Protein AF-A0A933MUD9-F1 (afdb_monomer)

Nearest PDB structures (foldseek):
  2j7q-assembly2_C  TM=5.095E-01  e=1.069E-01  Murid betaherpesvirus 1
  2k3a-assembly1_A  TM=3.183E-01  e=7.267E-02  Staphylococcus saprophyticus subsp. saprophyticus ATCC 15305 = NCTC 7292
  2j7q-assembly1_A  TM=4.721E-01  e=2.586E-01  Murid betaherpesvirus 1
  4bhm-assembly1_F  TM=3.850E-01  e=9.877E+00  Pyricularia oryzae

Secondary structure (DSSP, 8-state):
------------------------HHHHHHHHHHHHHHHTTSTTHHHHHHHHHH-HHHHHHHHHHHHHHHHHHHHHHTT----HHHHHHHHHHHHHTT-----GGGSSS-SS-------------------------------PPPPPP-------TT-GGGT--S------------------------------------------THHHHHHHHHHHHHHHHTT-EESS--HHHHHHHHHHHTT---SSTTSHHHHHHHHHHHTT--TTTT-SHHHHHHHH-SS-EEEEESS--GGGHHHHHHHHHHH--TT-EEEEE-SS-EEEEEEEEETTEEEEEEEEE--SSS---EEEEEEEHHHHHHHHHHHHHHTT--EEEEEE---HHHHHTTSGGGGG----

Sequence (404 aa):
MASINGIAGDTTLIVCNYKRNSVSGFENDLTLAKTESLLKHTNQYVRWKRMRQNNPAGAKEVAELVLDRCRMLREARGGAPTDVTKFDQLTEQLCRKGIRLFKSHQFREPIFSSLRPLTAAETSARSSPSQVDAETMAQTLSAGPPVSPDFPSCILPGDPLLLWPNNAPEVSKVQEAFDLSKGSRIPTVSDASDASEVSDVSEVSDVSNGSDISKEVVQLARDRYLGKHYRKRDCYVFLVRALEDAGINYYGSNGVKEALLRKAVNEGRQRYAYLTGEGVIQSLCSNPSEIHIPRASDKAFPEAWARLKEVLSPGSLISVSSRRFGHTGIVGNKGNEWTLINSARQGRSGESGYQVKEENLESELRSWIRRAQEQRSFLTVTVGSLETNMAARFSPDSAGRKVG

Solvent-accessible surface area (backbone atoms only — not comparable to full-atom values): 24933 Å² total; per-residue (Å²): 140,81,87,87,80,84,85,86,77,81,82,78,78,79,81,75,82,75,76,85,81,72,81,50,73,63,60,52,55,51,44,47,52,54,38,48,63,60,34,62,81,42,98,41,29,69,58,50,54,51,36,47,74,77,35,54,71,60,35,50,56,50,22,52,47,52,52,53,46,53,48,50,54,52,40,22,69,70,70,41,92,60,67,61,68,60,48,38,51,45,33,49,54,34,38,78,74,68,43,75,61,73,44,75,86,68,45,93,62,74,55,68,73,75,79,70,77,78,72,92,75,86,87,89,87,79,90,87,88,83,89,83,84,84,88,84,83,88,81,91,81,87,85,75,81,82,82,73,81,86,72,79,78,84,82,65,96,80,58,59,71,77,69,48,71,97,78,70,80,85,78,75,88,81,83,83,84,80,90,80,88,79,88,84,90,82,84,90,83,83,86,77,89,87,88,82,84,92,84,80,83,82,76,75,66,83,72,73,63,38,60,55,57,12,49,47,37,41,51,50,37,52,78,73,35,56,69,45,76,35,96,52,87,42,20,64,60,52,45,53,51,40,40,42,76,63,53,29,32,47,62,63,88,67,6,52,52,41,52,33,35,49,52,17,49,77,70,75,44,59,58,65,74,34,79,44,54,55,40,51,36,64,63,30,16,96,75,56,48,75,49,77,36,78,72,27,36,82,83,51,44,66,60,53,50,54,61,46,60,78,71,65,48,64,23,14,39,38,18,37,41,40,91,87,50,74,51,29,33,37,27,37,67,60,92,95,40,57,23,33,37,31,43,40,72,48,64,93,82,79,57,88,45,17,27,25,41,77,40,57,36,68,62,50,50,53,53,51,31,47,53,22,32,78,66,74,28,34,40,37,40,36,38,18,54,42,29,41,76,46,37,44,67,19,23,78,70,51,82,70,68,72,87,125

Radius of gyration: 32.19 Å; Cα contacts (8 Å, |Δi|>4): 472; chains: 1; bounding box: 108×72×94 Å

Foldseek 3Di:
DDDDDDDDDDPPPPPPPPPPDCPDPVVLVVLLVLLLLLCVLDPCNVVLVVCCVPPVPLSSVLSVLSVVLLVQLVCLQVVHQGDLVVSQVSQVVNVVSPRHFDRQVRDPDNSHPPPPPPPPDDDDDDDDDDDDDDDDDDDDDDDDDDDDPDDPDDDDSRDNCSTDDPDDPDPDDDDDDDDDDDDDDDDDDDDDDDDDDDDDDDPPDPPQVLPPLLQQLLVLLVVPFFFDWDADFPQLVSSQVSLVVSQQACDDCLHLLVVQQVVCVVVVHDSCPLSFLQNSQVQFFVDKDKDKFFAQDLVCLVVSVVVVVVADDRSKKKWKDKPPDIHIFGWHDDPPFIWTFGFAADDPPPDGTTGTDIGGVSVVSSVSSVVCNVVRIMMMMIIGRGGPVSSVSRGPCVVPDDPD

Mean predicted aligned error: 17.41 Å

pLDDT: mean 77.38, std 25.2, range [27.78, 98.69]

Structure (mmCIF, N/CA/C/O backbone):
data_AF-A0A933MUD9-F1
#
_entry.id   AF-A0A933MUD9-F1
#
loop_
_atom_site.group_PDB
_atom_site.id
_atom_site.type_symbol
_atom_site.label_atom_id
_atom_site.label_alt_id
_atom_site.label_comp_id
_atom_site.label_asym_id
_atom_site.label_entity_id
_atom_site.label_seq_id
_atom_site.pdbx_PDB_ins_code
_atom_site.Cartn_x
_atom_site.Cartn_y
_atom_site.Cartn_z
_atom_site.occupancy
_atom_site.B_iso_or_equiv
_atom_site.auth_seq_id
_atom_site.auth_comp_id
_atom_site.auth_asym_id
_atom_site.auth_atom_id
_atom_site.pdbx_PDB_model_num
ATOM 1 N N . MET A 1 1 ? 47.586 6.589 55.936 1.00 42.88 1 MET A N 1
ATOM 2 C CA . MET A 1 1 ? 48.152 6.230 54.620 1.00 42.88 1 MET A CA 1
ATOM 3 C C . MET A 1 1 ? 48.369 4.724 54.587 1.00 42.88 1 MET A C 1
ATOM 5 O O . MET A 1 1 ? 49.386 4.262 55.080 1.00 42.88 1 MET A O 1
ATOM 9 N N . ALA A 1 2 ? 47.386 3.965 54.100 1.00 34.47 2 ALA A N 1
ATOM 10 C CA . ALA A 1 2 ? 47.483 2.515 53.938 1.00 34.47 2 ALA A CA 1
ATOM 11 C C . ALA A 1 2 ? 47.312 2.192 52.449 1.00 34.47 2 ALA A C 1
ATOM 13 O O . ALA A 1 2 ? 46.334 2.608 51.832 1.00 34.47 2 ALA A O 1
ATOM 14 N N . SER A 1 3 ? 48.327 1.537 51.890 1.00 36.25 3 SER A N 1
ATOM 15 C CA . SER A 1 3 ? 48.461 1.200 50.475 1.00 36.25 3 SER A CA 1
ATOM 16 C C . SER A 1 3 ? 47.584 -0.007 50.133 1.00 36.25 3 SER A C 1
ATOM 18 O O . SER A 1 3 ? 47.681 -1.038 50.797 1.00 36.25 3 SER A O 1
ATOM 20 N N . ILE A 1 4 ? 46.732 0.118 49.113 1.00 43.03 4 ILE A N 1
ATOM 21 C CA . ILE A 1 4 ? 45.901 -0.970 48.581 1.00 43.03 4 ILE A CA 1
ATOM 22 C C . ILE A 1 4 ? 46.632 -1.553 47.370 1.00 43.03 4 ILE A C 1
ATOM 24 O O . ILE A 1 4 ? 46.722 -0.916 46.323 1.00 43.03 4 ILE A O 1
ATOM 28 N N . ASN A 1 5 ? 47.161 -2.766 47.529 1.00 43.69 5 ASN A N 1
ATOM 29 C CA . ASN A 1 5 ? 47.766 -3.545 46.455 1.00 43.69 5 ASN A CA 1
ATOM 30 C C . ASN A 1 5 ? 46.714 -4.414 45.748 1.00 43.69 5 ASN A C 1
ATOM 32 O O . ASN A 1 5 ? 46.036 -5.212 46.385 1.00 43.69 5 ASN A O 1
ATOM 36 N N . GLY A 1 6 ? 46.662 -4.272 44.421 1.00 41.50 6 GLY A N 1
ATOM 37 C CA . GLY A 1 6 ? 46.685 -5.376 43.455 1.00 41.50 6 GLY A CA 1
ATOM 38 C C . GLY A 1 6 ? 45.543 -6.393 43.457 1.00 41.50 6 GLY A C 1
ATOM 39 O O . GLY A 1 6 ? 45.650 -7.443 44.079 1.00 41.50 6 GLY A O 1
ATOM 40 N N . ILE A 1 7 ? 44.542 -6.166 42.601 1.00 38.16 7 ILE A N 1
ATOM 41 C CA . ILE A 1 7 ? 43.736 -7.244 42.009 1.00 38.16 7 ILE A CA 1
ATOM 42 C C . ILE A 1 7 ? 43.982 -7.200 40.498 1.00 38.16 7 ILE A C 1
ATOM 44 O O . ILE A 1 7 ? 43.381 -6.408 39.775 1.00 38.16 7 ILE A O 1
ATOM 48 N N . ALA A 1 8 ? 44.925 -8.021 40.037 1.00 41.59 8 ALA A N 1
ATOM 49 C CA . ALA A 1 8 ? 45.104 -8.327 38.625 1.00 41.59 8 ALA A CA 1
ATOM 50 C C . ALA A 1 8 ? 44.034 -9.357 38.234 1.00 41.59 8 ALA A C 1
ATOM 52 O O . ALA A 1 8 ? 44.115 -10.522 38.613 1.00 41.59 8 ALA A O 1
ATOM 53 N N . GLY A 1 9 ? 42.991 -8.895 37.544 1.00 38.22 9 GLY A N 1
ATOM 54 C CA . GLY A 1 9 ? 41.977 -9.755 36.944 1.00 38.22 9 GLY A CA 1
ATOM 55 C C . GLY A 1 9 ? 42.498 -10.347 35.640 1.00 38.22 9 GLY A C 1
ATOM 56 O O . GLY A 1 9 ? 42.813 -9.615 34.701 1.00 38.22 9 GLY A O 1
ATOM 57 N N . ASP A 1 10 ? 42.591 -11.670 35.604 1.00 36.88 10 ASP A N 1
ATOM 58 C CA . ASP A 1 10 ? 42.977 -12.455 34.440 1.00 36.88 10 ASP A CA 1
ATOM 59 C C . ASP A 1 10 ? 41.901 -12.323 33.349 1.00 36.88 10 ASP A C 1
ATOM 61 O O . ASP A 1 10 ? 40.750 -12.732 33.522 1.00 36.88 10 ASP A O 1
ATOM 65 N N . THR A 1 11 ? 42.253 -11.701 32.221 1.00 37.25 11 THR A N 1
ATOM 66 C CA . THR A 1 11 ? 41.331 -11.509 31.093 1.00 37.25 11 THR A CA 1
ATOM 67 C C . THR A 1 11 ? 41.279 -12.799 30.281 1.00 37.25 11 THR A C 1
ATOM 69 O O . THR A 1 11 ? 41.998 -12.964 29.296 1.00 37.25 11 THR A O 1
ATOM 72 N N . THR A 1 12 ? 40.436 -13.746 30.689 1.00 38.22 12 THR A N 1
ATOM 73 C CA . THR A 1 12 ? 40.179 -14.944 29.886 1.00 38.22 12 THR A CA 1
ATOM 74 C C . THR A 1 12 ? 39.406 -14.541 28.626 1.00 38.22 12 THR A C 1
ATOM 76 O O . THR A 1 12 ? 38.198 -14.307 28.653 1.00 38.22 12 THR A O 1
ATOM 79 N N . LEU A 1 13 ? 40.122 -14.420 27.507 1.00 34.41 13 LEU A N 1
ATOM 80 C CA . LEU A 1 13 ? 39.560 -14.244 26.169 1.00 34.41 13 LEU A CA 1
ATOM 81 C C . LEU A 1 13 ? 38.682 -15.455 25.825 1.00 34.41 13 LEU A C 1
ATOM 83 O O . LEU A 1 13 ? 39.172 -16.515 25.438 1.00 34.41 13 LEU A O 1
ATOM 87 N N . ILE A 1 14 ? 37.365 -15.291 25.951 1.00 35.88 14 ILE A N 1
ATOM 88 C CA . ILE A 1 14 ? 36.386 -16.225 25.396 1.00 35.88 14 ILE A CA 1
ATOM 89 C C . ILE A 1 14 ? 36.492 -16.129 23.871 1.00 35.88 14 ILE A C 1
ATOM 91 O O . ILE A 1 14 ? 35.976 -15.201 23.245 1.00 35.88 14 ILE A O 1
ATOM 95 N N . VAL A 1 15 ? 37.180 -17.094 23.261 1.00 35.31 15 VAL A N 1
ATOM 96 C CA . VAL A 1 15 ? 37.191 -17.294 21.810 1.00 35.31 15 VAL A CA 1
ATOM 97 C C . VAL A 1 15 ? 35.813 -17.818 21.403 1.00 35.31 15 VAL A C 1
ATOM 99 O O . VAL A 1 15 ? 35.556 -19.021 21.356 1.00 35.31 15 VAL A O 1
ATOM 102 N N . CYS A 1 16 ? 34.891 -16.897 21.133 1.00 31.75 16 CYS A N 1
ATOM 103 C CA . CYS A 1 16 ? 33.612 -17.207 20.510 1.00 31.75 16 CYS A CA 1
ATOM 104 C C . CYS A 1 16 ? 33.868 -17.674 19.073 1.00 31.75 16 CYS A C 1
ATOM 106 O O . CYS A 1 16 ? 34.040 -16.863 18.162 1.00 31.75 16 CYS A O 1
ATOM 108 N N . ASN A 1 17 ? 33.876 -18.989 18.866 1.00 33.88 17 ASN A N 1
ATOM 109 C CA . ASN A 1 17 ? 33.869 -19.613 17.547 1.00 33.88 17 ASN A CA 1
ATOM 110 C C . ASN A 1 17 ? 32.526 -19.310 16.850 1.00 33.88 17 ASN A C 1
ATOM 112 O O . ASN A 1 17 ? 31.584 -20.103 16.880 1.00 33.88 17 ASN A O 1
ATOM 116 N N . TYR A 1 18 ? 32.412 -18.127 16.240 1.00 38.28 18 TYR A N 1
ATOM 117 C CA . TYR A 1 18 ? 31.297 -17.777 15.365 1.00 38.28 18 TYR A CA 1
ATOM 118 C C . TYR A 1 18 ? 31.367 -18.667 14.119 1.00 38.28 18 TYR A C 1
ATOM 120 O O . TYR A 1 18 ? 32.068 -18.365 13.152 1.00 38.28 18 TYR A O 1
ATOM 128 N N . LYS A 1 19 ? 30.607 -19.767 14.122 1.00 39.28 19 LYS A N 1
ATOM 129 C CA . LYS A 1 19 ? 30.207 -20.464 12.894 1.00 39.28 19 LYS A CA 1
ATOM 130 C C . LYS A 1 19 ? 29.465 -19.457 12.004 1.00 39.28 19 LYS A C 1
ATOM 132 O O . LYS A 1 19 ? 28.252 -19.286 12.115 1.00 39.28 19 LYS A O 1
ATOM 137 N N . ARG A 1 20 ? 30.191 -18.778 11.107 1.00 47.59 20 ARG A N 1
ATOM 138 C CA . ARG A 1 20 ? 29.610 -18.203 9.887 1.00 47.59 20 ARG A CA 1
ATOM 139 C C . ARG A 1 20 ? 28.935 -19.360 9.166 1.00 47.59 20 ARG A C 1
ATOM 141 O O . ARG A 1 20 ? 29.640 -20.297 8.818 1.00 47.59 20 ARG A O 1
ATOM 148 N N . ASN A 1 21 ? 27.607 -19.334 9.057 1.00 46.91 21 ASN A N 1
ATOM 149 C CA . ASN A 1 21 ? 26.813 -19.921 7.960 1.00 46.91 21 ASN A CA 1
ATOM 150 C C . ASN A 1 21 ? 25.296 -19.892 8.246 1.00 46.91 21 ASN A C 1
ATOM 152 O O . ASN A 1 21 ? 24.565 -20.781 7.821 1.00 46.91 21 ASN A O 1
ATOM 156 N N . SER A 1 22 ? 24.779 -18.864 8.924 1.00 54.47 22 SER A N 1
ATOM 157 C CA . SER A 1 22 ? 23.352 -18.537 8.814 1.00 54.47 22 SER A CA 1
ATOM 158 C C . SER A 1 22 ? 23.216 -17.224 8.053 1.00 54.47 22 SER A C 1
ATOM 160 O O . SER A 1 22 ? 23.179 -16.141 8.626 1.00 54.47 22 SER A O 1
ATOM 162 N N . VAL A 1 23 ? 23.196 -17.328 6.721 1.00 62.81 23 VAL A N 1
ATOM 163 C CA . VAL A 1 23 ? 22.676 -16.253 5.863 1.00 62.81 23 VAL A CA 1
ATOM 164 C C . VAL A 1 23 ? 21.303 -15.896 6.423 1.00 62.81 23 VAL A C 1
ATOM 166 O O . VAL A 1 23 ? 20.439 -16.773 6.541 1.00 62.81 23 VAL A O 1
ATOM 169 N N . SER A 1 24 ? 21.139 -14.651 6.867 1.00 74.38 24 SER A N 1
ATOM 170 C CA . SER A 1 24 ? 19.957 -14.257 7.631 1.00 74.38 24 SER A CA 1
ATOM 171 C C . SER A 1 24 ? 18.693 -14.508 6.799 1.00 74.38 24 SER A C 1
ATOM 173 O O . SER A 1 24 ? 18.679 -14.284 5.588 1.00 74.38 24 SER A O 1
ATOM 175 N N . GLY A 1 25 ? 17.602 -14.968 7.425 1.00 80.50 25 GLY A N 1
ATOM 176 C CA . GLY A 1 25 ? 16.332 -15.195 6.713 1.00 80.50 25 GLY A CA 1
ATOM 177 C C . GLY A 1 25 ? 15.851 -13.960 5.935 1.00 80.50 25 GLY A C 1
ATOM 178 O O . GLY A 1 25 ? 15.219 -14.087 4.891 1.00 80.50 25 GLY A O 1
ATOM 179 N N . PHE A 1 26 ? 16.246 -12.770 6.394 1.00 79.06 26 PHE A N 1
ATOM 180 C CA . PHE A 1 26 ? 15.993 -11.500 5.728 1.00 79.06 26 PHE A CA 1
ATOM 181 C C . PHE A 1 26 ? 16.709 -11.355 4.375 1.00 79.06 26 PHE A C 1
ATOM 183 O O . PHE A 1 26 ? 16.090 -10.916 3.408 1.00 79.06 26 PHE A O 1
ATOM 190 N N . GLU A 1 27 ? 17.986 -11.734 4.272 1.00 84.38 27 GLU A N 1
ATOM 191 C CA . GLU A 1 27 ? 18.732 -11.665 3.005 1.00 84.38 27 GLU A CA 1
ATOM 192 C C . GLU A 1 27 ? 18.132 -12.592 1.947 1.00 84.38 27 GLU A C 1
ATOM 194 O O . GLU A 1 27 ? 18.066 -12.230 0.769 1.00 84.38 27 GLU A O 1
ATOM 199 N N . ASN A 1 28 ? 17.618 -13.749 2.373 1.00 88.00 28 ASN A N 1
ATOM 200 C CA . ASN A 1 28 ? 16.907 -14.669 1.489 1.00 88.00 28 ASN A CA 1
ATOM 201 C C . ASN A 1 28 ? 15.606 -14.038 0.971 1.00 88.00 28 ASN A C 1
ATOM 203 O O . ASN A 1 28 ? 15.379 -14.005 -0.239 1.00 88.00 28 ASN A O 1
ATOM 207 N N . ASP A 1 29 ? 14.779 -13.481 1.862 1.00 85.25 29 ASP A N 1
ATOM 208 C CA . ASP A 1 29 ? 13.521 -12.826 1.482 1.00 85.25 29 ASP A CA 1
ATOM 209 C C . ASP A 1 29 ? 13.769 -11.628 0.544 1.00 85.25 29 ASP A C 1
ATOM 211 O O . ASP A 1 29 ? 13.061 -11.450 -0.452 1.00 85.25 29 ASP A O 1
ATOM 215 N N . LEU A 1 30 ? 14.822 -10.844 0.803 1.00 89.56 30 LEU A N 1
ATOM 216 C CA . LEU A 1 30 ? 15.231 -9.725 -0.047 1.00 89.56 30 LEU A CA 1
ATOM 217 C C . LEU A 1 30 ? 15.693 -10.190 -1.437 1.00 89.56 30 LEU A C 1
ATOM 219 O O . LEU A 1 30 ? 15.343 -9.574 -2.445 1.00 89.56 30 LEU A O 1
ATOM 223 N N . THR A 1 31 ? 16.464 -11.274 -1.500 1.00 93.81 31 THR A N 1
ATOM 224 C CA . THR A 1 31 ? 16.965 -11.875 -2.746 1.00 93.81 31 THR A CA 1
ATOM 225 C C . THR A 1 31 ? 15.819 -12.379 -3.625 1.00 93.81 31 THR A C 1
ATOM 227 O O . THR A 1 31 ? 15.767 -12.082 -4.824 1.00 93.81 31 THR A O 1
ATOM 230 N N . LEU A 1 32 ? 14.836 -13.051 -3.017 1.00 95.06 32 LEU A N 1
ATOM 231 C CA . LEU A 1 32 ? 13.623 -13.500 -3.701 1.00 95.06 32 LEU A CA 1
ATOM 232 C C . LEU A 1 32 ? 12.788 -12.322 -4.216 1.00 95.06 32 LEU A C 1
ATOM 234 O O . LEU A 1 32 ? 12.334 -12.362 -5.357 1.00 95.06 32 LEU A O 1
ATOM 238 N N . ALA A 1 33 ? 12.613 -11.266 -3.416 1.00 90.38 33 ALA A N 1
ATOM 239 C CA . ALA A 1 33 ? 11.839 -10.086 -3.808 1.00 90.38 33 ALA A CA 1
ATOM 240 C C . ALA A 1 33 ? 12.491 -9.304 -4.964 1.00 90.38 33 ALA A C 1
ATOM 242 O O . ALA A 1 33 ? 11.802 -8.868 -5.887 1.00 90.38 33 ALA A O 1
ATOM 243 N N . LYS A 1 34 ? 13.824 -9.155 -4.960 1.00 92.25 34 LYS A N 1
ATOM 244 C CA . LYS A 1 34 ? 14.555 -8.525 -6.075 1.00 92.25 34 LYS A CA 1
ATOM 245 C C . LYS A 1 34 ? 14.395 -9.322 -7.369 1.00 92.25 34 LYS A C 1
ATOM 247 O O . LYS A 1 34 ? 14.082 -8.747 -8.407 1.00 92.25 34 LYS A O 1
ATOM 252 N N . THR A 1 35 ? 14.561 -10.640 -7.292 1.00 97.06 35 THR A N 1
ATOM 253 C CA . THR A 1 35 ? 14.366 -11.545 -8.436 1.00 97.06 35 THR A CA 1
ATOM 254 C C . THR A 1 35 ? 12.938 -11.484 -8.956 1.00 97.06 35 THR A C 1
ATOM 256 O O . THR A 1 35 ? 12.717 -11.424 -10.162 1.00 97.06 35 THR A O 1
ATOM 259 N N . GLU A 1 36 ? 11.963 -11.438 -8.048 1.00 95.62 36 GLU A N 1
ATOM 260 C CA . GLU A 1 36 ? 10.556 -11.281 -8.389 1.00 95.62 36 GLU A CA 1
ATOM 261 C C . GLU A 1 36 ? 10.308 -10.010 -9.206 1.00 95.62 36 GLU A C 1
ATOM 263 O O . GLU A 1 36 ? 9.679 -10.088 -10.258 1.00 95.62 36 GLU A O 1
ATOM 268 N N . SER A 1 37 ? 10.854 -8.871 -8.770 1.00 90.25 37 SER A N 1
ATOM 269 C CA . SER A 1 37 ? 10.739 -7.601 -9.495 1.00 90.25 37 SER A CA 1
ATOM 270 C C . SER A 1 37 ? 11.367 -7.656 -10.888 1.00 90.25 37 SER A C 1
ATOM 272 O O . SER A 1 37 ? 10.813 -7.080 -11.818 1.00 90.25 37 SER A O 1
ATOM 274 N N . LEU A 1 38 ? 12.509 -8.335 -11.038 1.00 94.50 38 LEU A N 1
ATOM 275 C CA . LEU A 1 38 ? 13.188 -8.472 -12.327 1.00 94.50 38 LEU A CA 1
ATOM 276 C C . LEU A 1 38 ? 12.367 -9.340 -13.287 1.00 94.50 38 LEU A C 1
ATOM 278 O O . LEU A 1 38 ? 12.112 -8.951 -14.423 1.00 94.50 38 LEU A O 1
ATOM 282 N N . LEU A 1 39 ? 11.899 -10.499 -12.821 1.00 95.44 39 LEU A N 1
ATOM 283 C CA . LEU A 1 39 ? 11.160 -11.435 -13.664 1.00 95.44 39 LEU A CA 1
ATOM 284 C C . LEU A 1 39 ? 9.719 -10.992 -13.946 1.00 95.44 39 LEU A C 1
ATOM 286 O O . LEU A 1 39 ? 9.166 -11.481 -14.929 1.00 95.44 39 LEU A O 1
ATOM 290 N N . LYS A 1 40 ? 9.127 -10.076 -13.154 1.00 92.44 40 LYS A N 1
ATOM 291 C CA . LYS A 1 40 ? 7.735 -9.580 -13.305 1.00 92.44 40 LYS A CA 1
ATOM 292 C C . LYS A 1 40 ? 7.424 -9.076 -14.716 1.00 92.44 40 LYS A C 1
ATOM 294 O O . LYS A 1 40 ? 6.302 -9.241 -15.176 1.00 92.44 40 LYS A O 1
ATOM 299 N N . HIS A 1 41 ? 8.417 -8.523 -15.406 1.00 86.44 41 HIS A N 1
ATOM 300 C CA . HIS A 1 41 ? 8.279 -7.966 -16.757 1.00 86.44 41 HIS A CA 1
ATOM 301 C C . HIS A 1 41 ? 8.691 -8.937 -17.869 1.00 86.44 41 HIS A C 1
ATOM 303 O O . HIS A 1 41 ? 8.854 -8.544 -19.018 1.00 86.44 41 HIS A O 1
ATOM 309 N N . THR A 1 42 ? 8.889 -10.209 -17.533 1.00 89.75 42 THR A N 1
ATOM 310 C CA . THR A 1 42 ? 9.243 -11.255 -18.490 1.00 89.75 42 THR A CA 1
ATOM 311 C C . THR A 1 42 ? 8.125 -12.283 -18.572 1.00 89.75 42 THR A C 1
ATOM 313 O O . THR A 1 42 ? 7.417 -12.538 -17.595 1.00 89.75 42 THR A O 1
ATOM 316 N N . ASN A 1 43 ? 8.067 -13.009 -19.686 1.00 89.25 43 ASN A N 1
ATOM 317 C CA . ASN A 1 43 ? 7.176 -14.166 -19.828 1.00 89.25 43 ASN A CA 1
ATOM 318 C C . ASN A 1 43 ? 7.549 -15.339 -18.892 1.00 89.25 43 ASN A C 1
ATOM 320 O O . ASN A 1 43 ? 6.901 -16.382 -18.908 1.00 89.25 43 ASN A O 1
ATOM 324 N N . GLN A 1 44 ? 8.587 -15.190 -18.057 1.00 95.88 44 GLN A N 1
ATOM 325 C CA . GLN A 1 44 ? 9.013 -16.187 -17.074 1.00 95.88 44 GLN A CA 1
ATOM 326 C C . GLN A 1 44 ? 8.397 -15.970 -15.681 1.00 95.88 44 GLN A C 1
ATOM 328 O O . GLN A 1 44 ? 8.562 -16.831 -14.813 1.00 95.88 44 GLN A O 1
ATOM 333 N N . TYR A 1 45 ? 7.665 -14.872 -15.439 1.00 94.62 45 TYR A N 1
ATOM 334 C CA . TYR A 1 45 ? 7.147 -14.545 -14.102 1.00 94.62 45 TYR A CA 1
ATOM 335 C C . TYR A 1 45 ? 6.217 -15.615 -13.518 1.00 94.62 45 TYR A C 1
ATOM 337 O O . TYR A 1 45 ? 6.354 -16.008 -12.358 1.00 94.62 45 TYR A O 1
ATOM 345 N N . VAL A 1 46 ? 5.286 -16.129 -14.327 1.00 87.75 46 VAL A N 1
ATOM 346 C CA . VAL A 1 46 ? 4.337 -17.171 -13.898 1.00 87.75 46 VAL A CA 1
ATOM 347 C C . VAL A 1 46 ? 5.088 -18.425 -13.446 1.00 87.75 46 VAL A C 1
ATOM 349 O O . VAL A 1 46 ? 4.775 -19.017 -12.410 1.00 87.75 46 VAL A O 1
ATOM 352 N N . ARG A 1 47 ? 6.136 -18.799 -14.187 1.00 91.62 47 ARG A N 1
ATOM 353 C CA . ARG A 1 47 ? 6.978 -19.955 -13.871 1.00 91.62 47 ARG A CA 1
ATOM 354 C C . ARG A 1 47 ? 7.804 -19.731 -12.607 1.00 91.62 47 ARG A C 1
ATOM 356 O O . ARG A 1 47 ? 7.891 -20.633 -11.777 1.00 91.62 47 ARG A O 1
ATOM 363 N N . TRP A 1 48 ? 8.328 -18.521 -12.420 1.00 96.81 48 TRP A N 1
ATOM 364 C CA . TRP A 1 48 ? 8.989 -18.099 -11.185 1.00 96.81 48 TRP A CA 1
ATOM 365 C C . TRP A 1 48 ? 8.066 -18.186 -9.959 1.00 96.81 48 TRP A C 1
ATOM 367 O O . TRP A 1 48 ? 8.450 -18.778 -8.949 1.00 96.81 48 TRP A O 1
ATOM 377 N N . LYS A 1 49 ? 6.826 -17.678 -10.047 1.00 94.44 49 LYS A N 1
ATOM 378 C CA . LYS A 1 49 ? 5.835 -17.795 -8.960 1.00 94.44 49 LYS A CA 1
ATOM 379 C C . LYS A 1 49 ? 5.581 -19.253 -8.579 1.00 94.44 49 LYS A C 1
ATOM 381 O O . LYS A 1 49 ? 5.652 -19.589 -7.398 1.00 94.44 49 LYS A O 1
ATOM 386 N N . ARG A 1 50 ? 5.341 -20.117 -9.572 1.00 91.44 50 ARG A N 1
ATOM 387 C CA . ARG A 1 50 ? 5.111 -21.554 -9.350 1.00 91.44 50 ARG A CA 1
ATOM 388 C C . ARG A 1 50 ? 6.322 -22.221 -8.691 1.00 91.44 50 ARG A C 1
ATOM 390 O O . ARG A 1 50 ? 6.162 -23.012 -7.768 1.00 91.44 50 ARG A O 1
ATOM 397 N N . MET A 1 51 ? 7.534 -21.870 -9.119 1.00 96.31 51 MET A N 1
ATOM 398 C CA . MET A 1 51 ? 8.767 -22.393 -8.528 1.00 96.31 51 MET A CA 1
ATOM 399 C C . MET A 1 51 ? 8.914 -22.005 -7.054 1.00 96.31 51 MET A C 1
ATOM 401 O O . MET A 1 51 ? 9.222 -22.867 -6.240 1.00 96.31 51 MET A O 1
ATOM 405 N N . ARG A 1 52 ? 8.641 -20.747 -6.687 1.00 95.38 52 ARG A N 1
ATOM 406 C CA . ARG A 1 52 ? 8.683 -20.305 -5.281 1.00 95.38 52 ARG A CA 1
ATOM 407 C C . ARG A 1 52 ? 7.711 -21.059 -4.383 1.00 95.38 52 ARG A C 1
ATOM 409 O O . ARG A 1 52 ? 8.035 -21.298 -3.226 1.00 95.38 52 ARG A O 1
ATOM 416 N N . GLN A 1 53 ? 6.533 -21.388 -4.904 1.00 90.38 53 GLN A N 1
ATOM 417 C CA . GLN A 1 53 ? 5.505 -22.116 -4.162 1.00 90.38 53 GLN A CA 1
ATOM 418 C C . GLN A 1 53 ? 5.877 -23.592 -3.992 1.00 90.38 53 GLN A C 1
ATOM 420 O O . GLN A 1 53 ? 5.771 -24.124 -2.893 1.00 90.38 53 GLN A O 1
ATOM 425 N N . ASN A 1 54 ? 6.355 -24.231 -5.063 1.00 92.06 54 ASN A N 1
ATOM 426 C CA . ASN A 1 54 ? 6.563 -25.679 -5.088 1.00 92.06 54 ASN A CA 1
ATOM 427 C C . ASN A 1 54 ? 7.956 -26.106 -4.602 1.00 92.06 54 ASN A C 1
ATOM 429 O O . ASN A 1 54 ? 8.121 -27.220 -4.119 1.00 92.06 54 ASN A O 1
ATOM 433 N N . ASN A 1 55 ? 8.971 -25.251 -4.755 1.00 96.19 55 ASN A N 1
ATOM 434 C CA . ASN A 1 55 ? 10.352 -25.538 -4.370 1.00 96.19 55 ASN A CA 1
ATOM 435 C C . ASN A 1 55 ? 11.073 -24.264 -3.877 1.00 96.19 55 ASN A C 1
ATOM 437 O O . ASN A 1 55 ? 11.842 -23.652 -4.628 1.00 96.19 55 ASN A O 1
ATOM 441 N N . PRO A 1 56 ? 10.863 -23.857 -2.611 1.00 92.00 56 PRO A N 1
ATOM 442 C CA . PRO A 1 56 ? 11.472 -22.647 -2.054 1.00 92.00 56 PRO A CA 1
ATOM 443 C C . PRO A 1 56 ? 13.008 -22.657 -2.076 1.00 92.00 56 PRO A C 1
ATOM 445 O O . PRO A 1 56 ? 13.624 -21.623 -2.331 1.00 92.00 56 PRO A O 1
ATOM 448 N N . ALA A 1 57 ? 13.630 -23.820 -1.845 1.00 93.69 57 ALA A N 1
ATOM 449 C CA . ALA A 1 57 ? 15.085 -23.967 -1.873 1.00 93.69 57 ALA A CA 1
ATOM 450 C C . ALA A 1 57 ? 15.642 -23.766 -3.292 1.00 93.69 57 ALA A C 1
ATOM 452 O O . ALA A 1 57 ? 16.564 -22.977 -3.488 1.00 93.69 57 ALA A O 1
ATOM 453 N N . GLY A 1 58 ? 15.026 -24.396 -4.297 1.00 95.50 58 GLY A N 1
ATOM 454 C CA . GLY A 1 58 ? 15.391 -24.196 -5.702 1.00 95.50 58 GLY A CA 1
ATOM 455 C C . GLY A 1 58 ? 15.124 -22.770 -6.189 1.00 95.50 58 GLY A C 1
ATOM 456 O O . GLY A 1 58 ? 15.913 -22.222 -6.954 1.00 95.50 58 GLY A O 1
ATOM 457 N N . ALA A 1 59 ? 14.057 -22.127 -5.704 1.00 96.56 59 ALA A N 1
ATOM 458 C CA . ALA A 1 59 ? 13.778 -20.731 -6.022 1.00 96.56 59 ALA A CA 1
ATOM 459 C C . ALA A 1 59 ? 14.861 -19.785 -5.486 1.00 96.56 59 ALA A C 1
ATOM 461 O O . ALA A 1 59 ? 15.203 -18.815 -6.157 1.00 96.56 59 ALA A O 1
ATOM 462 N N . LYS A 1 60 ? 15.435 -20.073 -4.310 1.00 96.12 60 LYS A N 1
ATOM 463 C CA . LYS A 1 60 ? 16.567 -19.303 -3.783 1.00 96.12 60 LYS A CA 1
ATOM 464 C C . LYS A 1 60 ? 17.779 -19.383 -4.717 1.00 96.12 60 LYS A C 1
ATOM 466 O O . LYS A 1 60 ? 18.320 -18.348 -5.088 1.00 96.12 60 LYS A O 1
ATOM 471 N N . GLU A 1 61 ? 18.157 -20.584 -5.141 1.00 97.12 61 GLU A N 1
ATOM 472 C CA . GLU A 1 61 ? 19.282 -20.784 -6.064 1.00 97.12 61 GLU A CA 1
ATOM 473 C C . GLU A 1 61 ? 19.041 -20.078 -7.412 1.00 97.12 61 GLU A C 1
ATOM 475 O O . GLU A 1 61 ? 19.918 -19.400 -7.943 1.00 97.12 61 GLU A O 1
ATOM 480 N N . VAL A 1 62 ? 17.818 -20.161 -7.950 1.00 97.88 62 VAL A N 1
ATOM 481 C CA . VAL A 1 62 ? 17.437 -19.428 -9.168 1.00 97.88 62 VAL A CA 1
ATOM 482 C C . VAL A 1 62 ? 17.519 -17.917 -8.972 1.00 97.88 62 VAL A C 1
ATOM 484 O O . VAL A 1 62 ? 17.972 -17.222 -9.878 1.00 97.88 62 VAL A O 1
ATOM 487 N N . ALA A 1 63 ? 17.116 -17.394 -7.812 1.00 97.50 63 ALA A N 1
ATOM 488 C CA . ALA A 1 63 ? 17.244 -15.971 -7.517 1.00 97.50 63 ALA A CA 1
ATOM 489 C C . ALA A 1 63 ? 18.699 -15.499 -7.535 1.00 97.50 63 ALA A C 1
ATOM 491 O O . ALA A 1 63 ? 18.996 -14.474 -8.145 1.00 97.50 63 ALA A O 1
ATOM 492 N N . GLU A 1 64 ? 19.610 -16.254 -6.926 1.00 97.44 64 GLU A N 1
ATOM 493 C CA . GLU A 1 64 ? 21.043 -15.940 -6.942 1.00 97.44 64 GLU A CA 1
ATOM 494 C C . GLU A 1 64 ? 21.586 -15.908 -8.381 1.00 97.44 64 GLU A C 1
ATOM 496 O O . GLU A 1 64 ? 22.193 -14.916 -8.786 1.00 97.44 64 GLU A O 1
ATOM 501 N N . LEU A 1 65 ? 21.249 -16.913 -9.200 1.00 98.00 65 LEU A N 1
ATOM 502 C CA . LEU A 1 65 ? 21.629 -16.961 -10.618 1.00 98.00 65 LEU A CA 1
ATOM 503 C C . LEU A 1 65 ? 21.070 -15.779 -11.432 1.00 98.00 65 LEU A C 1
ATOM 505 O O . LEU A 1 65 ? 21.785 -15.203 -12.256 1.00 98.00 65 LEU A O 1
ATOM 509 N N . VAL A 1 66 ? 19.805 -15.394 -11.215 1.00 97.75 66 VAL A N 1
ATOM 510 C CA . VAL A 1 66 ? 19.193 -14.235 -11.893 1.00 97.75 66 VAL A CA 1
ATOM 511 C C . VAL A 1 66 ? 19.912 -12.945 -11.505 1.00 97.75 66 VAL A C 1
ATOM 513 O O . VAL A 1 66 ? 20.229 -12.138 -12.381 1.00 97.75 66 VAL A O 1
ATOM 516 N N . LEU A 1 67 ? 20.189 -12.739 -10.215 1.00 96.81 67 LEU A N 1
ATOM 517 C CA . LEU A 1 67 ? 20.859 -11.531 -9.734 1.00 96.81 67 LEU A CA 1
ATOM 518 C C . LEU A 1 67 ? 22.303 -11.431 -10.230 1.00 96.81 67 LEU A C 1
ATOM 520 O O . LEU A 1 67 ? 22.715 -10.346 -10.650 1.00 96.81 67 LEU A O 1
ATOM 524 N N . ASP A 1 68 ? 23.043 -12.540 -10.242 1.00 97.62 68 ASP A N 1
ATOM 525 C CA . ASP A 1 68 ? 24.401 -12.607 -10.782 1.00 97.62 68 ASP A CA 1
ATOM 526 C C . ASP A 1 68 ? 24.424 -12.289 -12.280 1.00 97.62 68 ASP A C 1
ATOM 528 O O . ASP A 1 68 ? 25.204 -11.443 -12.728 1.00 97.62 68 ASP A O 1
ATOM 532 N N . ARG A 1 69 ? 23.500 -12.877 -13.049 1.00 97.31 69 ARG A N 1
ATOM 533 C CA . ARG A 1 69 ? 23.333 -12.581 -14.477 1.00 97.31 69 ARG A CA 1
ATOM 534 C C . ARG A 1 69 ? 22.989 -11.103 -14.714 1.00 97.31 69 ARG A C 1
ATOM 536 O O . ARG A 1 69 ? 23.557 -10.467 -15.601 1.00 97.31 69 ARG A O 1
ATOM 543 N N . CYS A 1 70 ? 22.089 -10.526 -13.915 1.00 96.31 70 CYS A N 1
ATOM 544 C CA . CYS A 1 70 ? 21.727 -9.106 -13.992 1.00 96.31 70 CYS A CA 1
ATOM 545 C C . CYS A 1 70 ? 22.854 -8.161 -13.550 1.00 96.31 70 CYS A C 1
ATOM 547 O O . CYS A 1 70 ? 22.891 -7.013 -13.994 1.00 96.31 70 CYS A O 1
ATOM 549 N N . ARG A 1 71 ? 23.760 -8.590 -12.664 1.00 96.69 71 ARG A N 1
ATOM 550 C CA . ARG A 1 71 ? 24.973 -7.831 -12.330 1.00 96.69 71 ARG A CA 1
ATOM 551 C C . ARG A 1 71 ? 25.899 -7.748 -13.546 1.00 96.69 71 ARG A C 1
ATOM 553 O O . ARG A 1 71 ? 26.235 -6.635 -13.933 1.00 96.69 71 ARG A O 1
ATOM 560 N N . MET A 1 72 ? 26.183 -8.874 -14.204 1.00 96.75 72 MET A N 1
ATOM 561 C CA . MET A 1 72 ? 27.047 -8.912 -15.396 1.00 96.75 72 MET A CA 1
ATOM 562 C C . MET A 1 72 ? 26.514 -8.051 -16.548 1.00 96.75 72 MET A C 1
ATOM 564 O O . MET A 1 72 ? 27.276 -7.360 -17.210 1.00 96.75 72 MET A O 1
ATOM 568 N N . LEU A 1 73 ? 25.196 -8.024 -16.769 1.00 95.06 73 LEU A N 1
ATOM 569 C CA . LEU A 1 73 ? 24.606 -7.141 -17.785 1.00 95.06 73 LEU A CA 1
ATOM 570 C C . LEU A 1 73 ? 24.784 -5.657 -17.472 1.00 95.06 73 LEU A C 1
ATOM 572 O O . LEU A 1 73 ? 24.978 -4.860 -18.386 1.00 95.06 73 LEU A O 1
ATOM 576 N N . ARG A 1 74 ? 24.697 -5.274 -16.194 1.00 93.81 74 ARG A N 1
ATOM 577 C CA . ARG A 1 74 ? 24.927 -3.884 -15.778 1.00 93.81 74 ARG A CA 1
ATOM 578 C C . ARG A 1 74 ? 26.393 -3.494 -15.939 1.00 93.81 74 ARG A C 1
ATOM 580 O O . ARG A 1 74 ? 26.657 -2.392 -16.399 1.00 93.81 74 ARG A O 1
ATOM 587 N N . GLU A 1 75 ? 27.312 -4.399 -15.611 1.00 94.38 75 GLU A N 1
ATOM 588 C CA . GLU A 1 75 ? 28.753 -4.219 -15.830 1.00 94.38 75 GLU A CA 1
ATOM 589 C C . GLU A 1 75 ? 29.065 -4.044 -17.323 1.00 94.38 75 GLU A C 1
ATOM 591 O O . GLU A 1 75 ? 29.660 -3.035 -17.699 1.00 94.38 75 GLU A O 1
ATOM 596 N N . ALA A 1 76 ? 28.564 -4.938 -18.183 1.00 94.19 76 ALA A N 1
ATOM 597 C CA . ALA A 1 76 ? 28.759 -4.860 -19.631 1.00 94.19 76 ALA A CA 1
ATOM 598 C C . ALA A 1 76 ? 28.220 -3.547 -20.230 1.00 94.19 76 ALA A C 1
ATOM 600 O O . ALA A 1 76 ? 28.914 -2.884 -20.997 1.00 94.19 76 ALA A O 1
ATOM 601 N N . ARG A 1 77 ? 27.019 -3.110 -19.820 1.00 91.25 77 ARG A N 1
ATOM 602 C CA . ARG A 1 77 ? 26.448 -1.813 -20.240 1.00 91.25 77 ARG A CA 1
ATOM 603 C C . ARG A 1 77 ? 27.244 -0.609 -19.745 1.00 91.25 77 ARG A C 1
ATOM 605 O O . ARG A 1 77 ? 27.247 0.421 -20.406 1.00 91.25 77 ARG A O 1
ATOM 612 N N . GLY A 1 78 ? 27.906 -0.733 -18.597 1.00 92.12 78 GLY A N 1
ATOM 613 C CA . GLY A 1 78 ? 28.828 0.276 -18.079 1.00 92.12 78 GLY A CA 1
ATOM 614 C C . GLY A 1 78 ? 30.189 0.289 -18.782 1.00 92.12 78 GLY A C 1
ATOM 615 O O . GLY A 1 78 ? 31.078 1.007 -18.338 1.00 92.12 78 GLY A O 1
ATOM 616 N N . GLY A 1 79 ? 30.380 -0.522 -19.831 1.00 92.69 79 GLY A N 1
ATOM 617 C CA . GLY A 1 79 ? 31.650 -0.658 -20.544 1.00 92.69 79 GLY A CA 1
ATOM 618 C C . GLY A 1 79 ? 32.694 -1.497 -19.804 1.00 92.69 79 GLY A C 1
ATOM 619 O O . GLY A 1 79 ? 33.838 -1.569 -20.250 1.00 92.69 79 GLY A O 1
ATOM 620 N N . ALA A 1 80 ? 32.335 -2.138 -18.686 1.00 92.88 80 ALA A N 1
ATOM 621 C CA . ALA A 1 80 ? 33.264 -2.990 -17.959 1.00 92.88 80 ALA A CA 1
ATOM 622 C C . ALA A 1 80 ? 33.508 -4.302 -18.731 1.00 92.88 80 ALA A C 1
ATOM 624 O O . ALA A 1 80 ? 32.556 -4.904 -19.250 1.00 92.88 80 ALA A O 1
ATOM 625 N N . PRO A 1 81 ? 34.763 -4.788 -18.793 1.00 93.00 81 PRO A N 1
ATOM 626 C CA . PRO A 1 81 ? 35.071 -6.059 -19.433 1.00 93.00 81 PRO A CA 1
ATOM 627 C C . PRO A 1 81 ? 34.302 -7.174 -18.722 1.00 93.00 81 PRO A C 1
ATOM 629 O O . PRO A 1 81 ? 34.464 -7.396 -17.524 1.00 93.00 81 PRO A O 1
ATOM 632 N N . THR A 1 82 ? 33.437 -7.859 -19.466 1.00 94.62 82 THR A N 1
ATOM 633 C CA . THR A 1 82 ? 32.538 -8.877 -18.921 1.00 94.62 82 THR A CA 1
ATOM 634 C C . THR A 1 82 ? 32.772 -10.205 -19.631 1.00 94.62 82 THR A C 1
ATOM 636 O O . THR A 1 82 ? 32.824 -10.260 -20.858 1.00 94.62 82 THR A O 1
ATOM 639 N N . ASP A 1 83 ? 32.894 -11.288 -18.863 1.00 95.94 83 ASP A N 1
ATOM 640 C CA . ASP A 1 83 ? 33.056 -12.641 -19.400 1.00 95.94 83 ASP A CA 1
ATOM 641 C C . ASP A 1 83 ? 31.736 -13.152 -20.004 1.00 95.94 83 ASP A C 1
ATOM 643 O O . ASP A 1 83 ? 30.824 -13.603 -19.304 1.00 95.94 83 ASP A O 1
ATOM 647 N N . VAL A 1 84 ? 31.641 -13.080 -21.331 1.00 95.94 84 VAL A N 1
ATOM 648 C CA . VAL A 1 84 ? 30.469 -13.513 -22.104 1.00 95.94 84 VAL A CA 1
ATOM 649 C C . VAL A 1 84 ? 30.183 -15.006 -21.921 1.00 95.94 84 VAL A C 1
ATOM 651 O O . VAL A 1 84 ? 29.023 -15.413 -21.836 1.00 95.94 84 VAL A O 1
ATOM 654 N N . THR A 1 85 ? 31.227 -15.826 -21.781 1.00 96.44 85 THR A N 1
ATOM 655 C CA . THR A 1 85 ? 31.088 -17.276 -21.604 1.00 96.44 85 THR A CA 1
ATOM 656 C C . THR A 1 85 ? 30.416 -17.578 -20.273 1.00 96.44 85 THR A C 1
ATOM 658 O O . THR A 1 85 ? 29.456 -18.348 -20.217 1.00 96.44 85 THR A O 1
ATOM 661 N N . LYS A 1 86 ? 30.861 -16.923 -19.196 1.00 97.50 86 LYS A N 1
ATOM 662 C CA . LYS A 1 86 ? 30.234 -17.051 -17.875 1.00 97.50 86 LYS A CA 1
ATOM 663 C C . LYS A 1 86 ? 28.783 -16.559 -17.881 1.00 97.50 86 LYS A C 1
ATOM 665 O O . LYS A 1 86 ? 27.923 -17.190 -17.264 1.00 97.50 86 LYS A O 1
ATOM 670 N N . PHE A 1 87 ? 28.481 -15.478 -18.601 1.00 97.44 87 PHE A N 1
ATOM 671 C CA . PHE A 1 87 ? 27.109 -14.983 -18.748 1.00 97.44 87 PHE A CA 1
ATOM 672 C C . PHE A 1 87 ? 26.180 -16.019 -19.408 1.00 97.44 87 PHE A C 1
ATOM 674 O O . PHE A 1 87 ? 25.069 -16.277 -18.923 1.00 97.44 87 PHE A O 1
ATOM 681 N N . ASP A 1 88 ? 26.636 -16.655 -20.486 1.00 97.12 88 ASP A N 1
ATOM 682 C CA . ASP A 1 88 ? 25.865 -17.688 -21.179 1.00 97.12 88 ASP A CA 1
ATOM 683 C C . ASP A 1 88 ? 25.751 -18.977 -20.359 1.00 97.12 88 ASP A C 1
ATOM 685 O O . ASP A 1 88 ? 24.692 -19.607 -20.360 1.00 97.12 88 ASP A O 1
ATOM 689 N N . GLN A 1 89 ? 26.777 -19.327 -19.577 1.00 98.06 89 GLN A N 1
ATOM 690 C CA . GLN A 1 89 ? 26.706 -20.429 -18.615 1.00 98.06 89 GLN A CA 1
ATOM 691 C C . GLN A 1 89 ? 25.633 -20.188 -17.545 1.00 98.06 89 GLN A C 1
ATOM 693 O O . GLN A 1 89 ? 24.843 -21.093 -17.273 1.00 98.06 89 GLN A O 1
ATOM 698 N N . LEU A 1 90 ? 25.550 -18.983 -16.964 1.00 97.94 90 LEU A N 1
ATOM 699 C CA . LEU A 1 90 ? 24.481 -18.632 -16.015 1.00 97.94 90 LEU A CA 1
ATOM 700 C C . LEU A 1 90 ? 23.098 -18.725 -16.672 1.00 97.94 90 LEU A C 1
ATOM 702 O O . LEU A 1 90 ? 22.154 -19.252 -16.083 1.00 97.94 90 LEU A O 1
ATOM 706 N N . THR A 1 91 ? 22.982 -18.251 -17.913 1.00 97.38 91 THR A N 1
ATOM 707 C CA . THR A 1 91 ? 21.733 -18.317 -18.685 1.00 97.38 91 THR A CA 1
ATOM 708 C C . THR A 1 91 ? 21.311 -19.767 -18.951 1.00 97.38 91 THR A C 1
ATOM 710 O O . THR A 1 91 ? 20.136 -20.107 -18.812 1.00 97.38 91 THR A O 1
ATOM 713 N N . GLU A 1 92 ? 22.258 -20.652 -19.260 1.00 97.81 92 GLU A N 1
ATOM 714 C CA . GLU A 1 92 ? 22.002 -22.081 -19.450 1.00 97.81 92 GLU A CA 1
ATOM 715 C C . GLU A 1 92 ? 21.595 -22.774 -18.138 1.00 97.81 92 GLU A C 1
ATOM 717 O O . GLU A 1 92 ? 20.664 -23.579 -18.123 1.00 97.81 92 GLU A O 1
ATOM 722 N N . GLN A 1 93 ? 22.224 -22.425 -17.010 1.00 97.88 93 GLN A N 1
ATOM 723 C CA . GLN A 1 93 ? 21.827 -22.934 -15.692 1.00 97.88 93 GLN A CA 1
ATOM 724 C C . GLN A 1 93 ? 20.389 -22.534 -15.334 1.00 97.88 93 GLN A C 1
ATOM 726 O O . GLN A 1 93 ? 19.610 -23.371 -14.871 1.00 97.88 93 GLN A O 1
ATOM 731 N N . LEU A 1 94 ? 20.007 -21.283 -15.606 1.00 97.88 94 LEU A N 1
ATOM 732 C CA . LEU A 1 94 ? 18.628 -20.817 -15.447 1.00 97.88 94 LEU A CA 1
ATOM 733 C C . LEU A 1 94 ? 17.664 -21.596 -16.351 1.00 97.88 94 LEU A C 1
ATOM 735 O O . LEU A 1 94 ? 16.614 -22.039 -15.878 1.00 97.88 94 LEU A O 1
ATOM 739 N N . CYS A 1 95 ? 18.049 -21.846 -17.607 1.00 96.75 95 CYS A N 1
ATOM 740 C CA . CYS A 1 95 ? 17.252 -22.616 -18.562 1.00 96.75 95 CYS A CA 1
ATOM 741 C C . CYS A 1 95 ? 16.977 -24.043 -18.061 1.00 96.75 95 CYS A C 1
ATOM 743 O O . CYS A 1 95 ? 15.827 -24.490 -18.081 1.00 96.75 95 CYS A O 1
ATOM 745 N N . ARG A 1 96 ? 17.996 -24.726 -17.516 1.00 97.38 96 ARG A N 1
ATOM 746 C CA . ARG A 1 96 ? 17.864 -26.066 -16.906 1.00 97.38 96 ARG A CA 1
ATOM 747 C C . ARG A 1 96 ? 16.926 -26.078 -15.700 1.00 97.38 96 ARG A C 1
ATOM 749 O O . ARG A 1 96 ? 16.222 -27.058 -15.483 1.00 97.38 96 ARG A O 1
ATOM 756 N N . LYS A 1 97 ? 16.862 -24.975 -14.949 1.00 97.25 97 LYS A N 1
ATOM 757 C CA . LYS A 1 97 ? 15.897 -24.779 -13.850 1.00 97.25 97 LYS A CA 1
ATOM 758 C C . LYS A 1 97 ? 14.531 -24.281 -14.335 1.00 97.25 97 LYS A C 1
ATOM 760 O O . LYS A 1 97 ? 13.622 -24.066 -13.540 1.00 97.25 97 LYS A O 1
ATOM 765 N N . GLY A 1 98 ? 14.351 -24.134 -15.645 1.00 95.00 98 GLY A N 1
ATOM 766 C CA . GLY A 1 98 ? 13.091 -23.774 -16.277 1.00 95.00 98 GLY A CA 1
ATOM 767 C C . GLY A 1 98 ? 12.878 -22.279 -16.500 1.00 95.00 98 GLY A C 1
ATOM 768 O O . GLY A 1 98 ? 11.847 -21.917 -17.051 1.00 95.00 98 GLY A O 1
ATOM 769 N N . ILE A 1 99 ? 13.813 -21.405 -16.131 1.00 97.62 99 ILE A N 1
ATOM 770 C CA . ILE A 1 99 ? 13.723 -19.968 -16.417 1.00 97.62 99 ILE A CA 1
ATOM 771 C C . ILE A 1 99 ? 14.476 -19.677 -17.716 1.00 97.62 99 ILE A C 1
ATOM 773 O O . ILE A 1 99 ? 15.701 -19.735 -17.763 1.00 97.62 99 ILE A O 1
ATOM 777 N N . ARG A 1 100 ? 13.746 -19.372 -18.792 1.00 97.06 100 ARG A N 1
ATOM 778 C CA . ARG A 1 100 ? 14.329 -19.119 -20.120 1.00 97.06 100 ARG A CA 1
ATOM 779 C C . ARG A 1 100 ? 14.549 -17.624 -20.342 1.00 97.06 100 ARG A C 1
ATOM 781 O O . ARG A 1 100 ? 13.587 -16.868 -20.443 1.00 97.06 100 ARG A O 1
ATOM 788 N N . LEU A 1 101 ? 15.812 -17.215 -20.429 1.00 95.69 101 LEU A N 1
ATOM 789 C CA . LEU A 1 101 ? 16.242 -15.841 -20.712 1.00 95.69 101 LEU A CA 1
ATOM 790 C C . LEU A 1 101 ? 17.177 -15.829 -21.928 1.00 95.69 101 LEU A C 1
ATOM 792 O O . LEU A 1 101 ? 17.719 -16.869 -22.300 1.00 95.69 101 LEU A O 1
ATOM 796 N N . PHE A 1 102 ? 17.380 -14.657 -22.529 1.00 94.81 102 PHE A N 1
ATOM 797 C CA . PHE A 1 102 ? 18.238 -14.507 -23.705 1.00 94.81 102 PHE A CA 1
ATOM 798 C C . PHE A 1 102 ? 19.724 -14.748 -23.406 1.00 94.81 102 PHE A C 1
ATOM 800 O O . PHE A 1 102 ? 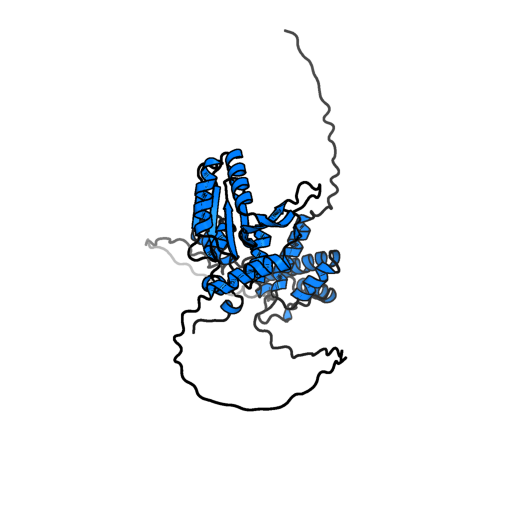20.254 -14.272 -22.402 1.00 94.81 102 PHE A O 1
ATOM 807 N N . LYS A 1 103 ? 20.411 -15.454 -24.300 1.00 96.94 103 LYS A N 1
ATOM 808 C CA . LYS A 1 103 ? 21.874 -15.562 -24.351 1.00 96.94 103 LYS A CA 1
ATOM 809 C C . LYS A 1 103 ? 22.491 -14.295 -24.947 1.00 96.94 103 LYS A C 1
ATOM 811 O O . LYS A 1 103 ? 21.799 -13.490 -25.567 1.00 96.94 103 LYS A O 1
ATOM 816 N N . SER A 1 104 ? 23.796 -14.131 -24.771 1.00 95.75 104 SER A N 1
ATOM 817 C CA . SER A 1 104 ? 24.583 -12.974 -25.217 1.00 95.75 104 SER A CA 1
ATOM 818 C C . SER A 1 104 ? 24.391 -12.626 -26.703 1.00 95.75 104 SER A C 1
ATOM 820 O O . SER A 1 104 ? 24.230 -11.462 -27.053 1.00 95.75 104 SER A O 1
ATOM 822 N N . HIS A 1 105 ? 24.322 -13.631 -27.575 1.00 94.75 105 HIS A N 1
ATOM 823 C CA . HIS A 1 105 ? 24.143 -13.460 -29.021 1.00 94.75 105 HIS A CA 1
ATOM 824 C C . HIS A 1 105 ? 22.694 -13.170 -29.444 1.00 94.75 105 HIS A C 1
ATOM 826 O O . HIS A 1 105 ? 22.438 -12.908 -30.614 1.00 94.75 105 HIS A O 1
ATOM 832 N N . GLN A 1 106 ? 21.727 -13.269 -28.526 1.00 93.81 106 GLN A N 1
ATOM 833 C CA . GLN A 1 106 ? 20.306 -13.056 -28.826 1.00 93.81 106 GLN A CA 1
ATOM 834 C C . GLN A 1 106 ? 19.867 -11.602 -28.596 1.00 93.81 106 GLN A C 1
ATOM 836 O O . GLN A 1 106 ? 18.721 -11.251 -28.879 1.00 93.81 106 GLN A O 1
ATOM 841 N N . PHE A 1 107 ? 20.754 -10.749 -28.079 1.00 90.94 107 PHE A N 1
ATOM 842 C CA . PHE A 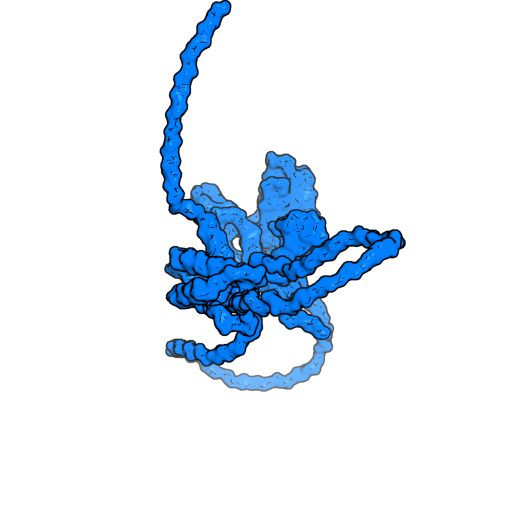1 107 ? 20.506 -9.315 -27.991 1.00 90.94 107 PHE A CA 1
ATOM 843 C C . PHE A 1 107 ? 20.692 -8.669 -29.370 1.00 90.94 107 PHE A C 1
ATOM 845 O O . PHE A 1 107 ? 21.652 -8.966 -30.074 1.00 90.94 107 PHE A O 1
ATOM 852 N N . ARG A 1 108 ? 19.767 -7.781 -29.758 1.00 83.50 108 ARG A N 1
ATOM 853 C CA . ARG A 1 108 ? 19.832 -7.060 -31.045 1.00 83.50 108 ARG A CA 1
ATOM 854 C C . ARG A 1 108 ? 21.033 -6.122 -31.131 1.00 83.50 108 ARG A C 1
ATOM 856 O O . ARG A 1 108 ? 21.640 -5.998 -32.185 1.00 83.50 108 ARG A O 1
ATOM 863 N N . GLU A 1 109 ? 21.345 -5.468 -30.021 1.00 85.38 109 GLU A N 1
ATOM 864 C CA . GLU A 1 109 ? 22.533 -4.639 -29.877 1.00 85.38 109 GLU A CA 1
ATOM 865 C C . GLU A 1 109 ? 23.579 -5.441 -29.098 1.00 85.38 109 GLU A C 1
ATOM 867 O O . GLU A 1 109 ? 23.233 -6.041 -28.071 1.00 85.38 109 GLU A O 1
ATOM 872 N N . PRO A 1 110 ? 24.841 -5.489 -29.556 1.00 83.69 110 PRO A N 1
ATOM 873 C CA . PRO A 1 110 ? 25.899 -6.187 -28.845 1.00 83.69 110 PRO A CA 1
ATOM 874 C C . PRO A 1 110 ? 26.199 -5.455 -27.531 1.00 83.69 110 PRO A C 1
ATOM 876 O O . PRO A 1 110 ? 26.988 -4.521 -27.483 1.00 83.69 110 PRO A O 1
ATOM 879 N N . ILE A 1 111 ? 25.548 -5.892 -26.449 1.00 90.25 111 ILE A N 1
ATOM 880 C CA . ILE A 1 111 ? 25.795 -5.391 -25.085 1.00 90.25 111 ILE A CA 1
ATOM 881 C C . ILE A 1 111 ? 27.213 -5.760 -24.637 1.00 90.25 111 ILE A C 1
ATOM 883 O O . ILE A 1 111 ? 27.854 -5.043 -23.874 1.00 90.25 111 ILE A O 1
ATOM 887 N N . PHE A 1 112 ? 27.693 -6.908 -25.106 1.00 89.00 112 PHE A N 1
ATOM 888 C CA . PHE A 1 112 ? 29.021 -7.404 -24.813 1.00 89.00 112 PHE A CA 1
ATOM 889 C C . PHE A 1 112 ? 29.953 -6.971 -25.934 1.00 89.00 112 PHE A C 1
ATOM 891 O O . PHE A 1 112 ? 30.044 -7.627 -26.972 1.00 89.00 112 PHE A O 1
ATOM 898 N N . SER A 1 113 ? 30.633 -5.848 -25.725 1.00 80.44 113 SER A N 1
ATOM 899 C CA . SER A 1 113 ? 31.709 -5.412 -26.603 1.00 80.44 113 SER A CA 1
ATOM 900 C C . SER A 1 113 ? 32.791 -6.485 -26.597 1.00 80.44 113 SER A C 1
ATOM 902 O O . SER A 1 113 ? 33.519 -6.640 -25.614 1.00 80.44 113 SER A O 1
ATOM 904 N N . SER A 1 114 ? 32.918 -7.237 -27.691 1.00 66.06 114 SER A N 1
ATOM 905 C CA . SER A 1 114 ? 34.160 -7.947 -27.966 1.00 66.06 114 SER A CA 1
ATOM 906 C C . SER A 1 114 ? 35.215 -6.859 -28.080 1.00 66.06 114 SER A C 1
ATOM 908 O O . SER A 1 114 ? 35.223 -6.133 -29.076 1.00 66.06 114 SER A O 1
ATOM 910 N N . LEU A 1 115 ? 36.020 -6.671 -27.032 1.00 60.62 115 LEU A N 1
ATOM 911 C CA . LEU A 1 115 ? 37.198 -5.816 -27.076 1.00 60.62 115 LEU A CA 1
ATOM 912 C C . LEU A 1 115 ? 37.981 -6.241 -28.313 1.00 60.62 115 LEU A C 1
ATOM 914 O O . LEU A 1 115 ? 38.643 -7.278 -28.317 1.00 60.62 115 LEU A O 1
ATOM 918 N N . ARG A 1 116 ? 37.831 -5.473 -29.394 1.00 51.09 116 ARG A N 1
ATOM 919 C CA . ARG A 1 116 ? 38.683 -5.596 -30.562 1.00 51.09 116 ARG A CA 1
ATOM 920 C C . ARG A 1 116 ? 40.061 -5.271 -30.002 1.00 51.09 116 ARG A C 1
ATOM 922 O O . ARG A 1 116 ? 40.195 -4.178 -29.446 1.00 51.09 116 ARG A O 1
ATOM 929 N N . PRO A 1 117 ? 41.032 -6.199 -30.029 1.00 51.91 117 PRO A N 1
ATOM 930 C CA . PRO A 1 117 ? 42.366 -5.892 -29.552 1.00 51.91 117 PRO A CA 1
ATOM 931 C C . PRO A 1 117 ? 42.794 -4.642 -30.307 1.00 51.91 117 PRO A C 1
ATOM 933 O O . PRO A 1 117 ? 42.862 -4.665 -31.537 1.00 51.91 117 PRO A O 1
ATOM 936 N N . LEU A 1 118 ? 42.972 -3.531 -29.593 1.00 50.59 118 LEU A N 1
ATOM 937 C CA . LEU A 1 118 ? 43.643 -2.368 -30.143 1.00 50.59 118 LEU A CA 1
ATOM 938 C C . LEU A 1 118 ? 45.066 -2.849 -30.391 1.00 50.59 118 LEU A C 1
ATOM 940 O O . LEU A 1 118 ? 45.898 -2.870 -29.487 1.00 50.59 118 LEU A O 1
ATOM 944 N N . THR A 1 119 ? 45.300 -3.369 -31.593 1.00 49.03 119 THR A N 1
ATOM 945 C CA . THR A 1 119 ? 46.627 -3.670 -32.096 1.00 49.03 119 THR A CA 1
ATOM 946 C C . THR A 1 119 ? 47.407 -2.375 -32.007 1.00 49.03 119 THR A C 1
ATOM 948 O O . THR A 1 119 ? 47.139 -1.430 -32.746 1.00 49.03 119 THR A O 1
ATOM 951 N N . ALA A 1 120 ? 48.328 -2.327 -31.050 1.00 52.44 120 ALA A N 1
ATOM 952 C CA . ALA A 1 120 ? 49.355 -1.312 -30.951 1.00 52.44 120 ALA A CA 1
ATOM 953 C C . ALA A 1 120 ? 50.260 -1.433 -32.186 1.00 52.44 120 ALA A C 1
ATOM 955 O O . ALA A 1 120 ? 51.270 -2.128 -32.169 1.00 52.44 120 ALA A O 1
ATOM 956 N N . ALA A 1 121 ? 49.846 -0.815 -33.285 1.00 55.19 121 ALA A N 1
ATOM 957 C CA . ALA A 1 121 ? 50.629 -0.661 -34.495 1.00 55.19 121 ALA A CA 1
ATOM 958 C C . ALA A 1 121 ? 50.344 0.736 -35.044 1.00 55.19 121 ALA A C 1
ATOM 960 O O . ALA A 1 121 ? 49.367 0.926 -35.752 1.00 55.19 121 ALA A O 1
ATOM 961 N N . GLU A 1 122 ? 51.146 1.709 -34.607 1.00 47.16 122 GLU A N 1
ATOM 962 C CA . GLU A 1 122 ? 51.829 2.688 -35.468 1.00 47.16 122 GLU A CA 1
ATOM 963 C C . GLU A 1 122 ? 52.518 3.750 -34.600 1.00 47.16 122 GLU A C 1
ATOM 965 O O . GLU A 1 122 ? 52.058 4.873 -34.420 1.00 47.16 122 GLU A O 1
ATOM 970 N N . THR A 1 123 ? 53.689 3.376 -34.083 1.00 53.19 123 THR A N 1
ATOM 971 C CA . THR A 1 123 ? 54.767 4.330 -33.820 1.00 53.19 123 THR A CA 1
ATOM 972 C C . THR A 1 123 ? 55.953 3.891 -34.672 1.00 53.19 123 THR A C 1
ATOM 974 O O . THR A 1 123 ? 56.622 2.934 -34.295 1.00 53.19 123 THR A O 1
ATOM 977 N N . SER A 1 124 ? 56.189 4.526 -35.829 1.00 48.91 124 SER A N 1
ATOM 978 C CA . SER A 1 124 ? 57.541 4.913 -36.290 1.00 48.91 124 SER A CA 1
ATOM 979 C C . SER A 1 124 ? 57.588 5.408 -37.738 1.00 48.91 124 SER A C 1
ATOM 981 O O . SER A 1 124 ? 57.414 4.625 -38.667 1.00 48.91 124 SER A O 1
ATOM 983 N N . ALA A 1 125 ? 57.935 6.691 -37.881 1.00 46.84 125 ALA A N 1
ATOM 984 C CA . ALA A 1 125 ? 58.827 7.334 -38.866 1.00 46.84 125 ALA A CA 1
ATOM 985 C C . ALA A 1 125 ? 58.311 8.777 -39.054 1.00 46.84 125 ALA A C 1
ATOM 987 O O . ALA A 1 125 ? 57.163 8.968 -39.419 1.00 46.84 125 ALA A O 1
ATOM 988 N N . ARG A 1 126 ? 59.065 9.856 -38.824 1.00 36.59 126 ARG A N 1
ATOM 989 C CA . ARG A 1 126 ? 60.446 10.096 -39.248 1.00 36.59 126 ARG A CA 1
ATOM 990 C C . ARG A 1 126 ? 60.993 11.350 -38.538 1.00 36.59 126 ARG A C 1
ATOM 992 O O . ARG A 1 126 ? 60.293 12.352 -38.438 1.00 36.59 126 ARG A O 1
ATOM 999 N N . SER A 1 127 ? 62.246 11.281 -38.097 1.00 47.62 127 SER A N 1
ATOM 1000 C CA . SER A 1 127 ? 63.103 12.396 -37.656 1.00 47.62 127 SER A CA 1
ATOM 1001 C C . SER A 1 127 ? 63.282 13.438 -38.782 1.00 47.62 127 SER A C 1
ATOM 1003 O O . SER A 1 127 ? 63.216 13.071 -39.955 1.00 47.62 127 SER A O 1
ATOM 1005 N N . SER A 1 128 ? 63.489 14.736 -38.521 1.00 45.44 128 SER A N 1
ATOM 1006 C CA . SER A 1 128 ? 64.790 15.327 -38.140 1.00 45.44 128 SER A CA 1
ATOM 1007 C C . SER A 1 128 ? 64.714 16.873 -37.988 1.00 45.44 128 SER A C 1
ATOM 1009 O O . SER A 1 128 ? 63.681 17.452 -38.322 1.00 45.44 128 SER A O 1
ATOM 1011 N N . PRO A 1 129 ? 65.777 17.544 -37.481 1.00 63.53 129 PRO A N 1
ATOM 1012 C CA . PRO A 1 129 ? 65.694 18.809 -36.741 1.00 63.53 129 PRO A CA 1
ATOM 1013 C C . PRO A 1 129 ? 66.171 20.047 -37.518 1.00 63.53 129 PRO A C 1
ATOM 1015 O O . PRO A 1 129 ? 67.005 19.938 -38.414 1.00 63.53 129 PRO A O 1
ATOM 1018 N N . SER A 1 130 ? 65.732 21.241 -37.107 1.00 37.94 130 SER A N 1
ATOM 1019 C CA . SER A 1 130 ? 66.482 22.497 -37.281 1.00 37.94 130 SER A CA 1
ATOM 1020 C C . SER A 1 130 ? 66.086 23.540 -36.234 1.00 37.94 130 SER A C 1
ATOM 1022 O O . SER A 1 130 ? 64.908 23.770 -35.975 1.00 37.94 130 SER A O 1
ATOM 1024 N N . GLN A 1 131 ? 67.120 24.123 -35.627 1.00 45.84 131 GLN A N 1
ATOM 1025 C CA . GLN A 1 131 ? 67.113 25.322 -34.790 1.00 45.84 131 GLN A CA 1
ATOM 1026 C C . GLN A 1 131 ? 66.727 26.556 -35.617 1.00 45.84 131 GLN A C 1
ATOM 1028 O O . GLN A 1 131 ? 67.210 26.648 -36.739 1.00 45.84 131 GLN A O 1
ATOM 1033 N N . VAL A 1 132 ? 65.987 27.511 -35.038 1.00 40.88 132 VAL A N 1
ATOM 1034 C CA . VAL A 1 132 ? 66.398 28.931 -34.904 1.00 40.88 132 VAL A CA 1
ATOM 1035 C C . VAL A 1 132 ? 65.438 29.707 -33.979 1.00 40.88 132 VAL A C 1
ATOM 1037 O O . VAL A 1 132 ? 64.228 29.685 -34.171 1.00 40.88 132 VAL A O 1
ATOM 1040 N N . ASP A 1 133 ? 66.039 30.330 -32.964 1.00 41.72 133 ASP A N 1
ATOM 1041 C CA . ASP A 1 133 ? 65.859 31.672 -32.383 1.00 41.72 133 ASP A CA 1
ATOM 1042 C C . ASP A 1 133 ? 64.484 32.304 -32.049 1.00 41.72 133 ASP A C 1
ATOM 1044 O O . ASP A 1 133 ? 63.645 32.578 -32.897 1.00 41.72 133 ASP A O 1
ATOM 1048 N N . ALA A 1 134 ? 64.390 32.625 -30.749 1.00 42.03 134 ALA A N 1
ATOM 1049 C CA . ALA A 1 134 ? 64.134 33.925 -30.103 1.00 42.03 134 ALA A CA 1
ATOM 1050 C C . ALA A 1 134 ? 62.854 34.762 -30.353 1.00 42.03 134 ALA A C 1
ATOM 1052 O O . ALA A 1 134 ? 62.494 35.122 -31.464 1.00 42.03 134 ALA A O 1
ATOM 1053 N N . GLU A 1 135 ? 62.314 35.201 -29.202 1.00 42.69 135 GLU A N 1
ATOM 1054 C CA . GLU A 1 135 ? 61.552 36.432 -28.919 1.00 42.69 135 GLU A CA 1
ATOM 1055 C C . GLU A 1 135 ? 60.203 36.672 -29.616 1.00 42.69 135 GLU A C 1
ATOM 1057 O O . GLU A 1 135 ? 60.129 37.025 -30.786 1.00 42.69 135 GLU A O 1
ATOM 1062 N N . THR A 1 136 ? 59.117 36.696 -28.828 1.00 37.03 136 THR A N 1
ATOM 1063 C CA . THR A 1 136 ? 58.407 37.949 -28.469 1.00 37.03 136 THR A CA 1
ATOM 1064 C C . THR A 1 136 ? 57.248 37.671 -27.499 1.00 37.03 136 THR A C 1
ATOM 1066 O O . THR A 1 136 ? 56.578 36.642 -27.546 1.00 37.03 136 THR A O 1
ATOM 1069 N N . MET A 1 137 ? 57.070 38.618 -26.579 1.00 41.38 137 MET A N 1
ATOM 1070 C CA . MET A 1 137 ? 56.144 38.675 -25.454 1.00 41.38 137 MET A CA 1
ATOM 1071 C C . MET A 1 137 ? 54.636 38.642 -25.776 1.00 41.38 137 MET A C 1
ATOM 1073 O O . MET A 1 137 ? 54.170 39.244 -26.735 1.00 41.38 137 MET A O 1
ATOM 1077 N N . ALA A 1 138 ? 53.917 38.088 -24.789 1.00 41.62 138 ALA A N 1
ATOM 1078 C CA . ALA A 1 138 ? 52.636 38.520 -24.212 1.00 41.62 138 ALA A CA 1
ATOM 1079 C C . ALA A 1 138 ? 51.382 38.601 -25.101 1.00 41.62 138 ALA A C 1
ATOM 1081 O O . ALA A 1 138 ? 51.227 39.528 -25.886 1.00 41.62 138 ALA A O 1
ATOM 1082 N N . GLN A 1 139 ? 50.390 37.757 -24.779 1.00 36.12 139 GLN A N 1
ATOM 1083 C CA . GLN A 1 139 ? 49.003 38.195 -24.560 1.00 36.12 139 GLN A CA 1
ATOM 1084 C C . GLN A 1 139 ? 48.145 37.094 -23.907 1.00 36.12 139 GLN A C 1
ATOM 1086 O O . GLN A 1 139 ? 47.898 36.033 -24.467 1.00 36.12 139 GLN A O 1
ATOM 1091 N N . THR A 1 140 ? 47.739 37.385 -22.671 1.00 43.56 140 THR A N 1
ATOM 1092 C CA . THR A 1 140 ? 46.400 37.225 -22.086 1.00 43.56 140 THR A CA 1
ATOM 1093 C C . THR A 1 140 ? 45.443 36.224 -22.737 1.00 43.56 140 THR A C 1
ATOM 1095 O O . THR A 1 140 ? 44.799 36.578 -23.715 1.00 43.56 140 THR A O 1
ATOM 1098 N N . LEU A 1 141 ? 45.183 35.077 -22.091 1.00 34.94 141 LEU A N 1
ATOM 1099 C CA . LEU A 1 141 ? 43.874 34.415 -22.174 1.00 34.94 141 LEU A CA 1
ATOM 1100 C C . LEU A 1 141 ? 43.490 33.720 -20.858 1.00 34.94 141 LEU A C 1
ATOM 1102 O O . LEU A 1 141 ? 44.249 32.966 -20.256 1.00 34.94 141 LEU A O 1
ATOM 1106 N N . SER A 1 142 ? 42.269 34.047 -20.443 1.00 41.53 142 SER A N 1
ATOM 1107 C CA . SER A 1 142 ? 41.522 33.572 -19.285 1.00 41.53 142 SER A CA 1
ATOM 1108 C C . SER A 1 142 ? 41.277 32.061 -19.346 1.00 41.53 142 SER A C 1
ATOM 1110 O O . SER A 1 142 ? 40.713 31.557 -20.318 1.00 41.53 142 SER A O 1
ATOM 1112 N N . ALA A 1 143 ? 41.679 31.343 -18.298 1.00 36.75 143 ALA A N 1
ATOM 1113 C CA . ALA A 1 143 ? 41.387 29.927 -18.125 1.00 36.75 143 ALA A CA 1
ATOM 1114 C C . ALA A 1 143 ? 39.966 29.752 -17.559 1.00 36.75 143 ALA A C 1
ATOM 1116 O O . ALA A 1 143 ? 39.729 29.938 -16.366 1.00 36.75 143 ALA A O 1
ATOM 1117 N N . GLY A 1 144 ? 39.016 29.393 -18.425 1.00 46.41 144 GLY A N 1
ATOM 1118 C CA . GLY A 1 144 ? 37.758 28.774 -18.004 1.00 46.41 144 GLY A CA 1
ATOM 1119 C C . GLY A 1 144 ? 37.996 27.324 -17.551 1.00 46.41 144 GLY A C 1
ATOM 1120 O O . GLY A 1 144 ? 38.915 26.676 -18.061 1.00 46.41 144 GLY A O 1
ATOM 1121 N N . PRO A 1 145 ? 37.216 26.795 -16.591 1.00 55.53 145 PRO A N 1
ATOM 1122 C CA . PRO A 1 145 ? 37.410 25.439 -16.093 1.00 55.53 145 PRO A CA 1
ATOM 1123 C C . PRO A 1 145 ? 37.041 24.394 -17.162 1.00 55.53 145 PRO A C 1
ATOM 1125 O O . PRO A 1 145 ? 36.176 24.652 -18.004 1.00 55.53 145 PRO A O 1
ATOM 1128 N N . PRO A 1 146 ? 37.666 23.203 -17.132 1.00 42.19 146 PRO A N 1
ATOM 1129 C CA . PRO A 1 146 ? 37.397 22.157 -18.104 1.00 42.19 146 PRO A CA 1
ATOM 1130 C C . PRO A 1 146 ? 35.971 21.623 -17.943 1.00 42.19 146 PRO A C 1
ATOM 1132 O O . PRO A 1 146 ? 35.548 21.211 -16.860 1.00 42.19 146 PRO A O 1
ATOM 1135 N N . VAL A 1 147 ? 35.246 21.621 -19.059 1.00 41.69 147 VAL A N 1
ATOM 1136 C CA . VAL A 1 147 ? 33.964 20.940 -19.234 1.00 41.69 147 VAL A CA 1
ATOM 1137 C C . VAL A 1 147 ? 34.178 19.454 -18.941 1.00 41.69 147 VAL A C 1
ATOM 1139 O O . VAL A 1 147 ? 35.022 18.800 -19.553 1.00 41.69 147 VAL A O 1
ATOM 1142 N N . SER A 1 148 ? 33.448 18.944 -17.950 1.00 41.0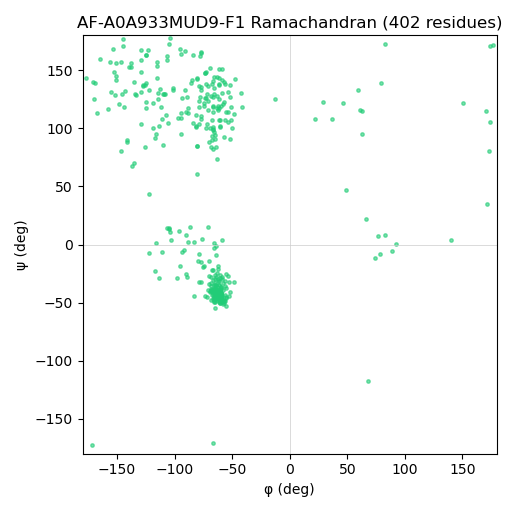9 148 SER A N 1
ATOM 1143 C CA . SER A 1 148 ? 33.419 17.517 -17.623 1.00 41.09 148 SER A CA 1
ATOM 1144 C C . SER A 1 148 ? 32.846 16.728 -18.803 1.00 41.09 148 SER A C 1
ATOM 1146 O O . SER A 1 148 ? 31.930 17.226 -19.455 1.00 41.09 148 SER A O 1
ATOM 1148 N N . PRO A 1 149 ? 33.332 15.508 -19.086 1.00 34.91 149 PRO A N 1
ATOM 1149 C CA . PRO A 1 149 ? 32.688 14.662 -20.076 1.00 34.91 149 PRO A CA 1
ATOM 1150 C C . PRO A 1 149 ? 31.273 14.330 -19.595 1.00 34.91 149 PRO A C 1
ATOM 1152 O O . PRO A 1 149 ? 31.086 13.878 -18.462 1.00 34.91 149 PRO A O 1
ATOM 1155 N N . ASP A 1 150 ? 30.290 14.573 -20.460 1.00 31.94 150 ASP A N 1
ATOM 1156 C CA . ASP A 1 150 ? 28.909 14.151 -20.274 1.00 31.94 150 ASP A CA 1
ATOM 1157 C C . ASP A 1 150 ? 28.872 12.641 -20.013 1.00 31.94 150 ASP A C 1
ATOM 1159 O O . ASP A 1 150 ? 29.069 11.814 -20.905 1.00 31.94 150 ASP A O 1
ATOM 1163 N N . PHE A 1 151 ? 28.639 12.271 -18.756 1.00 31.08 151 PHE A N 1
ATOM 1164 C CA . PHE A 1 151 ? 28.310 10.902 -18.400 1.00 31.08 151 PHE A CA 1
ATOM 1165 C C . PHE A 1 151 ? 26.874 10.622 -18.859 1.00 31.08 151 PHE A C 1
ATOM 1167 O O . PHE A 1 151 ? 25.960 11.351 -18.459 1.00 31.08 151 PHE A O 1
ATOM 1174 N N . PRO A 1 152 ? 26.625 9.564 -19.652 1.00 32.19 152 PRO A N 1
ATOM 1175 C CA . PRO A 1 152 ? 25.265 9.156 -19.950 1.00 32.19 152 PRO A CA 1
ATOM 1176 C C . PRO A 1 152 ? 24.554 8.767 -18.650 1.00 32.19 152 PRO A C 1
ATOM 1178 O O . PRO A 1 152 ? 25.115 8.137 -17.752 1.00 32.19 152 PRO A O 1
ATOM 1181 N N . SER A 1 153 ? 23.304 9.208 -18.567 1.00 31.81 153 SER A N 1
ATOM 1182 C CA . SER A 1 153 ? 22.418 9.180 -17.411 1.00 31.81 153 SER A CA 1
ATOM 1183 C C . SER A 1 153 ? 22.465 7.864 -16.624 1.00 31.81 153 SER A C 1
ATOM 1185 O O . SER A 1 153 ? 22.319 6.773 -17.173 1.00 31.81 153 SER A O 1
ATOM 1187 N N . CYS A 1 154 ? 22.625 7.986 -15.306 1.00 27.78 154 CYS A N 1
ATOM 1188 C CA . CYS A 1 154 ? 22.660 6.892 -14.342 1.00 27.78 154 CYS A CA 1
ATOM 1189 C C . CYS A 1 154 ? 21.504 5.888 -14.528 1.00 27.78 154 CYS A C 1
ATOM 1191 O O . CYS A 1 154 ? 20.346 6.187 -14.235 1.00 27.78 154 CYS A O 1
ATOM 1193 N N . ILE A 1 155 ? 21.836 4.661 -14.938 1.00 34.69 155 ILE A N 1
ATOM 1194 C CA . ILE A 1 155 ? 20.919 3.516 -14.983 1.00 34.69 155 ILE A CA 1
ATOM 1195 C C . ILE A 1 155 ? 20.615 3.068 -13.544 1.00 34.69 155 ILE A C 1
ATOM 1197 O O . ILE A 1 155 ? 21.498 2.615 -12.811 1.00 34.69 155 ILE A O 1
ATOM 1201 N N . LEU A 1 156 ? 19.354 3.190 -13.123 1.00 32.88 156 LEU A N 1
ATOM 1202 C CA . LEU A 1 156 ? 18.897 2.764 -11.798 1.00 32.88 156 LEU A CA 1
ATOM 1203 C C . LEU A 1 156 ? 18.799 1.224 -11.689 1.00 32.88 156 LEU A C 1
ATOM 1205 O O . LEU A 1 156 ? 18.450 0.539 -12.652 1.00 32.88 156 LEU A O 1
ATOM 1209 N N . PRO A 1 157 ? 19.043 0.643 -10.499 1.00 29.52 157 PRO A N 1
ATOM 1210 C CA . PRO A 1 157 ? 18.828 -0.780 -10.256 1.00 29.52 157 PRO 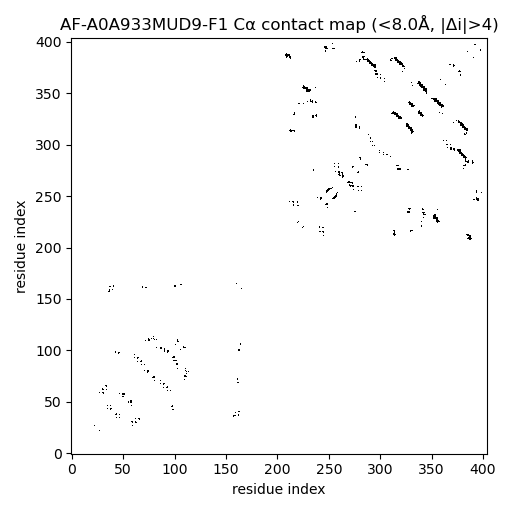A CA 1
ATOM 1211 C C . PRO A 1 157 ? 17.327 -1.114 -10.307 1.00 29.52 157 PRO A C 1
ATOM 1213 O O . PRO A 1 157 ? 16.585 -0.779 -9.385 1.00 29.52 157 PRO A O 1
ATOM 1216 N N . GLY A 1 158 ? 16.894 -1.787 -11.377 1.00 38.38 158 GLY A N 1
ATOM 1217 C CA . GLY A 1 158 ? 15.502 -2.220 -11.573 1.00 38.38 158 GLY A CA 1
ATOM 1218 C C . GLY A 1 158 ? 14.956 -2.082 -12.997 1.00 38.38 158 GLY A C 1
ATOM 1219 O O . GLY A 1 158 ? 13.778 -2.354 -13.196 1.00 38.38 158 GLY A O 1
ATOM 1220 N N . ASP A 1 159 ? 15.772 -1.668 -13.968 1.00 44.31 159 ASP A N 1
ATOM 1221 C CA . ASP A 1 159 ? 15.337 -1.465 -15.352 1.00 44.31 159 ASP A CA 1
ATOM 1222 C C . ASP A 1 159 ? 14.856 -2.784 -16.023 1.00 44.31 159 ASP A C 1
ATOM 1224 O O . ASP A 1 159 ? 15.650 -3.725 -16.158 1.00 44.31 159 ASP A O 1
ATOM 1228 N N . PRO A 1 160 ? 13.576 -2.896 -16.446 1.00 46.19 160 PRO A N 1
ATOM 1229 C CA . PRO A 1 160 ? 13.047 -4.089 -17.114 1.00 46.19 160 PRO A CA 1
ATOM 1230 C C . PRO A 1 160 ? 13.733 -4.399 -18.453 1.00 46.19 160 PRO A C 1
ATOM 1232 O O . PRO A 1 160 ? 13.733 -5.555 -18.887 1.00 46.19 160 PRO A O 1
ATOM 1235 N N . LEU A 1 161 ? 14.422 -3.420 -19.054 1.00 49.25 161 LEU A N 1
ATOM 1236 C CA . LEU A 1 161 ? 15.248 -3.619 -20.249 1.00 49.25 161 LEU A CA 1
ATOM 1237 C C . LEU A 1 161 ? 16.444 -4.554 -20.014 1.00 49.25 161 LEU A C 1
ATOM 1239 O O . LEU A 1 161 ? 17.135 -4.917 -20.966 1.00 49.25 161 LEU A O 1
ATOM 1243 N N . LEU A 1 162 ? 16.734 -4.937 -18.766 1.00 54.66 162 LEU A N 1
ATOM 1244 C CA . LEU A 1 162 ? 17.832 -5.846 -18.429 1.00 54.66 162 LEU A CA 1
ATOM 1245 C C . LEU A 1 162 ? 17.547 -7.309 -18.790 1.00 54.66 162 LEU A C 1
ATOM 1247 O O . LEU A 1 162 ? 18.482 -8.099 -18.871 1.00 54.66 162 LEU A O 1
ATOM 1251 N N . LEU A 1 163 ? 16.291 -7.710 -18.995 1.00 55.81 163 LEU A N 1
ATOM 1252 C CA . LEU A 1 163 ? 15.962 -9.119 -19.255 1.00 55.81 163 LEU A CA 1
ATOM 1253 C C . LEU A 1 163 ? 15.336 -9.380 -20.623 1.00 55.81 163 LEU A C 1
ATOM 1255 O O . LEU A 1 163 ? 15.440 -10.508 -21.109 1.00 55.81 163 LEU A O 1
ATOM 1259 N N . TRP A 1 164 ? 14.730 -8.368 -21.245 1.00 49.97 164 TRP A N 1
ATOM 1260 C CA . TRP A 1 164 ? 14.005 -8.522 -22.503 1.00 49.97 164 TRP A CA 1
ATOM 1261 C C . TRP A 1 164 ? 14.099 -7.234 -23.345 1.00 49.97 164 TRP A C 1
ATOM 1263 O O . TRP A 1 164 ? 13.695 -6.178 -22.860 1.00 49.97 164 TRP A O 1
ATOM 1273 N N . PRO A 1 165 ? 14.632 -7.262 -24.582 1.00 43.31 165 PRO A N 1
ATOM 1274 C CA . PRO A 1 165 ? 14.517 -6.131 -25.497 1.00 43.31 165 PRO A CA 1
ATOM 1275 C C . PRO A 1 165 ? 13.065 -5.998 -25.987 1.00 43.31 165 PRO A C 1
ATOM 1277 O O . PRO A 1 165 ? 12.440 -6.988 -26.360 1.00 43.31 165 PRO A O 1
ATOM 1280 N N . ASN A 1 166 ? 12.535 -4.771 -26.024 1.00 36.97 166 ASN A N 1
ATOM 1281 C CA . ASN A 1 166 ? 11.115 -4.474 -26.289 1.00 36.97 166 ASN A CA 1
ATOM 1282 C C . ASN A 1 166 ? 10.590 -4.855 -27.691 1.00 36.97 166 ASN A C 1
ATOM 1284 O O . ASN A 1 166 ? 9.404 -4.697 -27.939 1.00 36.97 166 ASN A O 1
ATOM 1288 N N . ASN A 1 167 ? 11.422 -5.394 -28.588 1.00 41.53 167 ASN A N 1
ATOM 1289 C CA . ASN A 1 167 ? 11.039 -5.737 -29.960 1.00 41.53 167 ASN A CA 1
ATOM 1290 C C . ASN A 1 167 ? 11.569 -7.134 -30.347 1.00 41.53 167 ASN A C 1
ATOM 1292 O O . ASN A 1 167 ? 12.494 -7.237 -31.142 1.00 41.53 167 ASN A O 1
ATOM 1296 N N . ALA A 1 168 ? 11.052 -8.230 -29.791 1.00 38.06 168 ALA A N 1
ATOM 1297 C CA . ALA A 1 168 ? 11.320 -9.569 -30.341 1.00 38.06 168 ALA A CA 1
ATOM 1298 C C . ALA A 1 168 ? 10.323 -9.866 -31.485 1.00 38.06 168 ALA A C 1
ATOM 1300 O O . ALA A 1 168 ? 9.167 -9.466 -31.358 1.00 38.06 168 ALA A O 1
ATOM 1301 N N . PRO A 1 169 ? 10.720 -10.524 -32.595 1.00 32.88 169 PRO A N 1
ATOM 1302 C CA . PRO A 1 169 ? 9.752 -10.973 -33.597 1.00 32.88 169 PRO A CA 1
ATOM 1303 C C . PRO A 1 169 ? 8.783 -11.974 -32.952 1.00 32.88 169 PRO A C 1
ATOM 1305 O O . PRO A 1 169 ? 9.218 -12.822 -32.170 1.00 32.88 169 PRO A O 1
ATOM 1308 N N . GLU A 1 170 ? 7.485 -11.850 -33.246 1.00 32.44 170 GLU A N 1
ATOM 1309 C CA . GLU A 1 170 ? 6.438 -12.760 -32.770 1.00 32.44 170 GLU A CA 1
ATOM 1310 C C . GLU A 1 170 ? 6.828 -14.215 -33.056 1.00 32.44 170 GLU A C 1
ATOM 1312 O O . GLU A 1 170 ? 6.808 -14.681 -34.196 1.00 32.44 170 GLU A O 1
ATOM 1317 N N . VAL A 1 171 ? 7.201 -14.952 -32.010 1.00 33.44 171 VAL A N 1
ATOM 1318 C CA . VAL A 1 171 ? 7.393 -16.395 -32.123 1.00 33.44 171 VAL A CA 1
ATOM 1319 C C . VAL A 1 171 ? 6.001 -17.013 -32.132 1.00 33.44 171 VAL A C 1
ATOM 1321 O O . VAL 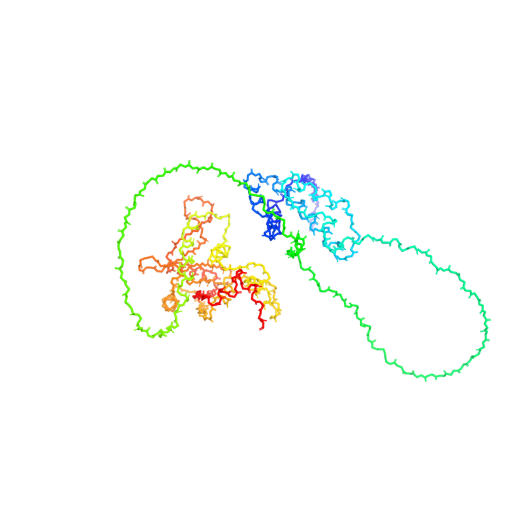A 1 171 ? 5.271 -16.950 -31.143 1.00 33.44 171 VAL A O 1
ATOM 1324 N N . SER A 1 172 ? 5.639 -17.545 -33.297 1.00 30.73 172 SER A N 1
ATOM 1325 C CA . SER A 1 172 ? 4.346 -18.145 -33.610 1.00 30.73 172 SER A CA 1
ATOM 1326 C C . SER A 1 172 ? 3.855 -19.143 -32.559 1.00 30.73 172 SER A C 1
ATOM 1328 O O . SER A 1 172 ? 4.609 -19.938 -31.997 1.00 30.73 172 SER A O 1
ATOM 1330 N N . LYS A 1 173 ? 2.538 -19.080 -32.359 1.00 33.34 173 LYS A N 1
ATOM 1331 C CA . LYS A 1 173 ? 1.682 -19.940 -31.542 1.00 33.34 173 LYS A CA 1
ATOM 1332 C C . LYS A 1 173 ? 2.053 -21.422 -31.677 1.00 33.34 173 LYS A C 1
ATOM 1334 O O . LYS A 1 173 ? 1.883 -22.007 -32.741 1.00 33.34 173 LYS A O 1
ATOM 1339 N N . VAL A 1 174 ? 2.451 -22.045 -30.570 1.00 30.75 174 VAL A N 1
ATOM 1340 C CA . VAL A 1 174 ? 2.292 -23.491 -30.380 1.00 30.75 174 VAL A CA 1
ATOM 1341 C C . VAL A 1 174 ? 1.146 -23.665 -29.395 1.00 30.75 174 VAL A C 1
ATOM 1343 O O . VAL A 1 174 ? 1.267 -23.359 -28.211 1.00 30.75 174 VAL A O 1
ATOM 1346 N N . GLN A 1 175 ? 0.002 -24.061 -29.942 1.00 30.61 175 GLN A N 1
ATOM 1347 C CA . GLN A 1 175 ? -1.223 -24.372 -29.223 1.00 30.61 175 GLN A CA 1
ATOM 1348 C C . GLN A 1 175 ? -1.058 -25.764 -28.589 1.00 30.61 175 GLN A C 1
ATOM 1350 O O . GLN A 1 175 ? -1.068 -26.765 -29.299 1.00 30.61 175 GLN A O 1
ATOM 1355 N N . GLU A 1 176 ? -0.905 -25.844 -27.268 1.00 30.56 176 GLU A N 1
ATOM 1356 C CA . GLU A 1 176 ? -1.166 -27.087 -26.534 1.00 30.56 176 GLU A CA 1
ATOM 1357 C C . GLU A 1 176 ? -2.669 -27.152 -26.246 1.00 30.56 176 GLU A C 1
ATOM 1359 O O . GLU A 1 176 ? -3.196 -26.420 -25.407 1.00 30.56 176 GLU A O 1
ATOM 1364 N N . ALA A 1 177 ? -3.369 -27.995 -27.005 1.00 29.62 177 ALA A N 1
ATOM 1365 C CA . ALA A 1 177 ? -4.748 -28.373 -26.742 1.00 29.62 177 ALA A CA 1
ATOM 1366 C C . ALA A 1 177 ? -4.775 -29.422 -25.621 1.00 29.62 177 ALA A C 1
ATOM 1368 O O . ALA A 1 177 ? -4.155 -30.477 -25.742 1.00 29.62 177 ALA A O 1
ATOM 1369 N N . PHE A 1 178 ? -5.509 -29.140 -24.545 1.00 30.58 178 PHE A N 1
ATOM 1370 C CA . PHE A 1 178 ? -5.987 -30.165 -23.624 1.00 30.58 178 PHE A CA 1
ATOM 1371 C C . PHE A 1 178 ? -7.504 -30.272 -23.776 1.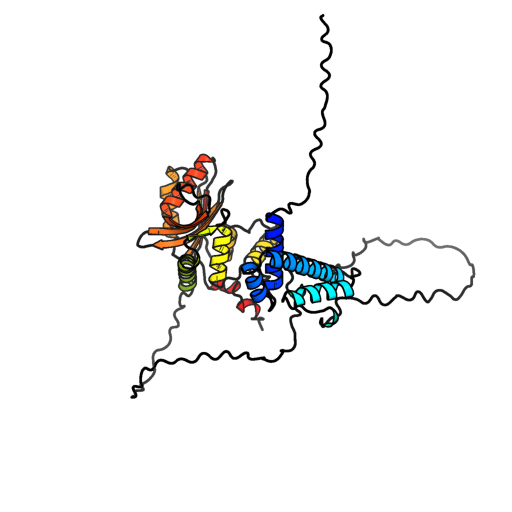00 30.58 178 PHE A C 1
ATOM 1373 O O . PHE A 1 178 ? -8.250 -29.377 -23.379 1.00 30.58 178 PHE A O 1
ATOM 1380 N N . ASP A 1 179 ? -7.917 -31.382 -24.384 1.00 31.38 179 ASP A N 1
ATOM 1381 C CA . ASP A 1 179 ? -9.289 -31.867 -24.474 1.00 31.38 179 ASP A CA 1
ATOM 1382 C C . ASP A 1 179 ? -9.809 -32.276 -23.094 1.00 31.38 179 ASP A C 1
ATOM 1384 O O . ASP A 1 179 ? -9.317 -33.235 -22.500 1.00 31.38 179 ASP A O 1
ATOM 1388 N N . LEU A 1 180 ? -10.865 -31.612 -22.623 1.00 32.34 180 LEU A N 1
ATOM 1389 C CA . LEU A 1 180 ? -11.812 -32.190 -21.668 1.00 32.34 180 LEU A CA 1
ATOM 1390 C C . LEU A 1 180 ? -13.229 -31.741 -22.030 1.00 32.34 180 LEU A C 1
ATOM 1392 O O . LEU A 1 180 ? -13.751 -30.744 -21.534 1.00 32.34 180 LEU A O 1
ATOM 1396 N N . SER A 1 181 ? -13.855 -32.523 -22.905 1.00 30.19 181 SER A N 1
ATOM 1397 C CA . SER A 1 181 ? -15.286 -32.492 -23.170 1.00 30.19 181 SER A CA 1
ATOM 1398 C C . SER A 1 181 ? -16.009 -33.442 -22.209 1.00 30.19 181 SER A C 1
ATOM 1400 O O . SER A 1 181 ? -15.809 -34.654 -22.239 1.00 30.19 181 SER A O 1
ATOM 1402 N N . LYS A 1 182 ? -16.896 -32.909 -21.363 1.00 34.75 182 LYS A N 1
ATOM 1403 C CA . LYS A 1 182 ? -18.102 -33.624 -20.916 1.00 34.75 182 LYS A CA 1
ATOM 1404 C C . LYS A 1 182 ? -19.244 -32.630 -20.770 1.00 34.75 182 LYS A C 1
ATOM 1406 O O . LYS A 1 182 ? -19.158 -31.664 -20.021 1.00 34.75 182 LYS A O 1
ATOM 1411 N N . GLY A 1 183 ? -20.276 -32.873 -21.571 1.00 32.34 183 GLY A N 1
ATOM 1412 C CA . GLY A 1 183 ? -21.415 -31.993 -21.750 1.00 32.34 183 GLY A CA 1
ATOM 1413 C C . GLY A 1 183 ? -22.433 -32.042 -20.619 1.00 32.34 183 GLY A C 1
ATOM 1414 O O . GLY A 1 183 ? -22.529 -33.007 -19.864 1.00 32.34 183 GLY A O 1
ATOM 1415 N N . SER A 1 184 ? -23.260 -31.004 -20.595 1.00 31.20 184 SER A N 1
ATOM 1416 C CA . SER A 1 184 ? -24.609 -31.069 -20.056 1.00 31.20 184 SER A CA 1
ATOM 1417 C C . SER A 1 184 ? -25.524 -30.203 -20.921 1.00 31.20 184 SER A C 1
ATOM 1419 O O . SER A 1 184 ? -25.168 -29.094 -21.313 1.00 31.20 184 SER A O 1
ATOM 1421 N N . ARG A 1 185 ? -26.663 -30.795 -21.276 1.00 37.50 185 ARG A N 1
ATOM 1422 C CA . ARG A 1 185 ? -27.733 -30.313 -22.159 1.00 37.50 185 ARG A CA 1
ATOM 1423 C C . ARG A 1 185 ? -28.648 -29.346 -21.413 1.00 37.50 185 ARG A C 1
ATOM 1425 O O . ARG A 1 185 ? -29.018 -29.720 -20.309 1.00 37.50 185 ARG A O 1
ATOM 1432 N N . ILE A 1 186 ? -29.139 -28.274 -22.050 1.00 33.97 186 ILE A N 1
ATOM 1433 C CA . ILE A 1 186 ? -30.468 -27.649 -21.808 1.00 33.97 186 ILE A CA 1
ATOM 1434 C C . ILE A 1 186 ? -30.948 -26.993 -23.132 1.00 33.97 186 ILE A C 1
ATOM 1436 O O . ILE A 1 186 ? -30.088 -26.566 -23.907 1.00 33.97 186 ILE A O 1
ATOM 1440 N N . PRO A 1 187 ? -32.264 -26.991 -23.454 1.00 41.84 187 PRO A N 1
ATOM 1441 C CA . PRO A 1 187 ? -32.750 -26.879 -24.823 1.00 41.84 187 PRO A CA 1
ATOM 1442 C C . PRO A 1 187 ? -33.100 -25.457 -25.279 1.00 41.84 187 PRO A C 1
ATOM 1444 O O . PRO A 1 187 ? -33.302 -24.531 -24.498 1.00 41.84 187 PRO A O 1
ATOM 1447 N N . THR A 1 188 ? -33.198 -25.379 -26.600 1.00 34.97 188 THR A N 1
ATOM 1448 C CA . THR A 1 188 ? -33.735 -24.343 -27.478 1.00 34.97 188 THR A CA 1
ATOM 1449 C C . THR A 1 188 ? -35.153 -23.902 -27.115 1.00 34.97 188 THR A C 1
ATOM 1451 O O . THR A 1 188 ? -36.037 -24.739 -26.935 1.00 34.97 188 THR A O 1
ATOM 1454 N N . VAL A 1 189 ? -35.385 -22.588 -27.150 1.00 42.31 189 VAL A N 1
ATOM 1455 C CA . VAL A 1 189 ? -36.701 -21.989 -27.407 1.00 42.31 189 VAL A CA 1
ATOM 1456 C C . VAL A 1 189 ? -36.494 -20.873 -28.432 1.00 42.31 189 VAL A C 1
ATOM 1458 O O . VAL A 1 189 ? -35.583 -20.059 -28.282 1.00 42.31 189 VAL A O 1
ATOM 1461 N N . SER A 1 190 ? -37.290 -20.912 -29.496 1.00 39.66 190 SER A N 1
ATOM 1462 C CA . SER A 1 190 ? -37.338 -19.931 -30.583 1.00 39.66 190 SER A CA 1
ATOM 1463 C C . SER A 1 190 ? -38.440 -18.892 -30.343 1.00 39.66 190 SER A C 1
ATOM 1465 O O . SER A 1 190 ? -39.342 -19.140 -29.545 1.00 39.66 190 SER A O 1
ATOM 1467 N N . ASP A 1 191 ? -38.381 -17.830 -31.157 1.00 37.72 191 ASP A N 1
ATOM 1468 C CA . ASP A 1 191 ? -39.439 -16.862 -31.510 1.00 37.72 191 ASP A CA 1
ATOM 1469 C C . ASP A 1 191 ? -39.737 -15.751 -30.486 1.00 37.72 191 ASP A C 1
ATOM 1471 O O . ASP A 1 191 ? -39.800 -15.989 -29.289 1.00 37.72 191 ASP A O 1
ATOM 1475 N N . ALA A 1 192 ? -39.965 -14.489 -30.858 1.00 35.81 192 ALA A N 1
ATOM 1476 C CA . ALA A 1 192 ? -39.943 -13.779 -32.135 1.00 35.81 192 ALA A CA 1
ATOM 1477 C C . ALA A 1 192 ? -39.929 -12.257 -31.841 1.00 35.81 192 ALA A C 1
ATOM 1479 O O . ALA A 1 192 ? -40.294 -11.839 -30.747 1.00 35.81 192 ALA A O 1
ATOM 1480 N N . SER A 1 193 ? -39.492 -11.483 -32.840 1.00 36.28 193 SER A N 1
ATOM 1481 C CA . SER A 1 193 ? -39.921 -10.129 -33.245 1.00 36.28 193 SER A CA 1
ATOM 1482 C C . SER A 1 193 ? -40.482 -9.147 -32.202 1.00 36.28 193 SER A C 1
ATOM 1484 O O . SER A 1 193 ? -41.561 -9.366 -31.671 1.00 36.28 193 SER A O 1
ATOM 1486 N N . ASP A 1 194 ? -39.856 -7.973 -32.067 1.00 41.25 194 ASP A N 1
ATOM 1487 C CA . ASP A 1 194 ? -40.442 -6.741 -32.625 1.00 41.25 194 ASP A CA 1
ATOM 1488 C C . ASP A 1 194 ? -39.472 -5.552 -32.555 1.00 41.25 194 ASP A C 1
ATOM 1490 O O . ASP A 1 194 ? -38.744 -5.355 -31.582 1.00 41.25 194 ASP A O 1
ATOM 1494 N N . ALA A 1 195 ? -39.468 -4.765 -33.627 1.00 47.72 195 ALA A N 1
ATOM 1495 C CA . ALA A 1 195 ? -38.749 -3.507 -33.756 1.00 47.72 195 ALA A CA 1
ATOM 1496 C C . ALA A 1 195 ? -39.728 -2.344 -33.558 1.00 47.72 195 ALA A C 1
ATOM 1498 O O . ALA A 1 195 ? -40.779 -2.334 -34.191 1.00 47.72 195 ALA A O 1
ATOM 1499 N N . SER A 1 196 ? -39.361 -1.329 -32.770 1.00 38.66 196 SER A N 1
ATOM 1500 C CA . SER A 1 196 ? -39.886 0.028 -32.962 1.00 38.66 196 SER A CA 1
ATOM 1501 C C . SER A 1 196 ? -38.971 1.087 -32.344 1.00 38.66 196 SER A C 1
ATOM 1503 O O . SER A 1 196 ? -38.731 1.111 -31.142 1.00 38.66 196 SER A O 1
ATOM 1505 N N . GLU A 1 197 ? -38.458 1.918 -33.246 1.00 39.62 197 GLU A N 1
ATOM 1506 C CA . GLU A 1 197 ? -38.162 3.352 -33.170 1.00 39.62 197 GLU A CA 1
ATOM 1507 C C . GLU A 1 197 ? -37.626 4.003 -31.881 1.00 39.62 197 GLU A C 1
ATOM 1509 O O . GLU A 1 197 ? -38.325 4.304 -30.919 1.00 39.62 197 GLU A O 1
ATOM 1514 N N . VAL A 1 198 ? -36.343 4.347 -32.005 1.00 53.09 198 VAL A N 1
ATOM 1515 C CA . VAL A 1 198 ? -35.691 5.622 -31.675 1.00 53.09 198 VAL A CA 1
ATOM 1516 C C . VAL A 1 198 ? -36.600 6.830 -31.399 1.00 53.09 198 VAL A C 1
ATOM 1518 O O . VAL A 1 198 ? -37.316 7.302 -32.277 1.00 53.09 198 VAL A O 1
ATOM 1521 N N . SER A 1 199 ? -36.409 7.452 -30.237 1.00 39.31 199 SER A N 1
ATOM 1522 C CA . SER A 1 199 ? -35.917 8.836 -30.097 1.00 39.31 199 SER A CA 1
ATOM 1523 C C . SER A 1 199 ? -35.971 9.226 -28.627 1.00 39.31 199 SER A C 1
ATOM 1525 O O . SER A 1 199 ? -37.044 9.514 -28.118 1.00 39.31 199 SER A O 1
ATOM 1527 N N . ASP A 1 200 ? -34.820 9.278 -27.959 1.00 37.91 200 ASP A N 1
ATOM 1528 C CA . ASP A 1 200 ? -34.626 10.306 -26.944 1.00 37.91 200 ASP A CA 1
ATOM 1529 C C . ASP A 1 200 ? -33.148 10.649 -26.804 1.00 37.91 200 ASP A C 1
ATOM 1531 O O . ASP A 1 200 ? -32.252 9.802 -26.756 1.00 37.91 200 ASP A O 1
ATOM 1535 N N . VAL A 1 201 ? -32.925 11.950 -26.878 1.00 44.09 201 VAL A N 1
ATOM 1536 C CA . VAL A 1 201 ? -31.649 12.612 -27.079 1.00 44.09 201 VAL A CA 1
ATOM 1537 C C . VAL A 1 201 ? -30.827 12.443 -25.810 1.00 44.09 201 VAL A C 1
ATOM 1539 O O . VAL A 1 201 ? -31.266 12.795 -24.719 1.00 44.09 201 VAL A O 1
ATOM 1542 N N . SER A 1 202 ? -29.634 11.871 -25.958 1.00 39.06 202 SER A N 1
ATOM 1543 C CA . SER A 1 202 ? -28.700 11.643 -24.865 1.00 39.06 202 SER A CA 1
ATOM 1544 C C . SER A 1 202 ? -28.216 12.971 -24.289 1.00 39.06 202 SER A C 1
ATOM 1546 O O . SER A 1 202 ? -27.232 13.551 -24.744 1.00 39.06 202 SER A O 1
ATOM 1548 N N . GLU A 1 203 ? -28.887 13.425 -23.239 1.00 42.69 203 GLU A N 1
ATOM 1549 C CA . GLU A 1 203 ? -28.254 14.220 -22.203 1.00 42.69 203 GLU A CA 1
ATOM 1550 C C . GLU A 1 203 ? -27.270 13.273 -21.503 1.00 42.69 203 GLU A C 1
ATOM 1552 O O . GLU A 1 203 ? -27.629 12.498 -20.616 1.00 42.69 203 GLU A O 1
ATOM 1557 N N . VAL A 1 204 ? -26.030 13.229 -22.004 1.00 41.19 204 VAL A N 1
ATOM 1558 C CA . VAL A 1 204 ? -24.938 12.487 -21.370 1.00 41.19 204 VAL A CA 1
ATOM 1559 C C . VAL A 1 204 ? -24.631 13.232 -20.082 1.00 41.19 204 VAL A C 1
ATOM 1561 O O . VAL A 1 204 ? -23.780 14.115 -20.035 1.00 41.19 204 VAL A O 1
ATOM 1564 N N . SER A 1 205 ? -25.399 12.924 -19.041 1.00 38.84 205 SER A N 1
ATOM 1565 C CA . SER A 1 205 ? -25.048 13.282 -17.682 1.00 38.84 205 SER A CA 1
ATOM 1566 C C . SER A 1 205 ? -23.629 12.773 -17.475 1.00 38.84 205 SER A C 1
ATOM 1568 O O . SER A 1 205 ? -23.362 11.602 -17.753 1.00 38.84 205 SER A O 1
ATOM 1570 N N . ASP A 1 206 ? -22.725 13.644 -17.036 1.00 44.78 206 ASP A N 1
ATOM 1571 C CA . ASP A 1 206 ? -21.414 13.271 -16.523 1.00 44.78 206 ASP A CA 1
ATOM 1572 C C . ASP A 1 206 ? -21.614 12.203 -15.440 1.00 44.78 206 ASP A C 1
ATOM 1574 O O . ASP A 1 206 ? -21.856 12.492 -14.264 1.00 44.78 206 ASP A O 1
ATOM 1578 N N . VAL A 1 207 ? -21.600 10.937 -15.865 1.00 42.31 207 VAL A N 1
ATOM 1579 C CA . VAL A 1 207 ? -21.739 9.784 -14.992 1.00 42.31 207 VAL A CA 1
ATOM 1580 C C . VAL A 1 207 ? -20.549 9.857 -14.064 1.00 42.31 207 VAL A C 1
ATOM 1582 O O . VAL A 1 207 ? -19.393 9.798 -14.485 1.00 42.31 207 VAL A O 1
ATOM 1585 N N . SER A 1 208 ? -20.867 10.051 -12.790 1.00 46.03 208 SER A N 1
ATOM 1586 C CA . SER A 1 208 ? -19.943 10.134 -11.673 1.00 46.03 208 SER A CA 1
ATOM 1587 C C . SER A 1 208 ? -19.198 8.796 -11.517 1.00 46.03 208 SER A C 1
ATOM 1589 O O . SER A 1 208 ? -19.454 8.003 -10.615 1.00 46.03 208 SER A O 1
ATOM 1591 N N . ASN A 1 209 ? -18.254 8.532 -12.424 1.00 51.25 209 ASN A N 1
ATOM 1592 C CA . ASN A 1 209 ? -17.469 7.301 -12.526 1.00 51.25 209 ASN A CA 1
ATOM 1593 C C . ASN A 1 209 ? -16.530 7.093 -11.327 1.00 51.25 209 ASN A C 1
ATOM 1595 O O . ASN A 1 209 ? -15.857 6.071 -11.255 1.00 51.25 209 ASN A O 1
ATOM 1599 N N . GLY A 1 210 ? -16.465 8.033 -10.375 1.00 51.88 210 GLY A N 1
ATOM 1600 C CA . GLY A 1 210 ? -15.716 7.890 -9.119 1.00 51.88 210 GLY A CA 1
ATOM 1601 C C . GLY A 1 210 ? -16.288 6.830 -8.165 1.00 51.88 210 GLY A C 1
ATOM 1602 O O . GLY A 1 210 ? -15.556 6.300 -7.332 1.00 51.88 210 GLY A O 1
ATOM 1603 N N . SER A 1 211 ? -17.575 6.485 -8.308 1.00 59.16 211 SER A N 1
ATOM 1604 C CA . SER A 1 211 ? -18.284 5.506 -7.462 1.00 59.16 211 SER A CA 1
ATOM 1605 C C . SER A 1 211 ? -17.687 4.096 -7.525 1.00 59.16 211 SER 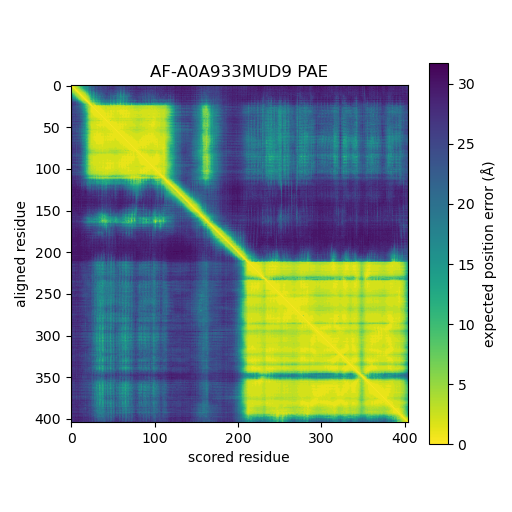A C 1
ATOM 1607 O O . SER A 1 211 ? -17.693 3.377 -6.520 1.00 59.16 211 SER A O 1
ATOM 1609 N N . ASP A 1 212 ? -17.187 3.689 -8.689 1.00 82.12 212 ASP A N 1
ATOM 1610 C CA . ASP A 1 212 ? -17.040 2.261 -8.972 1.00 82.12 212 ASP A CA 1
ATOM 1611 C C . ASP A 1 212 ? -15.754 1.685 -8.393 1.00 82.12 212 ASP A C 1
ATOM 1613 O O . ASP A 1 212 ? -15.802 0.677 -7.685 1.00 82.12 212 ASP A O 1
ATOM 1617 N N . ILE A 1 213 ? -14.629 2.385 -8.552 1.00 90.69 213 ILE A N 1
ATOM 1618 C CA . ILE A 1 213 ? -13.349 1.907 -8.018 1.00 90.69 213 ILE A CA 1
ATOM 1619 C C . ILE A 1 213 ? -13.338 1.870 -6.484 1.00 90.69 213 ILE A C 1
ATOM 1621 O O . ILE A 1 213 ? -12.770 0.961 -5.881 1.00 90.69 213 ILE A O 1
ATOM 1625 N N . SER A 1 214 ? -14.008 2.826 -5.833 1.00 93.06 214 SER A N 1
ATOM 1626 C CA . SER A 1 214 ? -14.098 2.878 -4.370 1.00 93.06 214 SER A CA 1
ATOM 1627 C C . SER A 1 214 ? -14.831 1.649 -3.816 1.00 93.06 214 SER A C 1
ATOM 1629 O O . SER A 1 214 ? -14.350 0.999 -2.885 1.00 93.06 214 SER A O 1
ATOM 1631 N N . LYS A 1 215 ? -15.965 1.272 -4.422 1.00 92.50 215 LYS A N 1
ATOM 1632 C CA . LYS A 1 215 ? -16.719 0.066 -4.043 1.00 92.50 215 LYS A CA 1
ATOM 1633 C C . LYS A 1 215 ? -15.942 -1.210 -4.359 1.00 92.50 215 LYS A C 1
ATOM 1635 O O . LYS A 1 215 ? -15.904 -2.119 -3.529 1.00 92.50 215 LYS A O 1
ATOM 1640 N N . GLU A 1 216 ? -15.302 -1.258 -5.523 1.00 93.50 216 GLU A N 1
ATOM 1641 C CA . GLU A 1 216 ? -14.500 -2.399 -5.959 1.00 93.50 216 GLU A CA 1
ATOM 1642 C C . GLU A 1 216 ? -13.344 -2.678 -4.991 1.00 93.50 216 GLU A C 1
ATOM 1644 O O . GLU A 1 216 ? -13.173 -3.813 -4.548 1.00 93.50 216 GLU A O 1
ATOM 1649 N N . VAL A 1 217 ? -12.606 -1.644 -4.573 1.00 95.81 217 VAL A N 1
ATOM 1650 C CA . VAL A 1 217 ? -11.503 -1.776 -3.609 1.00 95.81 217 VAL A CA 1
ATOM 1651 C C . VAL A 1 217 ? -11.984 -2.343 -2.272 1.00 95.81 217 VAL A C 1
ATOM 1653 O O . VAL A 1 217 ? -11.318 -3.214 -1.708 1.00 95.81 217 VAL A O 1
ATOM 1656 N N . VAL A 1 218 ? -13.145 -1.909 -1.764 1.00 97.25 218 VAL A N 1
ATOM 1657 C CA . VAL A 1 218 ? -13.726 -2.474 -0.530 1.00 97.25 218 VAL A CA 1
ATOM 1658 C C . VAL A 1 218 ? -14.066 -3.948 -0.716 1.00 97.25 218 VAL A C 1
ATOM 1660 O O . VAL A 1 218 ? -13.714 -4.769 0.133 1.00 97.25 218 VAL A O 1
ATOM 1663 N N . GLN A 1 219 ? -14.735 -4.295 -1.816 1.00 96.44 219 GLN A N 1
ATOM 1664 C CA . GLN A 1 219 ? -15.164 -5.665 -2.079 1.00 96.44 219 GLN A CA 1
ATOM 1665 C C . GLN A 1 219 ? -13.960 -6.601 -2.253 1.00 96.44 219 GLN A C 1
ATOM 1667 O O . GLN A 1 219 ? -13.878 -7.631 -1.587 1.00 96.44 219 GLN A O 1
ATOM 1672 N N . LEU A 1 220 ? -12.955 -6.193 -3.033 1.00 95.19 220 LEU A N 1
ATOM 1673 C CA . LEU A 1 220 ? -11.694 -6.920 -3.190 1.00 95.19 220 LEU A CA 1
ATOM 1674 C C . LEU A 1 220 ? -10.955 -7.083 -1.860 1.00 95.19 220 LEU A C 1
ATOM 1676 O O . LEU A 1 220 ? -10.442 -8.167 -1.568 1.00 95.19 220 LEU A O 1
ATOM 1680 N N . ALA A 1 221 ? -10.903 -6.029 -1.038 1.00 96.94 221 ALA A N 1
ATOM 1681 C CA . ALA A 1 221 ? -10.290 -6.090 0.283 1.00 96.94 221 ALA A CA 1
ATOM 1682 C C . ALA A 1 221 ? -10.982 -7.138 1.170 1.00 96.94 221 ALA A C 1
ATOM 1684 O O . ALA A 1 221 ? -10.304 -7.941 1.819 1.00 96.94 221 ALA A O 1
ATOM 1685 N N . ARG A 1 222 ? -12.318 -7.181 1.155 1.00 97.44 222 ARG A N 1
ATOM 1686 C CA . ARG A 1 222 ? -13.099 -8.171 1.905 1.00 97.44 222 ARG A CA 1
ATOM 1687 C C . ARG A 1 222 ? -12.864 -9.586 1.393 1.00 97.44 222 ARG A C 1
ATOM 1689 O O . ARG A 1 222 ? -12.426 -10.438 2.162 1.00 97.44 222 ARG A O 1
ATOM 1696 N N . ASP A 1 223 ? -13.067 -9.803 0.100 1.00 96.19 223 ASP A N 1
ATOM 1697 C CA . ASP A 1 223 ? -13.060 -11.137 -0.502 1.00 96.19 223 ASP A CA 1
ATOM 1698 C C . ASP A 1 223 ? -11.676 -11.774 -0.493 1.00 96.19 223 ASP A C 1
ATOM 1700 O O . ASP A 1 223 ? -11.524 -12.978 -0.282 1.00 96.19 223 ASP A O 1
ATOM 1704 N N . ARG A 1 224 ? -10.635 -10.971 -0.730 1.00 95.00 224 ARG A N 1
ATOM 1705 C CA . ARG A 1 224 ? -9.281 -11.498 -0.886 1.00 95.00 224 ARG A CA 1
ATOM 1706 C C . ARG A 1 224 ? -8.452 -11.397 0.368 1.00 95.00 224 ARG A C 1
ATOM 1708 O O . ARG A 1 224 ? -7.509 -12.178 0.477 1.00 95.00 224 ARG A O 1
ATOM 1715 N N . TYR A 1 225 ? -8.679 -10.425 1.247 1.00 95.69 225 TYR A N 1
ATOM 1716 C CA . TYR A 1 225 ? -7.708 -10.123 2.297 1.00 95.69 225 TYR A CA 1
ATOM 1717 C C . TYR A 1 225 ? -8.188 -10.424 3.702 1.00 95.69 225 TYR A C 1
ATOM 1719 O O . TYR A 1 225 ? -7.328 -10.767 4.510 1.00 95.69 225 TYR A O 1
ATOM 1727 N N . LEU A 1 226 ? -9.486 -10.362 4.010 1.00 95.31 226 LEU A N 1
ATOM 1728 C CA . LEU A 1 226 ? -9.955 -10.647 5.368 1.00 95.31 226 LEU A CA 1
ATOM 1729 C C . LEU A 1 226 ? -9.468 -12.014 5.865 1.00 95.31 226 LEU A C 1
ATOM 1731 O O . LEU A 1 226 ? -9.529 -13.020 5.164 1.00 95.31 226 LEU A O 1
ATOM 1735 N N . GLY A 1 227 ? -8.917 -12.028 7.080 1.00 93.38 227 GLY A N 1
ATOM 1736 C CA . GLY A 1 227 ? -8.331 -13.219 7.696 1.00 93.38 227 GLY A CA 1
ATOM 1737 C C . GLY A 1 227 ? -6.924 -13.588 7.205 1.00 93.38 227 GLY A C 1
ATOM 1738 O O . GLY A 1 227 ? -6.288 -14.442 7.814 1.00 93.38 227 GLY A O 1
ATOM 1739 N N . LYS A 1 228 ? -6.372 -12.945 6.162 1.00 91.19 228 LYS A N 1
ATOM 1740 C CA . LYS A 1 228 ? -4.992 -13.226 5.727 1.00 91.19 228 LYS A CA 1
ATOM 1741 C C . LYS A 1 228 ? -3.980 -12.799 6.783 1.00 91.19 228 LYS A C 1
ATOM 1743 O O . LYS A 1 228 ? -3.971 -11.644 7.215 1.00 91.19 228 LYS A O 1
ATOM 1748 N N . HIS A 1 229 ? -3.074 -13.715 7.116 1.00 89.31 229 HIS A N 1
ATOM 1749 C CA . HIS A 1 229 ? -1.987 -13.480 8.058 1.00 89.31 229 HIS A CA 1
ATOM 1750 C C . HIS A 1 229 ? -0.800 -12.744 7.425 1.00 89.31 229 HIS A C 1
ATOM 1752 O O . HIS A 1 229 ? -0.401 -13.003 6.288 1.00 89.31 229 HIS A O 1
ATOM 1758 N N . TYR A 1 230 ? -0.186 -11.874 8.221 1.00 82.25 230 TYR A N 1
ATOM 1759 C CA . TYR A 1 230 ? 1.056 -11.172 7.933 1.00 82.25 230 TYR A CA 1
ATOM 1760 C C . TYR A 1 230 ? 2.059 -11.427 9.061 1.00 82.25 230 TYR A C 1
ATOM 1762 O O . TYR A 1 230 ? 1.715 -11.413 10.245 1.00 82.25 230 TYR A O 1
ATOM 1770 N N . ARG A 1 231 ? 3.331 -11.642 8.691 1.00 73.19 231 ARG A N 1
ATOM 1771 C CA . ARG A 1 231 ? 4.419 -11.894 9.657 1.00 73.19 231 ARG A CA 1
ATOM 1772 C C . ARG A 1 231 ? 4.680 -10.695 10.578 1.00 73.19 231 ARG A C 1
ATOM 1774 O O . ARG A 1 231 ? 5.155 -10.875 11.692 1.00 73.19 231 ARG A O 1
ATOM 1781 N N . LYS A 1 232 ? 4.398 -9.476 10.114 1.00 80.88 232 LYS A N 1
ATOM 1782 C CA . LYS A 1 232 ? 4.612 -8.214 10.836 1.00 80.88 232 LYS A CA 1
ATOM 1783 C C . LYS A 1 232 ? 3.497 -7.217 10.501 1.00 80.88 232 LYS A C 1
ATOM 1785 O O . LYS A 1 232 ? 2.685 -7.478 9.615 1.00 80.88 232 LYS A O 1
ATOM 1790 N N . ARG A 1 233 ? 3.442 -6.086 11.218 1.00 75.38 233 ARG A N 1
ATOM 1791 C CA . ARG A 1 233 ? 2.457 -5.025 10.956 1.00 75.38 233 ARG A CA 1
ATOM 1792 C C . ARG A 1 233 ? 2.739 -4.398 9.595 1.00 75.38 233 ARG A C 1
ATOM 1794 O O . ARG A 1 233 ? 3.577 -3.511 9.490 1.00 75.38 233 ARG A O 1
ATOM 1801 N N . ASP A 1 234 ? 1.990 -4.830 8.594 1.00 87.25 234 ASP A N 1
ATOM 1802 C CA . ASP A 1 234 ? 2.207 -4.467 7.196 1.00 87.25 234 ASP A CA 1
ATOM 1803 C C . ASP A 1 234 ? 0.954 -3.806 6.594 1.00 87.25 234 ASP A C 1
ATOM 1805 O O . ASP A 1 234 ? 0.563 -4.094 5.467 1.00 87.25 234 ASP A O 1
ATOM 1809 N N . CYS A 1 235 ? 0.314 -2.894 7.340 1.00 94.44 235 CYS A N 1
ATOM 1810 C CA . CYS A 1 235 ? -0.883 -2.170 6.883 1.00 94.44 235 CYS A CA 1
ATOM 1811 C C . CYS A 1 235 ? -0.660 -1.426 5.555 1.00 94.44 235 CYS A C 1
ATOM 1813 O O . CYS A 1 235 ? -1.520 -1.464 4.681 1.00 94.44 235 CYS A O 1
ATOM 1815 N N . TYR A 1 236 ? 0.531 -0.855 5.357 1.00 95.38 236 TYR A N 1
ATOM 1816 C CA . TYR A 1 236 ? 0.920 -0.233 4.092 1.00 95.38 236 TYR A CA 1
ATOM 1817 C C . TYR A 1 236 ? 1.006 -1.241 2.939 1.00 95.38 236 TYR A C 1
ATOM 1819 O O . TYR A 1 236 ? 0.510 -0.986 1.849 1.00 95.38 236 TYR A O 1
ATOM 1827 N N . VAL A 1 237 ? 1.610 -2.412 3.170 1.00 92.94 237 VAL A N 1
ATOM 1828 C CA . VAL A 1 237 ? 1.730 -3.458 2.139 1.00 92.94 237 VAL A CA 1
ATOM 1829 C C . VAL A 1 237 ? 0.359 -4.028 1.791 1.00 92.94 237 VAL A C 1
ATOM 1831 O O . VAL A 1 237 ? 0.093 -4.281 0.620 1.00 92.94 237 VAL A O 1
ATOM 1834 N N . PHE A 1 238 ? -0.506 -4.219 2.791 1.00 95.50 238 PHE A N 1
ATOM 1835 C CA . PHE A 1 238 ? -1.903 -4.586 2.574 1.00 95.50 238 PHE A CA 1
ATOM 1836 C C . PHE A 1 238 ? -2.592 -3.572 1.654 1.00 95.50 238 PHE A C 1
ATOM 1838 O O . PHE A 1 238 ? -3.130 -3.979 0.628 1.00 95.50 238 PHE A O 1
ATOM 1845 N N . LEU A 1 239 ? -2.512 -2.277 1.980 1.00 96.94 239 LEU A N 1
ATOM 1846 C CA . LEU A 1 239 ? -3.126 -1.219 1.181 1.00 96.94 239 LEU A CA 1
ATOM 1847 C C . LEU A 1 239 ? -2.614 -1.245 -0.264 1.00 96.94 239 LEU A C 1
ATOM 1849 O O . LEU A 1 239 ? -3.409 -1.294 -1.194 1.00 96.94 239 LEU A O 1
ATOM 1853 N N . VAL A 1 240 ? -1.292 -1.276 -0.453 1.00 95.75 240 VAL A N 1
ATOM 1854 C CA . VAL A 1 240 ? -0.667 -1.327 -1.784 1.00 95.75 240 VAL A CA 1
ATOM 1855 C C . VAL A 1 240 ? -1.180 -2.509 -2.604 1.00 95.75 240 VAL A C 1
ATOM 1857 O O . VAL A 1 240 ? -1.520 -2.338 -3.769 1.00 95.75 240 VAL A O 1
ATOM 1860 N N . ARG A 1 241 ? -1.271 -3.699 -2.000 1.00 94.44 241 ARG A N 1
ATOM 1861 C CA . ARG A 1 241 ? -1.757 -4.899 -2.693 1.00 94.44 241 ARG A CA 1
ATOM 1862 C C . ARG A 1 241 ? -3.239 -4.818 -3.042 1.00 94.44 241 ARG A C 1
ATOM 1864 O O . ARG A 1 241 ? -3.617 -5.247 -4.124 1.00 94.44 241 ARG A O 1
ATOM 1871 N N . ALA A 1 242 ? -4.061 -4.271 -2.148 1.00 95.25 242 ALA A N 1
ATOM 1872 C CA . ALA A 1 242 ? -5.478 -4.060 -2.422 1.00 95.25 242 ALA A CA 1
ATOM 1873 C C . ALA A 1 242 ? -5.685 -3.078 -3.589 1.00 95.25 242 ALA A C 1
ATOM 1875 O O . ALA A 1 242 ? -6.524 -3.328 -4.447 1.00 95.25 242 ALA A O 1
ATOM 1876 N N . LEU A 1 243 ? -4.878 -2.013 -3.664 1.00 95.25 243 LEU A N 1
ATOM 1877 C CA . LEU A 1 243 ? -4.899 -1.063 -4.782 1.00 95.25 243 LEU A CA 1
ATOM 1878 C C . LEU A 1 243 ? -4.415 -1.703 -6.096 1.00 95.25 243 LEU A C 1
ATOM 1880 O O . LEU A 1 243 ? -5.054 -1.512 -7.127 1.00 95.25 243 LEU A O 1
ATOM 1884 N N . GLU A 1 244 ? -3.335 -2.495 -6.072 1.00 93.06 244 GLU A N 1
ATOM 1885 C CA . GLU A 1 244 ? -2.872 -3.243 -7.257 1.00 93.06 244 GLU A CA 1
ATOM 1886 C C . GLU A 1 244 ? -3.937 -4.217 -7.777 1.00 93.06 244 GLU A C 1
ATOM 1888 O O . GLU A 1 244 ? -4.146 -4.312 -8.985 1.00 93.06 244 GLU A O 1
ATOM 1893 N N . ASP A 1 245 ? -4.626 -4.921 -6.875 1.00 92.12 245 ASP A N 1
ATOM 1894 C CA . ASP A 1 245 ? -5.705 -5.842 -7.237 1.00 92.12 245 ASP A CA 1
ATOM 1895 C C . ASP A 1 245 ? -6.913 -5.127 -7.858 1.00 92.12 245 ASP A C 1
ATOM 1897 O O . ASP A 1 245 ? -7.614 -5.743 -8.656 1.00 92.12 245 ASP A O 1
ATOM 1901 N N . ALA A 1 246 ? -7.119 -3.850 -7.528 1.00 92.12 246 ALA A N 1
ATOM 1902 C CA . ALA A 1 246 ? -8.119 -2.971 -8.136 1.00 92.12 246 ALA A CA 1
ATOM 1903 C C . ALA A 1 246 ? -7.609 -2.258 -9.406 1.00 92.12 246 ALA A C 1
ATOM 1905 O O . ALA A 1 246 ? -8.180 -1.265 -9.847 1.00 92.12 246 ALA A O 1
ATOM 1906 N N . GLY A 1 247 ? -6.493 -2.716 -9.984 1.00 91.94 247 GLY A N 1
ATOM 1907 C CA . GLY A 1 247 ? -5.968 -2.199 -11.251 1.00 91.94 247 GLY A CA 1
ATOM 1908 C C . GLY A 1 247 ? -5.124 -0.925 -11.144 1.00 91.94 247 GLY A C 1
ATOM 1909 O O . GLY A 1 247 ? -4.733 -0.369 -12.173 1.00 91.94 247 GLY A O 1
ATOM 1910 N N . ILE A 1 248 ? -4.791 -0.467 -9.931 1.00 94.19 248 ILE A N 1
ATOM 1911 C CA . ILE A 1 248 ? -3.928 0.703 -9.717 1.00 94.19 248 ILE A CA 1
ATOM 1912 C C . ILE A 1 248 ? -2.469 0.251 -9.686 1.00 94.19 248 ILE A C 1
ATOM 1914 O O . ILE A 1 248 ? -2.015 -0.416 -8.755 1.00 94.19 248 ILE A O 1
ATOM 1918 N N . ASN A 1 249 ? -1.682 0.653 -10.679 1.00 93.31 249 ASN A N 1
ATOM 1919 C CA . ASN A 1 249 ? -0.272 0.307 -10.737 1.00 93.31 249 ASN A CA 1
ATOM 1920 C C . ASN A 1 249 ? 0.522 1.082 -9.678 1.00 93.31 249 ASN A C 1
ATOM 1922 O O . ASN A 1 249 ? 0.846 2.263 -9.820 1.00 93.31 249 ASN A O 1
ATOM 1926 N N . TYR A 1 250 ? 0.881 0.401 -8.596 1.00 95.12 250 TYR A N 1
ATOM 1927 C CA . TYR A 1 250 ? 1.713 1.002 -7.563 1.00 95.12 250 TYR A CA 1
ATOM 1928 C C . TYR A 1 250 ? 3.204 1.023 -7.948 1.00 95.12 250 TYR A C 1
ATOM 1930 O O . TYR A 1 250 ? 3.926 1.948 -7.576 1.00 95.12 250 TYR A O 1
ATOM 1938 N N . TYR A 1 251 ? 3.683 0.030 -8.705 1.00 91.75 251 TYR A N 1
ATOM 1939 C CA . TYR A 1 251 ? 5.094 -0.114 -9.093 1.00 91.75 251 TYR A CA 1
ATOM 1940 C C . TYR A 1 251 ? 5.351 0.285 -10.562 1.00 91.75 251 TYR A C 1
ATOM 1942 O O . TYR A 1 251 ? 4.445 0.623 -11.307 1.00 91.75 251 TYR A O 1
ATOM 1950 N N . GLY A 1 252 ? 6.610 0.237 -11.006 1.00 86.88 252 GLY A N 1
ATOM 1951 C CA . GLY A 1 252 ? 6.997 0.610 -12.373 1.00 86.88 252 GLY A CA 1
ATOM 1952 C C . GLY A 1 252 ? 7.194 2.117 -12.567 1.00 86.88 252 GLY A C 1
ATOM 1953 O O . GLY A 1 252 ? 6.920 2.912 -11.670 1.00 86.88 252 GLY A O 1
ATOM 1954 N N . SER A 1 253 ? 7.696 2.504 -13.743 1.00 85.94 253 SER A N 1
ATOM 1955 C CA . SER A 1 253 ? 8.081 3.889 -14.075 1.00 85.94 253 SER A CA 1
ATOM 1956 C C . SER A 1 253 ? 6.920 4.887 -14.007 1.00 85.94 253 SER A C 1
ATOM 1958 O O . SER A 1 253 ? 7.112 6.044 -13.638 1.00 85.94 253 SER A O 1
ATOM 1960 N N . ASN A 1 254 ? 5.709 4.418 -14.308 1.00 89.94 254 ASN A N 1
ATOM 1961 C CA . ASN A 1 254 ? 4.478 5.207 -14.256 1.00 89.94 254 ASN A CA 1
ATOM 1962 C C . ASN A 1 254 ? 3.609 4.865 -13.038 1.00 89.94 254 ASN A C 1
ATOM 1964 O O . ASN A 1 254 ? 2.439 5.219 -13.017 1.00 89.94 254 ASN A O 1
ATOM 1968 N N . GLY A 1 255 ? 4.145 4.146 -12.046 1.00 94.62 255 GLY A N 1
ATOM 1969 C CA . GLY A 1 255 ? 3.386 3.756 -10.862 1.00 94.62 255 GLY A CA 1
ATOM 1970 C C . GLY A 1 255 ? 3.351 4.829 -9.776 1.00 94.62 255 GLY A C 1
ATOM 1971 O O . GLY A 1 255 ? 4.196 5.730 -9.735 1.00 94.62 255 GLY A O 1
ATOM 1972 N N . VAL A 1 256 ? 2.412 4.680 -8.838 1.00 96.50 256 VAL A N 1
ATOM 1973 C CA . VAL A 1 256 ? 2.252 5.578 -7.676 1.00 96.50 256 VAL A CA 1
ATOM 1974 C C . VAL A 1 256 ? 3.567 5.739 -6.907 1.00 96.50 256 VAL A C 1
ATOM 1976 O O . VAL A 1 256 ? 3.969 6.857 -6.591 1.00 96.50 256 VAL A O 1
ATOM 1979 N N . LYS A 1 257 ? 4.297 4.643 -6.658 1.00 96.69 257 LYS A N 1
ATOM 1980 C CA . LYS A 1 257 ? 5.592 4.679 -5.965 1.00 96.69 257 LYS A CA 1
ATOM 1981 C C . LYS A 1 257 ? 6.577 5.610 -6.665 1.00 96.69 257 LYS A C 1
ATOM 1983 O O . LYS A 1 257 ? 7.200 6.426 -5.999 1.00 96.69 257 LYS A O 1
ATOM 1988 N N . GLU A 1 258 ? 6.738 5.490 -7.979 1.00 95.94 258 GLU A N 1
ATOM 1989 C CA . GLU A 1 258 ? 7.707 6.302 -8.719 1.00 95.94 258 GLU A CA 1
ATOM 1990 C C . GLU A 1 258 ? 7.293 7.777 -8.757 1.00 95.94 258 GLU A C 1
ATOM 1992 O O . GLU A 1 258 ? 8.143 8.657 -8.639 1.00 95.94 258 GLU A O 1
ATOM 1997 N N . ALA A 1 259 ? 5.992 8.068 -8.846 1.00 96.75 259 ALA A N 1
ATOM 1998 C CA . ALA A 1 259 ? 5.483 9.433 -8.713 1.00 96.75 259 ALA A CA 1
ATOM 1999 C C . ALA A 1 259 ? 5.823 10.040 -7.338 1.00 96.75 259 ALA A C 1
ATOM 2001 O O . ALA A 1 259 ? 6.326 11.163 -7.270 1.00 96.75 259 ALA A O 1
ATOM 2002 N N . LEU A 1 260 ? 5.645 9.279 -6.252 1.00 97.50 260 LEU A N 1
ATOM 2003 C CA . LEU A 1 260 ? 5.998 9.703 -4.891 1.00 97.50 260 LEU A CA 1
ATOM 2004 C C . LEU A 1 260 ? 7.507 9.910 -4.709 1.00 97.50 260 LEU A C 1
ATOM 2006 O O . LEU A 1 260 ? 7.927 10.888 -4.087 1.00 97.50 260 LEU A O 1
ATOM 2010 N N . LEU A 1 261 ? 8.330 9.014 -5.264 1.00 96.88 261 LEU A N 1
ATOM 2011 C CA . LEU A 1 261 ? 9.790 9.139 -5.235 1.00 96.88 261 LEU A CA 1
ATOM 2012 C C . LEU A 1 261 ? 10.256 10.395 -5.983 1.00 96.88 261 LEU A C 1
ATOM 2014 O O . LEU A 1 261 ? 11.069 11.151 -5.452 1.00 96.88 261 LEU A O 1
ATOM 2018 N N . ARG A 1 262 ? 9.720 10.644 -7.185 1.00 97.19 262 ARG A N 1
ATOM 2019 C CA . ARG A 1 262 ? 10.020 11.854 -7.965 1.00 97.19 262 ARG A CA 1
ATOM 2020 C C . ARG A 1 262 ? 9.583 13.117 -7.235 1.00 97.19 262 ARG A C 1
ATOM 2022 O O . ARG A 1 262 ? 10.373 14.049 -7.141 1.00 97.19 262 ARG A O 1
ATOM 2029 N N . LYS A 1 263 ? 8.381 13.127 -6.647 1.00 97.44 263 LYS A N 1
ATOM 2030 C CA . LYS A 1 263 ? 7.899 14.244 -5.819 1.00 97.44 263 LYS A CA 1
ATOM 2031 C C . LYS A 1 263 ? 8.875 14.555 -4.680 1.00 97.44 263 LYS A C 1
ATOM 2033 O O . LYS A 1 263 ? 9.236 15.709 -4.487 1.00 97.44 263 LYS A O 1
ATOM 2038 N N . ALA A 1 264 ? 9.356 13.531 -3.969 1.00 97.56 264 ALA A N 1
ATOM 2039 C CA . ALA A 1 264 ? 10.297 13.721 -2.866 1.00 97.56 264 ALA A CA 1
ATOM 2040 C C . ALA A 1 264 ? 11.614 14.363 -3.328 1.00 97.56 264 ALA A C 1
ATOM 2042 O O . ALA A 1 264 ? 12.092 15.300 -2.694 1.00 97.56 264 ALA A O 1
ATOM 2043 N N . VAL A 1 265 ? 12.174 13.885 -4.444 1.00 96.88 265 VAL A N 1
ATOM 2044 C CA . VAL A 1 265 ? 13.416 14.424 -5.019 1.00 96.88 265 VAL A CA 1
ATOM 2045 C C . VAL A 1 265 ? 13.229 15.860 -5.512 1.00 96.88 265 VAL A C 1
ATOM 2047 O O . VAL A 1 265 ? 14.053 16.714 -5.197 1.00 96.88 265 VAL A O 1
ATOM 2050 N N . ASN A 1 266 ? 12.135 16.142 -6.224 1.00 97.31 266 ASN A N 1
ATOM 2051 C CA . ASN A 1 266 ? 11.847 17.470 -6.773 1.00 97.31 266 ASN A CA 1
ATOM 2052 C C . ASN A 1 266 ? 11.680 18.537 -5.682 1.00 97.31 266 ASN A C 1
ATOM 2054 O O . ASN A 1 266 ? 12.004 19.697 -5.901 1.00 97.31 266 ASN A O 1
ATOM 2058 N N . GLU A 1 267 ? 11.209 18.146 -4.498 1.00 97.94 267 GLU A N 1
ATOM 2059 C CA . GLU A 1 267 ? 11.080 19.039 -3.344 1.00 97.94 267 GLU A CA 1
ATOM 2060 C C . GLU A 1 267 ? 12.332 19.076 -2.446 1.00 97.94 267 GLU A C 1
ATOM 2062 O O . GLU A 1 267 ? 12.287 19.626 -1.345 1.00 97.94 267 GLU A O 1
ATOM 2067 N N . GLY A 1 268 ? 13.443 18.454 -2.856 1.00 97.19 268 GLY A N 1
ATOM 2068 C CA . GLY A 1 268 ? 14.675 18.408 -2.060 1.00 97.19 268 GLY A CA 1
ATOM 2069 C C . GLY A 1 268 ? 14.543 17.614 -0.754 1.00 97.19 268 GLY A C 1
ATOM 2070 O O . GLY A 1 268 ? 15.310 17.819 0.187 1.00 97.19 268 GLY A O 1
ATOM 2071 N N . ARG A 1 269 ? 13.561 16.709 -0.662 1.00 97.56 269 ARG A N 1
ATOM 2072 C CA . ARG A 1 269 ? 13.333 15.854 0.510 1.00 97.56 269 ARG A CA 1
ATOM 2073 C C . ARG A 1 269 ? 14.088 14.533 0.379 1.00 97.56 269 ARG A C 1
ATOM 2075 O O . ARG A 1 269 ? 14.548 14.136 -0.691 1.00 97.56 269 ARG A O 1
ATOM 2082 N N . GLN A 1 270 ? 14.186 13.797 1.489 1.00 96.56 270 GLN A N 1
ATOM 2083 C CA . GLN A 1 270 ? 14.702 12.427 1.454 1.00 96.56 270 GLN A CA 1
ATOM 2084 C C . GLN A 1 270 ? 13.879 11.578 0.479 1.00 96.56 270 GLN A C 1
ATOM 2086 O O . GLN A 1 270 ? 12.653 11.626 0.500 1.00 96.56 270 GLN A O 1
ATOM 2091 N N . ARG A 1 271 ? 14.551 10.743 -0.322 1.00 94.25 271 ARG A N 1
ATOM 2092 C CA . ARG A 1 271 ? 13.950 9.971 -1.427 1.00 94.25 271 ARG A CA 1
ATOM 2093 C C . ARG A 1 271 ? 12.668 9.208 -1.059 1.00 94.25 271 ARG A C 1
ATOM 2095 O O . ARG A 1 271 ? 11.801 9.047 -1.905 1.00 94.25 27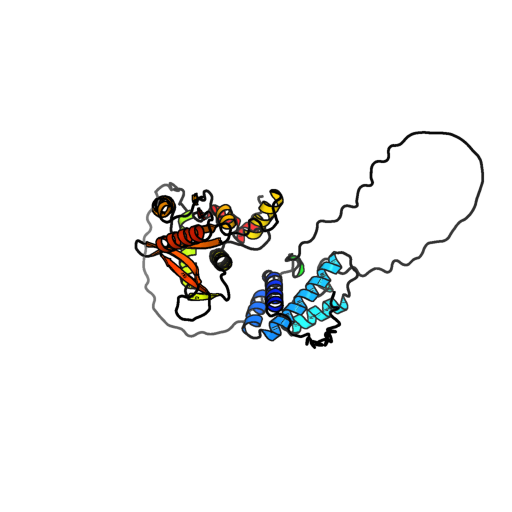1 ARG A O 1
ATOM 2102 N N . TYR A 1 272 ? 12.541 8.741 0.181 1.00 96.00 272 TYR A N 1
ATOM 2103 C CA . TYR A 1 272 ? 11.400 7.946 0.651 1.00 96.00 272 TYR A CA 1
ATOM 2104 C C . TYR A 1 272 ? 10.407 8.726 1.523 1.00 96.00 272 TYR A C 1
ATOM 2106 O O . TYR A 1 272 ? 9.521 8.114 2.112 1.00 96.00 272 TYR A O 1
ATOM 2114 N N . ALA A 1 273 ? 10.530 10.056 1.605 1.00 96.62 273 ALA A N 1
ATOM 2115 C CA . ALA A 1 273 ? 9.727 10.898 2.495 1.00 96.62 273 ALA A CA 1
ATOM 2116 C C . ALA A 1 273 ? 8.213 10.786 2.253 1.00 96.62 273 ALA A C 1
ATOM 2118 O O . ALA A 1 273 ? 7.440 10.953 3.190 1.00 96.62 273 ALA A O 1
ATOM 2119 N N . TYR A 1 274 ? 7.802 10.471 1.020 1.00 97.50 274 TYR A N 1
ATOM 2120 C CA . TYR A 1 274 ? 6.397 10.344 0.629 1.00 97.50 274 TYR A CA 1
ATOM 2121 C C . TYR A 1 274 ? 5.894 8.903 0.498 1.00 97.50 274 TYR A C 1
ATOM 2123 O O . TYR A 1 274 ? 4.746 8.699 0.117 1.00 97.50 274 TYR A O 1
ATOM 2131 N N . LEU A 1 275 ? 6.703 7.885 0.821 1.00 96.69 275 LEU A N 1
ATOM 2132 C CA . LEU A 1 275 ? 6.236 6.490 0.837 1.00 96.69 275 LEU A CA 1
ATOM 2133 C C . LEU A 1 275 ? 5.478 6.177 2.137 1.00 96.69 275 LEU A C 1
ATOM 2135 O O . LEU A 1 275 ? 5.886 5.323 2.926 1.00 96.69 275 LEU A O 1
ATOM 2139 N N . THR A 1 276 ? 4.386 6.905 2.360 1.00 97.12 276 THR A N 1
ATOM 2140 C CA . THR A 1 276 ? 3.493 6.795 3.519 1.00 97.12 276 THR A CA 1
ATOM 2141 C C . THR A 1 276 ? 2.040 6.674 3.058 1.00 97.12 276 THR A C 1
ATOM 2143 O O . THR A 1 276 ? 1.739 6.892 1.881 1.00 97.12 276 THR A O 1
ATOM 2146 N N . GLY A 1 277 ? 1.127 6.317 3.968 1.00 97.38 277 GLY A N 1
ATOM 2147 C CA . GLY A 1 277 ? -0.304 6.272 3.649 1.00 97.38 277 GLY A CA 1
ATOM 2148 C C . GLY A 1 277 ? -0.820 7.630 3.164 1.00 97.38 277 GLY A C 1
ATOM 2149 O O . GLY A 1 277 ? -1.549 7.692 2.180 1.00 97.38 277 GLY A O 1
ATOM 2150 N N . GLU A 1 278 ? -0.356 8.725 3.773 1.00 98.00 278 GLU A N 1
ATOM 2151 C CA . GLU A 1 278 ? -0.681 10.096 3.363 1.00 98.00 278 GLU A CA 1
ATOM 2152 C C . GLU A 1 278 ? -0.206 10.396 1.940 1.00 98.00 278 GLU A C 1
ATOM 2154 O O . GLU A 1 278 ? -0.958 10.968 1.156 1.00 98.00 278 GLU A O 1
ATOM 2159 N N . GLY A 1 279 ? 1.014 9.984 1.579 1.00 97.94 279 GLY A N 1
ATOM 2160 C CA . GLY A 1 279 ? 1.528 10.175 0.222 1.00 97.94 279 GLY A CA 1
ATOM 2161 C C . GLY A 1 279 ? 0.668 9.463 -0.826 1.00 97.94 279 GLY A C 1
ATOM 2162 O O . GLY A 1 279 ? 0.324 10.054 -1.852 1.00 97.94 279 GLY A O 1
ATOM 2163 N N . VAL A 1 280 ? 0.260 8.221 -0.543 1.00 98.00 280 VAL A N 1
ATOM 2164 C CA . VAL A 1 280 ? -0.647 7.454 -1.414 1.00 98.00 280 VAL A CA 1
ATOM 2165 C C . VAL A 1 280 ? -1.992 8.168 -1.564 1.00 98.00 280 VAL A C 1
ATOM 2167 O O . VAL A 1 280 ? -2.438 8.371 -2.692 1.00 98.00 280 VAL A O 1
ATOM 2170 N N . ILE A 1 281 ? -2.594 8.614 -0.458 1.00 98.06 281 ILE A N 1
ATOM 2171 C CA . ILE A 1 281 ? -3.865 9.354 -0.465 1.00 98.06 281 ILE A CA 1
ATOM 2172 C C . ILE A 1 281 ? -3.750 10.633 -1.305 1.00 98.06 281 ILE A C 1
ATOM 2174 O O . ILE A 1 281 ? -4.548 10.850 -2.208 1.00 98.06 281 ILE A O 1
ATOM 2178 N N . GLN A 1 282 ? -2.712 11.441 -1.084 1.00 97.00 282 GLN A N 1
ATOM 2179 C CA . GLN A 1 282 ? -2.481 12.673 -1.850 1.00 97.00 282 GLN A CA 1
ATOM 2180 C C . GLN A 1 282 ? -2.255 12.437 -3.350 1.00 97.00 282 GLN A C 1
ATOM 2182 O O . GLN A 1 282 ? -2.396 13.365 -4.141 1.00 97.00 282 GLN A O 1
ATOM 2187 N N . SER A 1 283 ? -1.856 11.228 -3.751 1.00 96.69 283 SER A N 1
ATOM 2188 C CA . SER A 1 283 ? -1.620 10.896 -5.162 1.00 96.69 283 SER A CA 1
ATOM 2189 C C . SER A 1 283 ? -2.857 10.352 -5.868 1.00 96.69 283 SER A C 1
ATOM 2191 O O . SER A 1 283 ? -2.935 10.443 -7.090 1.00 96.69 283 SER A O 1
ATOM 2193 N N . LEU A 1 284 ? -3.793 9.761 -5.122 1.00 96.56 284 LEU A N 1
ATOM 2194 C CA . LEU A 1 284 ? -4.952 9.044 -5.664 1.00 96.56 284 LEU A CA 1
ATOM 2195 C C . LEU A 1 284 ? -6.294 9.748 -5.407 1.00 96.56 284 LEU A C 1
ATOM 2197 O O . LEU A 1 284 ? -7.314 9.310 -5.937 1.00 96.56 284 LEU A O 1
ATOM 2201 N N . CYS A 1 285 ? -6.299 10.827 -4.626 1.00 95.50 285 CYS A N 1
ATOM 2202 C CA . CYS A 1 285 ? -7.491 11.588 -4.248 1.00 95.50 285 CYS A CA 1
ATOM 2203 C C . CYS A 1 285 ? -7.286 13.068 -4.611 1.00 95.50 285 CYS A C 1
ATOM 2205 O O . CYS A 1 285 ? -6.202 13.596 -4.355 1.00 95.50 285 CYS A O 1
ATOM 2207 N N . SER A 1 286 ? -8.286 13.759 -5.179 1.00 87.94 286 SER A N 1
ATOM 2208 C CA . SER A 1 286 ? -8.105 15.172 -5.561 1.00 87.94 286 SER A CA 1
ATOM 2209 C C . SER A 1 286 ? -8.165 16.130 -4.372 1.00 87.94 286 SER A C 1
ATOM 2211 O O . SER A 1 286 ? -7.456 17.132 -4.368 1.00 87.94 286 SER A O 1
ATOM 2213 N N . ASN A 1 287 ? -8.956 15.805 -3.344 1.00 93.44 287 ASN A N 1
ATOM 2214 C CA . ASN A 1 287 ? -9.202 16.678 -2.194 1.00 93.44 287 ASN A CA 1
ATOM 2215 C C . ASN A 1 287 ? -9.166 15.903 -0.865 1.00 93.44 287 ASN A C 1
ATOM 2217 O O . ASN A 1 287 ? -10.200 15.726 -0.214 1.00 93.44 287 ASN A O 1
ATOM 2221 N N . PRO A 1 288 ? -7.997 15.387 -0.449 1.00 96.88 288 PRO A N 1
ATOM 2222 C CA . PRO A 1 288 ? -7.893 14.705 0.829 1.00 96.88 288 PRO A CA 1
ATOM 2223 C C . PRO A 1 288 ? -8.137 15.678 1.989 1.00 96.88 288 PRO A C 1
ATOM 2225 O O . PRO A 1 288 ? -7.593 16.779 2.028 1.00 96.88 288 PRO A O 1
ATOM 2228 N N . SER A 1 289 ? -8.944 15.250 2.953 1.00 98.12 289 SER A N 1
ATOM 2229 C CA . SER A 1 289 ? -9.230 15.999 4.173 1.00 98.12 289 SER A CA 1
ATOM 2230 C C . SER A 1 289 ? -8.243 15.630 5.273 1.00 98.12 289 SER A C 1
ATOM 2232 O O . SER A 1 289 ? -8.003 14.449 5.535 1.00 98.12 289 SER A O 1
ATOM 2234 N N . GLU A 1 290 ? -7.695 16.644 5.943 1.00 98.38 290 GLU A N 1
ATOM 2235 C CA . GLU A 1 290 ? -6.766 16.478 7.059 1.00 98.38 290 GLU A CA 1
ATOM 2236 C C . GLU A 1 290 ? -7.382 16.987 8.371 1.00 98.38 290 GLU A C 1
ATOM 2238 O O . GLU A 1 290 ? -7.820 18.133 8.494 1.00 98.38 290 GLU A O 1
ATOM 2243 N N . ILE A 1 291 ? -7.400 16.120 9.381 1.00 98.50 291 ILE A N 1
ATOM 2244 C CA . ILE A 1 291 ? -7.849 16.425 10.738 1.00 98.50 291 ILE A CA 1
ATOM 2245 C C . ILE A 1 291 ? -6.630 16.337 11.652 1.00 98.50 291 ILE A C 1
ATOM 2247 O O . ILE A 1 291 ? -6.182 15.248 12.018 1.00 98.50 291 ILE A O 1
ATOM 2251 N N . HIS A 1 292 ? -6.083 17.497 12.012 1.00 98.44 292 HIS A N 1
ATOM 2252 C CA . HIS A 1 292 ? -4.944 17.603 12.916 1.00 98.44 292 HIS A CA 1
ATOM 2253 C C . HIS A 1 292 ? -5.396 17.811 14.366 1.00 98.44 292 HIS A C 1
ATOM 2255 O O . HIS A 1 292 ? -6.131 18.745 14.680 1.00 98.44 292 HIS A O 1
ATOM 2261 N N . ILE A 1 293 ? -4.913 16.953 15.263 1.00 98.44 293 ILE A N 1
ATOM 2262 C CA . ILE A 1 293 ? -5.174 16.974 16.702 1.00 98.44 293 ILE A CA 1
ATOM 2263 C C . ILE A 1 293 ? -3.828 17.222 17.405 1.00 98.44 293 ILE A C 1
ATOM 2265 O O . ILE A 1 293 ? -3.098 16.271 17.709 1.00 98.44 293 ILE A O 1
ATOM 2269 N N . PRO A 1 294 ? -3.461 18.489 17.679 1.00 97.50 294 PRO A N 1
ATOM 2270 C CA . PRO A 1 294 ? -2.131 18.835 18.190 1.00 97.50 294 PRO A CA 1
ATOM 2271 C C . PRO A 1 294 ? -1.881 18.301 19.606 1.00 97.50 294 PRO A C 1
ATOM 2273 O O . PRO A 1 294 ? -0.749 17.983 19.971 1.00 97.50 294 PRO A O 1
ATOM 2276 N N . ARG A 1 295 ? -2.942 18.188 20.415 1.00 96.38 295 ARG A N 1
ATOM 2277 C CA . ARG A 1 295 ? -2.915 17.632 21.774 1.00 96.38 295 ARG A CA 1
ATOM 2278 C C . ARG A 1 295 ? -3.944 16.517 21.879 1.00 96.38 295 ARG A C 1
ATOM 2280 O O . ARG A 1 295 ? -5.076 16.748 22.302 1.00 96.38 295 ARG A O 1
ATOM 2287 N N . ALA A 1 296 ? -3.548 15.316 21.464 1.00 96.75 296 ALA A N 1
ATOM 2288 C CA . ALA A 1 296 ? -4.418 14.151 21.525 1.00 96.75 296 ALA A CA 1
ATOM 2289 C C . ALA A 1 296 ? -4.895 13.919 22.967 1.00 96.75 296 ALA A C 1
ATOM 2291 O O . ALA A 1 296 ? -4.093 13.818 23.895 1.00 96.75 296 ALA A O 1
ATOM 2292 N N . SER A 1 297 ? -6.213 13.902 23.154 1.00 97.62 297 SER A N 1
ATOM 2293 C CA . SER A 1 297 ? -6.870 13.586 24.420 1.00 97.62 297 SER A CA 1
ATOM 2294 C C . SER A 1 297 ? -8.286 13.092 24.157 1.00 97.62 297 SER A C 1
ATOM 2296 O O . SER A 1 297 ? -8.879 13.456 23.140 1.00 97.62 297 SER A O 1
ATOM 2298 N N . ASP A 1 298 ? -8.862 12.334 25.089 1.00 97.31 298 ASP A N 1
ATOM 2299 C CA . ASP A 1 298 ? -10.247 11.851 24.971 1.00 97.31 298 ASP A CA 1
ATOM 2300 C C . ASP A 1 298 ? -11.270 12.990 24.756 1.00 97.31 298 ASP A C 1
ATOM 2302 O O . ASP A 1 298 ? -12.307 12.781 24.130 1.00 97.31 298 ASP A O 1
ATOM 2306 N N . LYS A 1 299 ? -10.965 14.221 25.197 1.00 98.12 299 LYS A N 1
ATOM 2307 C CA . LYS A 1 299 ? -11.811 15.408 24.973 1.00 98.12 299 LYS A CA 1
ATOM 2308 C C . LYS A 1 299 ? -11.845 15.874 23.515 1.00 98.12 299 LYS A C 1
ATOM 2310 O O . LYS A 1 299 ? -12.830 16.476 23.110 1.00 98.12 299 LYS A O 1
ATOM 2315 N N . ALA A 1 300 ? -10.794 15.608 22.738 1.00 97.88 300 ALA A N 1
ATOM 2316 C CA . ALA A 1 300 ? -10.720 15.981 21.323 1.00 97.88 300 ALA A CA 1
ATOM 2317 C C . ALA A 1 300 ? -11.485 15.003 20.413 1.00 97.88 300 ALA A C 1
ATOM 2319 O O . ALA A 1 300 ? -11.734 15.302 19.247 1.00 97.88 300 ALA A O 1
ATOM 2320 N N . PHE A 1 301 ? -11.851 13.825 20.930 1.00 98.31 301 PHE A N 1
ATOM 2321 C CA . PHE A 1 301 ? -12.482 12.779 20.134 1.00 98.31 301 PHE A CA 1
ATOM 2322 C C . PHE A 1 301 ? -13.824 13.202 19.498 1.00 98.31 301 PHE A C 1
ATOM 2324 O O . PHE A 1 301 ? -13.965 12.976 18.297 1.00 98.31 301 PHE A O 1
ATOM 2331 N N . PRO A 1 302 ? -14.801 13.802 20.216 1.00 98.44 302 PRO A N 1
ATOM 2332 C CA . PRO A 1 302 ? -16.109 14.102 19.628 1.00 98.44 302 PRO A CA 1
ATOM 2333 C C . PRO A 1 302 ? -16.022 15.028 18.410 1.00 98.44 302 PRO A C 1
ATOM 2335 O O . PRO A 1 302 ? -16.660 14.764 17.395 1.00 98.44 302 PRO A O 1
ATOM 2338 N N . GLU A 1 303 ? -15.184 16.065 18.490 1.00 98.44 303 GLU A N 1
ATOM 2339 C CA . GLU A 1 303 ? -14.941 17.002 17.389 1.00 98.44 303 GLU A CA 1
ATOM 2340 C C . GLU A 1 303 ? -14.242 16.311 16.211 1.00 98.44 303 GLU A C 1
ATOM 2342 O O . GLU A 1 303 ? -14.695 16.411 15.071 1.00 98.44 303 GLU A O 1
ATOM 2347 N N . ALA A 1 304 ? -13.172 15.553 16.479 1.00 98.31 304 ALA A N 1
ATOM 2348 C CA . ALA A 1 304 ? -12.444 14.828 15.441 1.00 98.31 304 ALA A CA 1
ATOM 2349 C C . ALA A 1 304 ? -13.331 13.801 14.721 1.00 98.31 304 ALA A C 1
ATOM 2351 O O . ALA A 1 304 ? -13.260 13.671 13.501 1.00 98.31 304 ALA A O 1
ATOM 2352 N N . TRP A 1 305 ? -14.184 13.088 15.461 1.00 98.44 305 TRP A N 1
ATOM 2353 C CA . TRP A 1 305 ? -15.114 12.116 14.893 1.00 98.44 305 TRP A CA 1
ATOM 2354 C C . TRP A 1 305 ? -16.221 12.775 14.074 1.00 98.44 305 TRP A C 1
ATOM 2356 O O . TRP A 1 305 ? -16.557 12.269 13.006 1.00 98.44 305 TRP A O 1
ATOM 2366 N N . ALA A 1 306 ? -16.774 13.901 14.539 1.00 98.38 306 ALA A N 1
ATOM 2367 C CA . ALA A 1 306 ? -17.763 14.663 13.780 1.00 98.38 306 ALA A CA 1
ATOM 2368 C C . ALA A 1 306 ? -17.199 15.087 12.417 1.00 98.38 306 ALA A C 1
ATOM 2370 O O . ALA A 1 306 ? -17.774 14.732 11.392 1.00 98.38 306 ALA A O 1
ATOM 2371 N N . ARG A 1 307 ? -16.012 15.708 12.412 1.00 98.38 307 ARG A N 1
ATOM 2372 C CA . ARG A 1 307 ? -15.313 16.121 11.186 1.00 98.38 307 ARG A CA 1
ATOM 2373 C C . ARG A 1 307 ? -14.958 14.947 10.281 1.00 98.38 307 ARG A C 1
ATOM 2375 O O . ARG A 1 307 ? -15.060 15.059 9.068 1.00 98.38 307 ARG A O 1
ATOM 2382 N N . LEU A 1 308 ? -14.538 13.815 10.853 1.00 98.19 308 LEU A N 1
ATOM 2383 C CA . LEU A 1 308 ? -14.216 12.630 10.060 1.00 98.19 308 LEU A CA 1
ATOM 2384 C C . LEU A 1 308 ? -15.467 12.089 9.363 1.00 98.19 308 LEU A C 1
ATOM 2386 O O . LEU A 1 308 ? -15.423 11.834 8.167 1.00 98.19 308 LEU A O 1
ATOM 2390 N N . LYS A 1 309 ? -16.596 11.965 10.071 1.00 97.88 309 LYS A N 1
ATOM 2391 C CA . LYS A 1 309 ? -17.851 11.448 9.500 1.00 97.88 309 LYS A CA 1
ATOM 2392 C C . LYS A 1 309 ? -18.362 12.244 8.302 1.00 97.88 309 LYS A C 1
ATOM 2394 O O . LYS A 1 309 ? -18.949 11.635 7.417 1.00 97.88 309 LYS A O 1
ATOM 2399 N N . GLU A 1 310 ? -18.141 13.555 8.271 1.00 97.69 310 GLU A N 1
ATOM 2400 C CA . GLU A 1 310 ? -18.558 14.420 7.156 1.00 97.69 310 GLU A CA 1
ATOM 2401 C C . GLU A 1 310 ? -17.861 14.072 5.835 1.00 97.69 310 GLU A C 1
ATOM 2403 O O . GLU A 1 310 ? -18.402 14.342 4.767 1.00 97.69 310 GLU A O 1
ATOM 2408 N N . VAL A 1 311 ? -16.681 13.451 5.902 1.00 97.06 311 VAL A N 1
ATOM 2409 C CA . VAL A 1 311 ? -15.834 13.157 4.737 1.00 97.06 311 VAL A CA 1
ATOM 2410 C C . VAL A 1 311 ? -15.645 11.656 4.489 1.00 97.06 311 VAL A C 1
ATOM 2412 O O . VAL A 1 311 ? -14.925 11.268 3.570 1.00 97.06 311 VAL A O 1
ATOM 2415 N N . LEU A 1 312 ? -16.260 10.789 5.304 1.00 96.69 312 LEU A N 1
ATOM 2416 C CA . LEU A 1 312 ? -16.183 9.340 5.115 1.00 96.69 312 LEU A CA 1
ATOM 2417 C C . LEU A 1 312 ? -17.096 8.889 3.975 1.00 96.69 312 LEU A C 1
ATOM 2419 O O . LEU A 1 312 ? -18.287 9.188 3.940 1.00 96.69 312 LEU A O 1
ATOM 2423 N N . SER A 1 313 ? -16.544 8.058 3.096 1.00 95.88 313 SER A N 1
ATOM 2424 C CA . SER A 1 313 ? -17.309 7.282 2.127 1.00 95.88 313 SER A CA 1
ATOM 2425 C C . SER A 1 313 ? -16.746 5.858 2.035 1.00 95.88 313 SER A C 1
ATOM 2427 O O . SER A 1 313 ? -15.562 5.649 2.325 1.00 95.88 313 SER A O 1
ATOM 2429 N N . PRO A 1 314 ? -17.553 4.842 1.675 1.00 96.56 314 PRO A N 1
ATOM 2430 C CA . PRO A 1 314 ? -17.028 3.500 1.451 1.00 96.56 314 PRO A CA 1
ATOM 2431 C C . PRO A 1 314 ? -15.972 3.524 0.340 1.00 96.56 314 PRO A C 1
ATOM 2433 O O . PRO A 1 314 ? -16.211 4.084 -0.725 1.00 96.56 314 PRO A O 1
ATOM 2436 N N . GLY A 1 315 ? -14.813 2.920 0.594 1.00 96.69 315 GLY A N 1
ATOM 2437 C CA . GLY A 1 315 ? -13.670 2.918 -0.320 1.00 96.69 315 GLY A CA 1
ATOM 2438 C C . GLY A 1 315 ? -12.710 4.086 -0.143 1.00 96.69 315 GLY A C 1
ATOM 2439 O O . GLY A 1 315 ? -11.636 4.065 -0.744 1.00 96.69 315 GLY A O 1
ATOM 2440 N N . SER A 1 316 ? -13.025 5.059 0.722 1.00 97.19 316 SER A N 1
ATOM 2441 C CA . SER A 1 316 ? -12.050 6.076 1.108 1.00 97.19 316 SER A CA 1
ATOM 2442 C C . SER A 1 316 ? -10.805 5.422 1.704 1.00 97.19 316 SER A C 1
ATOM 2444 O O . SER A 1 316 ? -10.871 4.474 2.489 1.00 97.19 316 SER A O 1
ATOM 2446 N N . LEU A 1 317 ? -9.648 5.960 1.352 1.00 98.25 317 LEU A N 1
ATOM 2447 C CA . LEU A 1 317 ? -8.389 5.620 1.986 1.00 98.25 317 LEU A CA 1
ATOM 2448 C C . LEU A 1 317 ? -8.214 6.485 3.226 1.00 98.25 317 LEU A C 1
ATOM 2450 O O . LEU A 1 317 ? -8.498 7.682 3.198 1.00 98.25 317 LEU A O 1
ATOM 2454 N N . ILE A 1 318 ? -7.716 5.889 4.305 1.00 98.56 318 ILE A N 1
ATOM 2455 C CA . ILE A 1 318 ? -7.411 6.605 5.542 1.00 98.56 318 ILE A CA 1
ATOM 2456 C C . ILE A 1 318 ? -5.974 6.326 5.971 1.00 98.56 318 ILE A C 1
ATOM 2458 O O . ILE A 1 318 ? -5.492 5.190 5.932 1.00 98.56 318 ILE A O 1
ATOM 2462 N N . SER A 1 319 ? -5.276 7.377 6.382 1.00 98.44 319 SER A N 1
ATOM 2463 C CA . SER A 1 319 ? -3.959 7.317 7.001 1.00 98.44 319 SER A CA 1
ATOM 2464 C C . SER A 1 319 ? -3.993 8.081 8.309 1.00 98.44 319 SER A C 1
ATOM 2466 O O . SER A 1 319 ? -4.577 9.156 8.414 1.00 98.44 319 SER A O 1
ATOM 2468 N N . VAL A 1 320 ? -3.369 7.502 9.319 1.00 98.25 320 VAL A N 1
ATOM 2469 C CA . VAL A 1 320 ? -3.252 8.072 10.649 1.00 98.25 320 VAL A CA 1
ATOM 2470 C C . VAL A 1 320 ? -1.787 8.120 10.995 1.00 98.25 320 VAL A C 1
ATOM 2472 O O . VAL A 1 320 ? -1.121 7.086 11.016 1.00 98.25 320 VAL A O 1
ATOM 2475 N N . SER A 1 321 ? -1.293 9.309 11.300 1.00 97.62 321 SER A N 1
ATOM 2476 C CA . SER A 1 321 ? 0.105 9.541 11.624 1.00 97.62 321 SER A CA 1
ATOM 2477 C C . SER A 1 321 ? 0.265 10.322 12.917 1.00 97.62 321 SER A C 1
ATOM 2479 O O . SER A 1 321 ? -0.553 11.139 13.332 1.00 97.62 321 SER A O 1
ATOM 2481 N N . SER A 1 322 ? 1.362 10.021 13.589 1.00 97.56 322 SER A N 1
ATOM 2482 C CA . SER A 1 322 ? 1.849 10.682 14.786 1.00 97.56 322 SER A CA 1
ATOM 2483 C C . SER A 1 322 ? 3.376 10.693 14.716 1.00 97.56 322 SER A C 1
ATOM 2485 O O . SER A 1 322 ? 3.977 10.088 13.826 1.00 97.56 322 SER A O 1
ATOM 2487 N N . ARG A 1 323 ? 4.055 11.314 15.684 1.00 94.56 323 ARG A N 1
ATOM 2488 C CA . ARG A 1 323 ? 5.527 11.330 15.710 1.00 94.56 323 ARG A CA 1
ATOM 2489 C C . ARG A 1 323 ? 6.143 9.929 15.805 1.00 94.56 323 ARG A C 1
ATOM 2491 O O . ARG A 1 323 ? 7.284 9.734 15.400 1.00 94.56 323 ARG A O 1
ATOM 2498 N N . ARG A 1 324 ? 5.435 8.979 16.420 1.00 94.12 324 ARG A N 1
ATOM 2499 C CA . ARG A 1 324 ? 5.986 7.666 16.806 1.00 94.12 324 ARG A CA 1
ATOM 2500 C C . ARG A 1 324 ? 5.254 6.471 16.208 1.00 94.12 324 ARG A C 1
ATOM 2502 O O . ARG A 1 324 ? 5.703 5.342 16.390 1.00 94.12 324 ARG A O 1
ATOM 2509 N N . PHE A 1 325 ? 4.133 6.685 15.530 1.00 95.00 325 PHE A N 1
ATOM 2510 C CA . PHE A 1 325 ? 3.415 5.610 14.863 1.00 95.00 325 PHE A CA 1
ATOM 2511 C C . PHE A 1 325 ? 2.667 6.129 13.644 1.00 95.00 325 PHE A C 1
ATOM 2513 O O . PHE A 1 325 ? 2.318 7.304 13.566 1.00 95.00 325 PHE A O 1
ATOM 2520 N N . GLY A 1 326 ? 2.411 5.210 12.722 1.00 95.50 326 GLY A N 1
ATOM 2521 C CA . GLY A 1 326 ? 1.531 5.413 11.587 1.00 95.50 326 GLY A CA 1
ATOM 2522 C C . GLY A 1 326 ? 0.672 4.174 11.368 1.00 95.50 326 GLY A C 1
ATOM 2523 O O . GLY A 1 326 ? 1.037 3.073 11.801 1.00 95.50 326 GLY A O 1
ATOM 2524 N N . HIS A 1 327 ? -0.473 4.360 10.728 1.00 97.00 327 HIS A N 1
ATOM 2525 C CA . HIS A 1 327 ? -1.382 3.293 10.338 1.00 97.00 327 HIS A CA 1
ATOM 2526 C C . HIS A 1 327 ? -2.189 3.718 9.118 1.00 97.00 327 HIS A C 1
ATOM 2528 O O . HIS A 1 327 ? -2.473 4.896 8.949 1.00 97.00 327 HIS A O 1
ATOM 2534 N N . THR A 1 328 ? -2.561 2.775 8.262 1.00 97.94 328 THR A N 1
ATOM 2535 C CA . THR A 1 328 ? -3.370 3.072 7.077 1.00 97.94 328 THR A CA 1
ATOM 2536 C C . THR A 1 328 ? -4.306 1.913 6.760 1.00 97.94 328 THR A C 1
ATOM 2538 O O . THR A 1 328 ? -4.060 0.779 7.181 1.00 97.94 328 THR A O 1
ATOM 2541 N N . GLY A 1 329 ? -5.394 2.191 6.052 1.00 98.06 329 GLY A N 1
ATOM 2542 C CA . GLY A 1 329 ? -6.372 1.185 5.664 1.00 98.06 329 GLY A CA 1
ATOM 2543 C C . GLY A 1 329 ? -7.418 1.727 4.702 1.00 98.06 329 GLY A C 1
ATOM 2544 O O . GLY A 1 329 ? -7.318 2.853 4.214 1.00 98.06 329 GLY A O 1
ATOM 2545 N N . ILE A 1 330 ? -8.418 0.890 4.444 1.00 98.38 330 ILE A N 1
ATOM 2546 C CA . ILE A 1 330 ? -9.547 1.185 3.560 1.00 98.38 330 ILE A CA 1
ATOM 2547 C C . ILE A 1 330 ? -10.795 1.322 4.429 1.00 98.38 330 ILE A C 1
ATOM 2549 O O . ILE A 1 330 ? -11.068 0.460 5.268 1.00 98.38 330 ILE A O 1
ATOM 2553 N N . VAL A 1 331 ? -11.545 2.402 4.245 1.00 98.31 331 VAL A N 1
ATOM 2554 C CA . VAL A 1 331 ? -12.819 2.635 4.925 1.00 98.31 331 VAL A CA 1
ATOM 2555 C C . VAL A 1 331 ? -13.880 1.738 4.299 1.00 98.31 331 VAL A C 1
ATOM 2557 O O . VAL A 1 331 ? -14.153 1.806 3.103 1.00 98.31 331 VAL A O 1
ATOM 2560 N N . GLY A 1 332 ? -14.489 0.894 5.121 1.00 97.56 332 GLY A N 1
ATOM 2561 C CA . GLY A 1 332 ? -15.661 0.107 4.774 1.00 97.56 332 GLY A CA 1
ATOM 2562 C C . GLY A 1 332 ? -16.917 0.675 5.424 1.00 97.56 332 GLY A C 1
ATOM 2563 O O . GLY A 1 332 ? -16.879 1.547 6.294 1.00 97.56 332 GLY A O 1
ATOM 2564 N N . ASN A 1 333 ? -18.057 0.122 5.041 1.00 96.75 333 ASN A N 1
ATOM 2565 C CA . ASN A 1 333 ? -19.320 0.337 5.732 1.00 96.75 333 ASN A CA 1
ATOM 2566 C C . ASN A 1 333 ? -20.018 -1.018 5.899 1.00 96.75 333 ASN A C 1
ATOM 2568 O O . ASN A 1 333 ? -20.092 -1.796 4.940 1.00 96.75 333 ASN A O 1
ATOM 2572 N N . LYS A 1 334 ? -20.445 -1.332 7.125 1.00 95.94 334 LYS A N 1
ATOM 2573 C CA . LYS A 1 334 ? -21.143 -2.577 7.457 1.00 95.94 334 LYS A CA 1
ATOM 2574 C C . LYS A 1 334 ? -22.418 -2.232 8.221 1.00 95.94 334 LYS A C 1
ATOM 2576 O O . LYS A 1 334 ? -22.371 -1.892 9.401 1.00 95.94 334 LYS A O 1
ATOM 2581 N N . GLY A 1 335 ? -23.559 -2.317 7.541 1.00 93.50 335 GLY A N 1
ATOM 2582 C CA . GLY A 1 335 ? -24.834 -1.856 8.092 1.00 93.50 335 GLY A CA 1
ATOM 2583 C C . GLY A 1 335 ? -24.839 -0.334 8.233 1.00 93.50 335 GLY A C 1
ATOM 2584 O O . GLY A 1 335 ? -24.697 0.366 7.242 1.00 93.50 335 GLY A O 1
ATOM 2585 N N . ASN A 1 336 ? -24.966 0.168 9.462 1.00 94.56 336 ASN A N 1
ATOM 2586 C CA . ASN A 1 336 ? -24.936 1.607 9.761 1.00 94.56 336 ASN A CA 1
ATOM 2587 C C . ASN A 1 336 ? -23.630 2.048 10.443 1.00 94.56 336 ASN A C 1
ATOM 2589 O O . ASN A 1 336 ? -23.560 3.141 11.003 1.00 94.56 336 ASN A O 1
ATOM 2593 N N . GLU A 1 337 ? -22.596 1.204 10.417 1.00 97.62 337 GLU A N 1
ATOM 2594 C CA . GLU A 1 337 ? -21.319 1.483 11.066 1.00 97.62 337 GLU A CA 1
ATOM 2595 C C . GLU A 1 337 ? -20.185 1.670 10.057 1.00 97.62 337 GLU A C 1
ATOM 2597 O O . GLU A 1 337 ? -19.972 0.860 9.145 1.00 97.62 337 GLU A O 1
ATOM 2602 N N . TRP A 1 338 ? -19.403 2.729 10.274 1.00 98.38 338 TRP A N 1
ATOM 2603 C CA . TRP A 1 338 ? -18.131 2.929 9.595 1.00 98.38 338 TRP A CA 1
ATOM 2604 C C . TRP A 1 338 ? -17.096 1.949 10.126 1.00 98.38 338 TRP A C 1
ATOM 2606 O O . TRP A 1 338 ? -16.865 1.840 11.334 1.00 98.38 338 TRP A O 1
ATOM 2616 N N . THR A 1 339 ? -16.443 1.255 9.205 1.00 98.50 339 THR A N 1
ATOM 2617 C CA . THR A 1 339 ? -15.448 0.235 9.522 1.00 98.50 339 THR A CA 1
ATOM 2618 C C . THR A 1 339 ? -14.128 0.532 8.831 1.00 98.50 339 THR A C 1
ATOM 2620 O O . THR A 1 339 ? -14.044 1.336 7.904 1.00 98.50 339 THR A O 1
ATOM 2623 N N . LEU A 1 340 ? -13.073 -0.106 9.314 1.00 98.31 340 LEU A N 1
ATOM 2624 C CA . LEU A 1 340 ? -11.722 0.011 8.808 1.00 98.31 340 LEU A CA 1
ATOM 2625 C C . LEU A 1 340 ? -11.190 -1.371 8.470 1.00 98.31 340 LEU A C 1
ATOM 2627 O O . LEU A 1 340 ? -10.994 -2.195 9.363 1.00 98.31 340 LEU A O 1
ATOM 2631 N N . ILE A 1 341 ? -10.891 -1.594 7.196 1.00 98.00 341 ILE A N 1
ATOM 2632 C CA . ILE A 1 341 ? -10.209 -2.796 6.733 1.00 98.00 341 ILE A CA 1
ATOM 2633 C C . ILE A 1 341 ? -8.706 -2.520 6.763 1.00 98.00 341 ILE A C 1
ATOM 2635 O O . ILE A 1 341 ? -8.208 -1.654 6.039 1.00 98.00 341 ILE A O 1
ATOM 2639 N N . ASN A 1 342 ? -7.971 -3.217 7.630 1.00 96.56 342 ASN A N 1
ATOM 2640 C CA . ASN A 1 342 ? -6.526 -3.038 7.781 1.00 96.56 342 ASN A CA 1
ATOM 2641 C C . ASN A 1 342 ? -5.834 -4.313 8.297 1.00 96.56 342 ASN A C 1
ATOM 2643 O O . ASN A 1 342 ? -6.485 -5.228 8.792 1.00 96.56 342 ASN A O 1
ATOM 2647 N N . SER A 1 343 ? -4.495 -4.348 8.244 1.00 93.44 343 SER A N 1
ATOM 2648 C CA . SER A 1 343 ? -3.689 -5.350 8.960 1.00 93.44 343 SER A CA 1
ATOM 2649 C C . SER A 1 343 ? -3.487 -4.966 10.437 1.00 93.44 343 SER A C 1
ATOM 2651 O O . SER A 1 343 ? -2.570 -4.201 10.766 1.00 93.44 343 SER A O 1
ATOM 2653 N N . ALA A 1 344 ? -4.256 -5.585 11.332 1.00 89.12 344 ALA A N 1
ATOM 2654 C CA . ALA A 1 344 ? -4.219 -5.358 12.777 1.00 89.12 344 ALA A CA 1
ATOM 2655 C C . ALA A 1 344 ? -3.551 -6.518 13.528 1.00 89.12 344 ALA A C 1
ATOM 2657 O O . ALA A 1 344 ? -3.38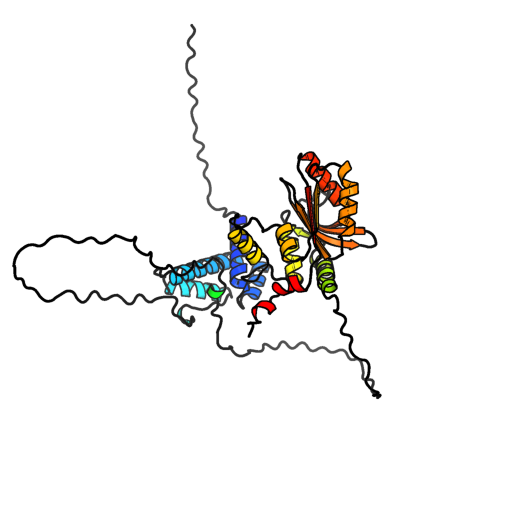8 -7.625 13.011 1.00 89.12 344 ALA A O 1
ATOM 2658 N N . ARG A 1 345 ? -3.131 -6.270 14.777 1.00 86.31 345 ARG A N 1
ATOM 2659 C CA . ARG A 1 345 ? -2.580 -7.332 15.637 1.00 86.31 345 ARG A CA 1
ATOM 2660 C C . ARG A 1 345 ? -3.700 -8.326 15.972 1.00 86.31 345 ARG A C 1
ATOM 2662 O O . ARG A 1 345 ? -4.845 -7.931 16.216 1.00 86.31 345 ARG A O 1
ATOM 2669 N N . GLN A 1 346 ? -3.380 -9.615 15.985 1.00 77.50 346 GLN A N 1
ATOM 2670 C CA . GLN A 1 346 ? -4.298 -10.641 16.479 1.00 77.50 346 GLN A CA 1
ATOM 2671 C C . GLN A 1 346 ? -4.602 -10.362 17.962 1.00 77.50 346 GLN A C 1
ATOM 2673 O O . GLN A 1 346 ? -3.776 -9.787 18.677 1.00 77.50 346 GLN A O 1
ATOM 2678 N N . GLY A 1 347 ? -5.844 -10.617 18.382 1.00 68.44 347 GLY A N 1
ATOM 2679 C CA . GLY A 1 347 ? -6.320 -10.251 19.720 1.00 68.44 347 GLY A CA 1
ATOM 2680 C C . GLY A 1 347 ? -5.613 -11.035 20.832 1.00 68.44 347 GLY A C 1
ATOM 2681 O O . GLY A 1 347 ? -4.662 -11.766 20.591 1.00 68.44 347 GLY A O 1
ATOM 2682 N N . ARG A 1 348 ? -6.102 -10.911 22.072 1.00 56.06 348 ARG A N 1
ATOM 2683 C CA . ARG A 1 348 ? -5.544 -11.540 23.290 1.00 56.06 348 ARG A CA 1
ATOM 2684 C C . ARG A 1 348 ? -5.453 -13.085 23.277 1.00 56.06 348 ARG A C 1
ATOM 2686 O O . ARG A 1 348 ? -5.041 -13.643 24.286 1.00 56.06 348 ARG A O 1
ATOM 2693 N N . SER A 1 349 ? -5.791 -13.775 22.186 1.00 59.12 349 SER A N 1
ATOM 2694 C CA . SER A 1 349 ? -5.857 -15.243 22.075 1.00 59.12 349 SER A CA 1
ATOM 2695 C C . SER A 1 349 ? -4.498 -15.967 22.089 1.00 59.12 349 SER A C 1
ATOM 2697 O O . SER A 1 349 ? -4.428 -17.134 21.729 1.00 59.12 349 SER A O 1
ATOM 2699 N N . GLY A 1 350 ? -3.404 -15.313 22.494 1.00 62.28 350 GLY A N 1
ATOM 2700 C CA . GLY A 1 350 ? -2.072 -15.930 22.579 1.00 62.28 350 GLY A CA 1
ATOM 2701 C C . GLY A 1 350 ? -1.377 -16.167 21.232 1.00 62.28 350 GLY A C 1
ATOM 2702 O O . GLY A 1 350 ? -0.173 -16.411 21.206 1.00 62.28 350 GLY A O 1
ATOM 2703 N N . GLU A 1 351 ? -2.085 -16.025 20.112 1.00 69.25 351 GLU A N 1
ATOM 2704 C CA . GLU A 1 351 ? -1.512 -16.136 18.773 1.00 69.25 351 GLU A CA 1
ATOM 2705 C C . GLU A 1 351 ? -0.694 -14.883 18.433 1.00 69.25 351 GLU A C 1
ATOM 2707 O O . GLU A 1 351 ? -1.189 -13.750 18.412 1.00 69.25 351 GLU A O 1
ATOM 2712 N N . SER A 1 352 ? 0.601 -15.079 18.187 1.00 74.81 352 SER A N 1
ATOM 2713 C CA . SER A 1 352 ? 1.498 -14.019 17.745 1.00 74.81 352 SER A CA 1
ATOM 2714 C C . SER A 1 352 ? 1.337 -13.814 16.239 1.00 74.81 352 SER A C 1
ATOM 2716 O O . SER A 1 352 ? 1.698 -14.657 15.425 1.00 74.81 352 SER A O 1
ATOM 2718 N N . GLY A 1 353 ? 0.778 -12.673 15.841 1.00 83.19 353 GLY A N 1
ATOM 2719 C CA . GLY A 1 353 ? 0.606 -12.387 14.423 1.00 83.19 353 GLY A CA 1
ATOM 2720 C C . GLY A 1 353 ? -0.165 -11.114 14.128 1.00 83.19 353 GLY A C 1
ATOM 2721 O O . GLY A 1 353 ? -0.736 -10.463 15.012 1.00 83.19 353 GLY A O 1
ATOM 2722 N N . TYR A 1 354 ? -0.160 -10.763 12.848 1.00 89.50 354 TYR A N 1
ATOM 2723 C CA . TYR A 1 354 ? -1.033 -9.750 12.280 1.00 89.50 354 TYR A CA 1
ATOM 2724 C C . TYR A 1 354 ? -1.965 -10.428 11.290 1.00 89.50 354 TYR A C 1
ATOM 2726 O O . TYR A 1 354 ? -1.554 -11.347 10.586 1.00 89.50 354 TYR A O 1
ATOM 2734 N N . GLN A 1 355 ? -3.208 -9.976 11.232 1.00 93.62 355 GLN A N 1
ATOM 2735 C CA . GLN A 1 355 ? -4.158 -10.434 10.230 1.00 93.62 355 GLN A CA 1
ATOM 2736 C C . GLN A 1 355 ? -4.969 -9.250 9.729 1.00 93.62 355 GLN A C 1
ATOM 2738 O O . GLN A 1 355 ? -5.165 -8.272 10.458 1.00 93.62 355 GLN A O 1
ATOM 2743 N N . VAL A 1 356 ? -5.456 -9.340 8.498 1.00 95.50 356 VAL A N 1
ATOM 2744 C CA . VAL A 1 356 ? -6.375 -8.324 7.990 1.00 95.50 356 VAL A CA 1
ATOM 2745 C C . VAL A 1 356 ? -7.741 -8.515 8.639 1.00 95.50 356 VAL A C 1
ATOM 2747 O O . VAL A 1 356 ? -8.302 -9.613 8.617 1.00 95.50 356 VAL A O 1
ATOM 2750 N N . LYS A 1 357 ? -8.250 -7.446 9.244 1.00 95.94 357 LYS A N 1
ATOM 2751 C CA . LYS A 1 357 ? -9.538 -7.385 9.934 1.00 95.94 357 LYS A CA 1
ATOM 2752 C C . LYS A 1 357 ? -10.337 -6.198 9.426 1.00 95.94 357 LYS A C 1
ATOM 2754 O O . LYS A 1 357 ? -9.765 -5.243 8.909 1.00 95.94 357 LYS A O 1
ATOM 2759 N N . GLU A 1 358 ? -11.643 -6.275 9.631 1.00 97.44 358 GLU A N 1
ATOM 2760 C CA . GLU A 1 358 ? -12.567 -5.155 9.511 1.00 97.44 358 GLU A CA 1
ATOM 2761 C C . GLU A 1 358 ? -13.004 -4.763 10.926 1.00 97.44 358 GLU A C 1
ATOM 2763 O O . GLU A 1 358 ? -13.637 -5.551 11.630 1.00 97.44 358 GLU A O 1
ATOM 2768 N N . GLU A 1 359 ? -12.580 -3.585 11.374 1.00 96.94 359 GLU A N 1
ATOM 2769 C CA . GLU A 1 359 ? -12.748 -3.100 12.749 1.00 96.94 359 GLU A CA 1
ATOM 2770 C C . GLU A 1 359 ? -13.664 -1.870 12.770 1.00 96.94 359 GLU A C 1
ATOM 2772 O O . GLU A 1 359 ? -13.758 -1.148 11.782 1.00 96.94 359 GLU A O 1
ATOM 2777 N N . ASN A 1 360 ? -14.351 -1.610 13.882 1.00 97.88 360 ASN A N 1
ATOM 2778 C CA . ASN A 1 360 ? -15.181 -0.412 14.025 1.00 97.88 360 ASN A CA 1
ATOM 2779 C C . ASN A 1 360 ? -14.285 0.845 14.031 1.00 97.88 360 ASN A C 1
ATOM 2781 O O . ASN A 1 360 ? -13.422 0.999 14.901 1.00 97.88 360 ASN A O 1
ATOM 2785 N N . LEU A 1 361 ? -14.480 1.741 13.059 1.00 98.25 361 LEU A N 1
ATOM 2786 C CA . LEU A 1 361 ? -13.579 2.877 12.832 1.00 98.25 361 LEU A CA 1
ATOM 2787 C C . LEU A 1 361 ? -13.642 3.905 13.972 1.00 98.25 361 LEU A C 1
ATOM 2789 O O . LEU A 1 361 ? -12.621 4.501 14.316 1.00 98.25 361 LEU A O 1
ATOM 2793 N N . GLU A 1 362 ? -14.811 4.083 14.594 1.00 98.31 362 GLU A N 1
ATOM 2794 C CA . GLU A 1 362 ? -14.966 4.982 15.742 1.00 98.31 362 GLU A CA 1
ATOM 2795 C C . GLU A 1 362 ? -14.080 4.536 16.916 1.00 98.31 362 GLU A C 1
ATOM 2797 O O . GLU A 1 362 ? -13.346 5.328 17.517 1.00 98.31 362 GLU A O 1
ATOM 2802 N N . SER A 1 363 ? -14.124 3.239 17.218 1.00 97.69 363 SER A N 1
ATOM 2803 C CA . SER A 1 363 ? -13.351 2.614 18.292 1.00 97.69 363 SER A CA 1
ATOM 2804 C C . SER A 1 363 ? -11.844 2.656 18.018 1.00 97.69 363 SER A C 1
ATOM 2806 O O . SER A 1 363 ? -11.052 2.911 18.934 1.00 97.69 363 SER A O 1
ATOM 2808 N N . GLU A 1 364 ? -11.439 2.469 16.759 1.00 97.75 364 GLU A N 1
ATOM 2809 C CA . GLU A 1 364 ? -10.042 2.615 16.337 1.00 97.75 364 GLU A CA 1
ATOM 2810 C C . GLU A 1 364 ? -9.550 4.060 16.490 1.00 97.75 364 GLU A C 1
ATOM 2812 O O . GLU A 1 364 ? -8.482 4.283 17.068 1.00 97.75 364 GLU A O 1
ATOM 2817 N N . LEU A 1 365 ? -10.351 5.059 16.094 1.00 98.31 365 LEU A N 1
ATOM 2818 C CA . LEU A 1 365 ? -9.991 6.469 16.265 1.00 98.31 365 LEU A CA 1
ATOM 2819 C C . LEU A 1 365 ? -9.766 6.829 17.739 1.00 98.31 365 LEU A C 1
ATOM 2821 O O . LEU A 1 365 ? -8.749 7.445 18.070 1.00 98.31 365 LEU A O 1
ATOM 2825 N N . ARG A 1 366 ? -10.657 6.395 18.645 1.00 98.31 366 ARG A N 1
ATOM 2826 C CA . ARG A 1 366 ? -10.460 6.566 20.100 1.00 98.31 366 ARG A CA 1
ATOM 2827 C C . ARG A 1 366 ? -9.145 5.942 20.561 1.00 98.31 366 ARG A C 1
ATOM 2829 O O . ARG A 1 366 ? -8.394 6.555 21.320 1.00 98.31 366 ARG A O 1
ATOM 2836 N N . SER A 1 367 ? -8.845 4.740 20.076 1.00 97.31 367 SER A N 1
ATOM 2837 C CA . SER A 1 367 ? -7.626 4.009 20.429 1.00 97.31 367 SER A CA 1
ATOM 2838 C C . SER A 1 367 ? -6.358 4.718 19.946 1.00 97.31 367 SER A C 1
ATOM 2840 O O . SER A 1 367 ? -5.361 4.759 20.673 1.00 97.31 367 SER A O 1
ATOM 2842 N N . TRP A 1 368 ? -6.372 5.318 18.752 1.00 97.94 368 TRP A N 1
ATOM 2843 C CA . TRP A 1 368 ? -5.241 6.102 18.250 1.00 97.94 368 TRP A CA 1
ATOM 2844 C C . TRP A 1 368 ? -5.063 7.427 18.991 1.00 97.94 368 TRP A C 1
ATOM 2846 O O . TRP A 1 368 ? -3.925 7.776 19.307 1.00 97.94 368 TRP A O 1
ATOM 2856 N N . ILE A 1 369 ? -6.151 8.126 19.335 1.00 98.44 369 ILE A N 1
ATOM 2857 C CA . ILE A 1 369 ? -6.096 9.347 20.155 1.00 98.44 369 ILE A CA 1
ATOM 2858 C C . ILE A 1 369 ? -5.485 9.041 21.522 1.00 98.44 369 ILE A C 1
ATOM 2860 O O . ILE A 1 369 ? -4.536 9.713 21.927 1.00 98.44 369 ILE A O 1
ATOM 2864 N N . ARG A 1 370 ? -5.948 7.986 22.203 1.00 98.12 370 ARG A N 1
ATOM 2865 C CA . ARG A 1 370 ? -5.383 7.569 23.492 1.00 98.12 370 ARG A CA 1
ATOM 2866 C C . ARG A 1 370 ? -3.902 7.214 23.374 1.00 98.12 370 ARG A C 1
ATOM 2868 O O . ARG A 1 370 ? -3.092 7.672 24.173 1.00 98.12 370 ARG A O 1
ATOM 2875 N N . ARG A 1 371 ? -3.517 6.466 22.334 1.00 97.00 371 ARG A N 1
ATOM 2876 C CA . ARG A 1 371 ? -2.109 6.122 22.084 1.00 97.00 371 ARG A CA 1
ATOM 2877 C C . ARG A 1 371 ? -1.243 7.364 21.848 1.00 97.00 371 ARG A C 1
ATOM 2879 O O . ARG A 1 371 ? -0.125 7.430 22.354 1.00 97.00 371 ARG A O 1
ATOM 2886 N N . ALA A 1 372 ? -1.729 8.347 21.092 1.00 97.75 372 ALA A N 1
ATOM 2887 C CA . ALA A 1 372 ? -1.019 9.609 20.888 1.00 97.75 372 ALA A CA 1
ATOM 2888 C C . ALA A 1 372 ? -0.921 10.424 22.190 1.00 97.75 372 ALA A C 1
ATOM 2890 O O . ALA A 1 372 ? 0.144 10.972 22.480 1.00 97.75 372 ALA A O 1
ATOM 2891 N N . GLN A 1 373 ? -1.976 10.430 23.012 1.00 97.88 373 GLN A N 1
ATOM 2892 C CA . GLN A 1 373 ? -1.987 11.055 24.336 1.00 97.88 373 GLN A CA 1
ATOM 2893 C C . GLN A 1 373 ? -0.931 10.440 25.266 1.00 97.88 373 GLN A C 1
ATOM 2895 O O . GLN A 1 373 ? -0.119 11.167 25.839 1.00 97.88 373 GLN A O 1
ATOM 2900 N N . GLU A 1 374 ? -0.897 9.108 25.378 1.00 97.44 374 GLU A N 1
ATOM 2901 C CA . GLU A 1 374 ? 0.090 8.358 26.175 1.00 97.44 374 GLU A CA 1
ATOM 2902 C C . GLU A 1 374 ? 1.529 8.693 25.761 1.00 97.44 374 GLU A C 1
ATOM 2904 O O . GLU A 1 374 ? 2.433 8.790 26.590 1.00 97.44 374 GLU A O 1
ATOM 2909 N N . GLN A 1 375 ? 1.740 8.928 24.466 1.00 97.06 375 GLN A N 1
ATOM 2910 C CA . GLN A 1 375 ? 3.039 9.275 23.896 1.00 97.06 375 GLN A CA 1
ATOM 2911 C C . GLN A 1 375 ? 3.331 10.780 23.894 1.00 97.06 375 GLN A C 1
ATOM 2913 O O . GLN A 1 375 ? 4.387 11.183 23.395 1.00 97.06 375 GLN A O 1
ATOM 2918 N N . ARG A 1 376 ? 2.425 11.604 24.442 1.00 97.31 376 ARG A N 1
ATOM 2919 C CA . ARG A 1 376 ? 2.491 13.075 24.434 1.00 97.31 376 ARG A CA 1
ATOM 2920 C C . ARG A 1 376 ? 2.772 13.618 23.030 1.00 97.31 376 ARG A C 1
ATOM 2922 O O . ARG A 1 376 ? 3.673 14.432 22.830 1.00 97.31 376 ARG A O 1
ATOM 2929 N N . SER A 1 377 ? 2.042 13.103 22.046 1.00 97.31 377 SER A N 1
ATOM 2930 C CA . SER A 1 377 ? 2.217 13.429 20.635 1.00 97.31 377 SER A CA 1
ATOM 2931 C C . SER A 1 377 ? 0.933 13.971 20.009 1.00 97.31 377 SER A C 1
ATOM 2933 O O . SER A 1 377 ? -0.149 13.886 20.591 1.00 97.31 377 SER A O 1
ATOM 2935 N N . PHE A 1 378 ? 1.074 14.539 18.814 1.00 97.62 378 PHE A N 1
ATOM 2936 C CA . PHE A 1 378 ? -0.056 14.905 17.971 1.00 97.62 378 PHE A CA 1
ATOM 2937 C C . PHE A 1 378 ? -0.626 13.660 17.283 1.00 97.62 378 PHE A C 1
ATOM 2939 O O . PHE A 1 378 ? 0.027 12.611 17.221 1.00 97.62 378 PHE A O 1
ATOM 2946 N N . LEU A 1 379 ? -1.824 13.799 16.728 1.00 98.50 379 LEU A N 1
ATOM 2947 C CA . LEU A 1 379 ? -2.405 12.849 15.790 1.00 98.50 379 LEU A CA 1
ATOM 2948 C C . LEU A 1 379 ? -2.879 13.615 14.557 1.00 98.50 379 LEU A C 1
ATOM 2950 O O . LEU A 1 379 ? -3.581 14.610 14.694 1.00 98.50 379 LEU A O 1
ATOM 2954 N N . THR A 1 380 ? -2.517 13.152 13.372 1.00 98.62 380 THR A N 1
ATOM 2955 C CA . THR A 1 380 ? -3.079 13.625 12.109 1.00 98.62 380 THR A CA 1
ATOM 2956 C C . THR A 1 380 ? -3.840 12.473 11.473 1.00 98.62 380 THR A C 1
ATOM 2958 O O . THR A 1 380 ? -3.313 11.367 11.361 1.00 98.62 380 THR A O 1
ATOM 2961 N N . VAL A 1 381 ? -5.080 12.727 11.064 1.00 98.62 381 VAL A N 1
ATOM 2962 C CA . VAL A 1 381 ? -5.889 11.798 10.271 1.00 98.62 381 VAL A CA 1
ATOM 2963 C C . VAL A 1 381 ? -6.062 12.403 8.886 1.00 98.62 381 VAL A C 1
ATOM 2965 O O . VAL A 1 381 ? -6.609 13.491 8.756 1.00 98.62 381 VAL A O 1
ATOM 2968 N N . THR A 1 382 ? -5.575 11.715 7.861 1.00 98.69 382 THR A N 1
ATOM 2969 C CA . THR A 1 382 ? -5.774 12.066 6.452 1.00 98.69 382 THR A CA 1
ATOM 2970 C C . THR A 1 382 ? -6.738 11.066 5.836 1.00 98.69 382 THR A C 1
ATOM 2972 O O . THR A 1 382 ? -6.530 9.860 5.961 1.00 98.69 382 THR A O 1
ATOM 2975 N N . VAL A 1 383 ? -7.778 11.545 5.165 1.00 98.44 383 VAL A N 1
ATOM 2976 C CA . VAL A 1 383 ? -8.768 10.702 4.489 1.00 98.44 383 VAL A CA 1
ATOM 2977 C C . VAL A 1 383 ? -9.065 11.256 3.106 1.00 98.44 383 VAL A C 1
ATOM 2979 O O . VAL A 1 383 ? -9.141 12.467 2.924 1.00 98.44 383 VAL A O 1
ATOM 2982 N N . GLY A 1 384 ? -9.214 10.381 2.119 1.00 97.50 384 GLY A N 1
ATOM 2983 C CA . GLY A 1 384 ? -9.567 10.784 0.763 1.00 97.50 384 GLY A CA 1
ATOM 2984 C C . GLY A 1 384 ? -10.335 9.689 0.045 1.00 97.50 384 GLY A C 1
ATOM 2985 O O . GLY A 1 384 ? -10.049 8.504 0.217 1.00 97.50 384 GLY A O 1
ATOM 2986 N N . SER A 1 385 ? -11.326 10.080 -0.747 1.00 96.00 385 SER A N 1
ATOM 2987 C CA . SER A 1 385 ? -12.057 9.159 -1.617 1.00 96.00 385 SER A CA 1
ATOM 2988 C C . SER A 1 385 ? -11.238 8.862 -2.865 1.00 96.00 385 SER A C 1
ATOM 2990 O O . SER A 1 385 ? -10.620 9.761 -3.435 1.00 96.00 385 SER A O 1
ATOM 2992 N N . LEU A 1 386 ? -11.186 7.590 -3.262 1.00 94.25 386 LEU A N 1
ATOM 2993 C CA . LEU A 1 386 ? -10.503 7.199 -4.489 1.00 94.25 386 LEU A CA 1
ATOM 2994 C C . LEU A 1 386 ? -11.269 7.744 -5.684 1.00 94.25 386 LEU A C 1
ATOM 2996 O O . LEU A 1 386 ? -12.468 7.505 -5.823 1.00 94.25 386 LEU A O 1
ATOM 3000 N N . GLU A 1 387 ? -10.559 8.439 -6.563 1.00 91.19 387 GLU A N 1
ATOM 3001 C CA . GLU A 1 387 ? -11.156 8.968 -7.779 1.00 91.19 387 GLU A CA 1
ATOM 3002 C C . GLU A 1 387 ? -10.649 8.215 -8.995 1.00 91.19 387 GLU A C 1
ATOM 3004 O O . GLU A 1 387 ? -9.446 8.057 -9.208 1.00 91.19 387 GLU A O 1
ATOM 3009 N N . THR A 1 388 ? -11.583 7.773 -9.828 1.00 90.44 388 THR A N 1
ATOM 3010 C CA . THR A 1 388 ? -11.290 6.951 -11.003 1.00 90.44 388 THR A CA 1
ATOM 3011 C C . THR A 1 388 ? -10.374 7.660 -11.996 1.00 90.44 388 THR A C 1
ATOM 3013 O O . THR A 1 388 ? -9.470 7.037 -12.537 1.00 90.44 388 THR A O 1
ATOM 3016 N N . ASN A 1 389 ? -10.529 8.970 -12.199 1.00 89.94 389 ASN A N 1
ATOM 3017 C CA . ASN A 1 389 ? -9.644 9.766 -13.059 1.00 89.94 389 ASN A CA 1
ATOM 3018 C C . ASN A 1 389 ? -8.201 9.841 -12.517 1.00 89.94 389 ASN A C 1
ATOM 3020 O O . ASN A 1 389 ? -7.251 9.795 -13.298 1.00 89.94 389 ASN A O 1
ATOM 3024 N N . MET A 1 390 ? -8.022 9.948 -11.198 1.00 90.31 390 MET A N 1
ATOM 3025 C CA . MET A 1 390 ? -6.714 9.974 -10.541 1.00 90.31 390 MET A CA 1
ATOM 3026 C C . MET A 1 390 ? -6.070 8.588 -10.576 1.00 90.31 390 MET A C 1
ATOM 3028 O O . MET A 1 390 ? -4.908 8.461 -10.960 1.00 90.31 390 MET A O 1
ATOM 3032 N N . ALA A 1 391 ? -6.841 7.547 -10.261 1.00 90.31 391 ALA A N 1
ATOM 3033 C CA . ALA A 1 391 ? -6.423 6.153 -10.349 1.00 90.31 391 ALA A CA 1
ATOM 3034 C C . ALA A 1 391 ? -6.043 5.746 -11.783 1.00 90.31 391 ALA A C 1
ATOM 3036 O O . ALA A 1 391 ? -5.016 5.098 -11.978 1.00 90.31 391 ALA A O 1
ATOM 3037 N N . ALA A 1 392 ? -6.798 6.203 -12.790 1.00 90.56 392 ALA A N 1
ATOM 3038 C CA . ALA A 1 392 ? -6.564 5.903 -14.203 1.00 90.56 392 ALA A CA 1
ATOM 3039 C C . ALA A 1 392 ? -5.201 6.392 -14.717 1.00 90.56 392 ALA A C 1
ATOM 3041 O O . ALA A 1 392 ? -4.627 5.791 -15.627 1.00 90.56 392 ALA A O 1
ATOM 3042 N N . ARG A 1 393 ? -4.623 7.440 -14.108 1.00 93.00 393 ARG A N 1
ATOM 3043 C CA . ARG A 1 393 ? -3.247 7.889 -14.414 1.00 93.00 393 ARG A CA 1
ATOM 3044 C C . ARG A 1 393 ? -2.228 6.781 -14.162 1.00 93.00 393 ARG A C 1
ATOM 3046 O O . ARG A 1 393 ? -1.210 6.706 -14.847 1.00 93.00 393 ARG A O 1
ATOM 3053 N N . PHE A 1 394 ? -2.537 5.912 -13.209 1.00 92.81 394 PHE A N 1
ATOM 3054 C CA . PHE A 1 394 ? -1.720 4.789 -12.788 1.00 92.81 394 PHE A CA 1
ATOM 3055 C C . PHE A 1 394 ? -2.269 3.451 -13.295 1.00 92.81 394 PHE A C 1
ATOM 3057 O O . PHE A 1 394 ? -1.842 2.414 -12.810 1.00 92.81 394 PHE A O 1
ATOM 3064 N N . SER A 1 395 ? -3.195 3.412 -14.254 1.00 86.44 395 SER A N 1
ATOM 3065 C CA . SER A 1 395 ? -3.624 2.138 -14.844 1.00 86.44 395 SER A CA 1
ATOM 3066 C C . SER A 1 395 ? -2.547 1.571 -15.779 1.00 86.44 395 SER A C 1
ATOM 3068 O O . SER A 1 395 ? -1.841 2.338 -16.431 1.00 86.44 395 SER A O 1
ATOM 3070 N N . PRO A 1 396 ? -2.401 0.238 -15.894 1.00 75.25 396 PRO A N 1
ATOM 3071 C CA . PRO A 1 396 ? -1.400 -0.377 -16.774 1.00 75.25 396 PRO A CA 1
ATOM 3072 C C . PRO A 1 396 ? -1.528 0.071 -18.242 1.00 75.25 396 PRO A C 1
ATOM 3074 O O . PRO A 1 396 ? -0.514 0.235 -18.922 1.00 75.25 396 PRO A O 1
ATOM 3077 N N . ASP A 1 397 ? -2.748 0.361 -18.695 1.00 78.06 397 ASP A N 1
ATOM 3078 C CA . ASP A 1 397 ? -3.037 0.767 -20.075 1.00 78.06 397 ASP A CA 1
ATOM 3079 C C . ASP A 1 397 ? -2.669 2.230 -20.378 1.00 78.06 397 ASP A C 1
ATOM 3081 O O . ASP A 1 397 ? -2.542 2.616 -21.544 1.00 78.06 397 ASP A O 1
ATOM 3085 N N . SER A 1 398 ? -2.439 3.062 -19.352 1.00 73.38 398 SER A N 1
ATOM 3086 C CA . SER A 1 398 ? -2.094 4.478 -19.547 1.00 73.38 398 SER A CA 1
ATOM 3087 C C . SER A 1 398 ? -0.725 4.661 -20.214 1.00 73.38 398 SER A C 1
ATOM 3089 O O . SER A 1 398 ? -0.490 5.668 -20.880 1.00 73.38 398 SER A O 1
ATOM 3091 N N . ALA A 1 399 ? 0.159 3.660 -20.127 1.00 61.75 399 ALA A N 1
ATOM 3092 C CA . ALA A 1 399 ? 1.491 3.689 -20.729 1.00 61.75 399 ALA A CA 1
ATOM 3093 C C . ALA A 1 399 ? 1.488 3.613 -22.274 1.00 61.75 399 ALA A C 1
ATOM 3095 O O . ALA A 1 399 ? 2.515 3.898 -22.891 1.00 61.75 399 ALA A O 1
ATOM 3096 N N . GLY A 1 400 ? 0.363 3.240 -22.901 1.00 59.78 400 GLY A N 1
ATOM 3097 C CA . GLY A 1 400 ? 0.250 3.058 -24.355 1.00 59.78 400 GLY A CA 1
ATOM 3098 C C . GLY A 1 400 ? -0.281 4.264 -25.140 1.00 59.78 400 GLY A C 1
ATOM 3099 O O . GLY A 1 400 ? -0.058 4.341 -26.348 1.00 59.78 400 GLY A O 1
ATOM 3100 N N . ARG A 1 401 ? -0.952 5.231 -24.495 1.00 57.66 401 ARG A N 1
ATOM 3101 C CA . ARG A 1 401 ? -1.434 6.447 -25.175 1.00 57.66 401 ARG A CA 1
ATOM 3102 C C . ARG A 1 401 ? -0.293 7.449 -25.322 1.00 57.66 401 ARG A C 1
ATOM 3104 O O . ARG A 1 401 ? -0.141 8.362 -24.516 1.00 57.66 401 ARG A O 1
ATOM 3111 N N . LYS A 1 402 ? 0.510 7.294 -26.376 1.00 48.22 402 LYS A N 1
ATOM 3112 C CA . LYS A 1 402 ? 1.283 8.425 -26.898 1.00 48.22 402 LYS A CA 1
ATOM 3113 C C . LYS A 1 402 ? 0.275 9.474 -27.363 1.00 48.22 402 LYS A C 1
ATOM 3115 O O . LYS A 1 402 ? -0.563 9.171 -28.206 1.00 48.22 402 LYS A O 1
ATOM 3120 N N . VAL A 1 403 ? 0.322 10.657 -26.758 1.00 49.00 403 VAL A N 1
ATOM 3121 C CA . VAL A 1 403 ? -0.429 11.827 -27.221 1.00 49.00 403 VAL A CA 1
ATOM 3122 C C . VAL A 1 403 ? 0.090 12.125 -28.626 1.00 49.00 403 VAL A C 1
ATOM 3124 O O . VAL A 1 403 ? 1.266 12.456 -28.778 1.00 49.00 403 VAL A O 1
ATOM 3127 N N . GLY A 1 404 ? -0.742 11.829 -29.624 1.00 43.16 404 GLY A N 1
ATOM 3128 C CA . GLY A 1 404 ? -0.489 12.139 -31.029 1.00 43.16 404 GLY A CA 1
ATOM 3129 C C . GLY A 1 404 ? -0.732 13.605 -31.323 1.00 43.16 404 GLY A C 1
ATOM 3130 O O . GLY A 1 404 ? -1.564 14.206 -30.603 1.00 43.16 404 GLY A O 1
#